Protein AF-0000000072270759 (afdb_homodimer)

pLDDT: mean 85.32, std 16.13, range [19.73, 98.0]

Radius of gyration: 26.81 Å; Cα contacts (8 Å, |Δi|>4): 823; chains: 2; bounding box: 46×85×66 Å

Organism: Deinococcus radiodurans (strain ATCC 13939 / DSM 20539 / JCM 16871 / CCUG 27074 / LMG 4051 / NBRC 15346 / NCIMB 9279 / VKM B-1422 / R1) (NCBI:txid243230)

Secondary structure (DSSP, 8-state):
---------------TT--EEE---HHHHHHHHSTTTHHHHHHHTT-EEEHHHHHHHHT--HHHHHHHHHHHHHTTSEEEEEEE--SSSPEEEEEESSSEEE--GGGS-HHHHHHHHHHHHHHHHHHHHHHHHHHHHHH--STT--EEEEEE-TTS-EEEEEEEETTEE--HHHH-TT-EEEEEEE---HHHHHHHHHHHHHHHHHSPPPPTTSPP-EEEEEEEEE--GGG--/---------------TT--EEE---HHHHHHHHSTTTHHHHHHHTT-EEEHHHHHHHHT--HHHHHHHHHHHHHTTSEEEEEEE--SSSPEEEEEESSSEEE--GGGS-HHHHHHHHHHHHHHHHHHHHHHHHHHHHHH--STT--EEEEEE-TTS-EEEEEEEETTEE--HHHH-TT-EEEEEEE---HHHHHHHHHHHHHHHHHSPPPPTTSPP-EEEEEEEEE--GGG--

Solvent-accessible surface area (backbone atoms only — not comparable to full-atom values): 24757 Å² total; per-residue (Å²): 122,64,47,72,77,58,82,70,63,77,69,70,56,56,52,99,79,57,51,63,40,72,40,63,48,47,68,51,43,50,42,54,66,29,81,86,38,23,60,56,50,62,62,17,42,71,30,74,44,31,56,68,57,48,11,62,76,68,69,43,57,62,68,58,36,48,51,49,50,50,51,36,38,73,59,60,49,34,41,79,75,47,72,42,87,48,97,76,73,60,45,54,27,33,24,33,70,31,42,22,39,23,39,22,49,60,26,39,53,73,65,54,52,41,48,52,52,36,54,56,43,49,52,50,42,49,24,52,35,47,19,45,49,50,49,52,42,68,74,40,68,51,69,63,28,36,22,48,31,40,35,52,49,95,88,64,47,80,42,78,45,52,14,48,41,83,64,36,67,53,57,58,64,76,77,34,52,49,40,47,73,47,80,33,51,24,63,59,55,72,67,54,32,32,49,50,31,50,50,51,52,51,52,50,64,75,56,56,34,30,50,74,90,56,63,58,39,27,38,38,38,40,36,36,34,48,35,47,68,82,35,65,116,138,70,53,73,78,58,85,67,64,76,67,67,58,56,51,100,78,55,51,64,40,73,40,65,48,48,67,50,43,50,44,54,65,28,81,86,37,23,62,56,50,62,62,17,42,71,32,74,44,32,54,69,56,46,12,63,75,68,69,43,58,61,68,56,37,48,52,50,50,50,51,36,37,74,60,61,50,34,42,78,75,46,72,43,85,46,96,76,71,62,45,54,29,33,25,34,71,30,42,23,39,23,39,22,50,58,23,38,53,73,66,53,53,41,49,51,50,35,54,56,42,48,54,50,41,50,23,52,37,47,20,45,51,49,48,52,43,68,74,41,68,51,71,63,28,36,23,47,32,39,34,53,48,96,87,63,47,80,43,78,43,52,14,48,40,83,63,36,66,53,56,57,63,76,77,34,52,48,41,47,73,46,81,33,51,24,61,59,54,73,67,55,32,32,49,50,32,50,51,51,53,51,54,50,64,74,56,57,38,36,54,86,89,56,62,56,39,27,36,38,38,40,36,37,32,50,34,47,68,82,33,64,115

InterPro domains:
  IPR036388 Winged helix-like DNA-binding domain superfamily [G3DSA:1.10.10.10] (16-100)
  IPR036390 Winged helix DNA-binding domain superfamily [SSF46785] (39-140)

Nearest PDB structures (foldseek):
  2cwe-assembly1_A  TM=7.141E-01  e=6.823E-06  Pyrococcus horikoshii OT3
  4g6q-assembly1_A  TM=4.548E-01  e=1.408E-06  Kribbella flavida DSM 17836
  3r0a-assembly1_A  TM=5.879E-01  e=2.000E-03  Methanosarcina mazei
  2p4w-assembly1_A  TM=4.887E-01  e=4.128E-04  Pyrococcus furiosus
  5f7q-assembly1_C  TM=7.060E-01  e=9.690E-03  Listeria monocytogenes EGD-e

Foldseek 3Di:
DALCPDPPDPPPPCPPPFFEDEDQALVLLLQCLDPLQVVVQVDFQQHKDFLVVSCVVVVHDSVSSVVSQVVCVVVQQKDFDDWDDDDDDTITMMHGPGNHYDYPCNSYDPVSVCVSVVVVVVVVVVVVVVVVVVLVCVLPVDPQAKDWDWDADPVRDTDIAIARHHVHGDPCCVSPVPDDDDDDDDDDDPVRLVVVVVVVVVVDVVPTDDRPPDDDDDDDDDDDDDDDPVVVD/DFQCPDPPDPPPPCPPPFFEDEDQALVLLLQCLDPLQVVVQVAFQQHKDFLVVSCVVVVHDSVSSVVSQVVCVVVQQKDFDDWDDDDDDTTTMMHGPGNHYDYPCNSYDPVSVCVSVVVVVVVVVVVVVVVVVVLVCVLPVDPQAKDWDWDADPVRDTDIAIARHHVHGDPCCVSPVPDDDDDDDDDDDPVRLVVVVVVVVVVDVVPTDDDPPDDDDDDDDDDDDDDDPVRVD

Sequence (466 aa):
MSDSFSTSSPAPACSSECECLTVTDARQAAAMIHPEFSPLMDALTGREASVGALARELDWPLDTAHYRVKKLLRLGLLRVVREEKRAGRPVKVYRAVADAFFLPYSSFTHATLEEKFLRHELQVARSLVRSYVRLLHDTFPQPGTLGPYLFRDEAGHLQEDLAAAPGKLLDLAAAFPTTTEHLRSLTLTDAEARHLRDVLDALAAEFPRRRAGQPLTHMLRLWLVPAREEDWQMSDSFSTSSPAPACSSECECLTVTDARQAAAMIHPEFSPLMDALTGREASVGALARELDWPLDTAHYRVKKLLRLGLLRVVREEKRAGRPVKVYRAVADAFFLPYSSFTHATLEEKFLRHELQVARSLVRSYVRLLHDTFPQPGTLGPYLFRDEAGHLQEDLAAAPGKLLDLAAAFPTTTEHLRSLTLTDAEARHLRDVLDALAAEFPRRRAGQPLTHMLRLWLVPAREEDWQ

Structure (mmCIF, N/CA/C/O backbone):
data_AF-0000000072270759-model_v1
#
loop_
_entity.id
_entity.type
_entity.pdbx_description
1 polymer 'HTH arsR-type domain-containing protein'
#
loop_
_atom_site.group_PDB
_atom_site.id
_atom_site.type_symbol
_atom_site.label_atom_id
_atom_site.label_alt_id
_atom_site.label_comp_id
_atom_site.label_asym_id
_atom_site.label_entity_id
_atom_site.label_seq_id
_atom_site.pdbx_PDB_ins_code
_atom_site.Cartn_x
_atom_site.Cartn_y
_atom_site.Cartn_z
_atom_site.occupancy
_atom_site.B_iso_or_equiv
_atom_site.auth_seq_id
_atom_site.auth_comp_id
_atom_site.auth_asym_id
_atom_site.auth_atom_id
_atom_site.pdbx_PDB_model_num
ATOM 1 N N . MET A 1 1 ? 14.945 -10.031 -10.531 1 19.75 1 MET A N 1
ATOM 2 C CA . MET A 1 1 ? 13.539 -10.43 -10.562 1 19.75 1 MET A CA 1
ATOM 3 C C . MET A 1 1 ? 12.828 -9.82 -11.766 1 19.75 1 MET A C 1
ATOM 5 O O . MET A 1 1 ? 12.594 -8.609 -11.812 1 19.75 1 MET A O 1
ATOM 9 N N . SER A 1 2 ? 13.195 -10.391 -13.094 1 22.84 2 SER A N 1
ATOM 10 C CA . SER A 1 2 ? 13.273 -10.07 -14.516 1 22.84 2 SER A CA 1
ATOM 11 C C . SER A 1 2 ? 11.883 -9.867 -15.109 1 22.84 2 SER A C 1
ATOM 13 O O . SER A 1 2 ? 10.992 -10.703 -14.922 1 22.84 2 SER A O 1
ATOM 15 N N . ASP A 1 3 ? 11.562 -8.711 -15.297 1 24.89 3 ASP A N 1
ATOM 16 C CA . ASP A 1 3 ? 10.43 -7.906 -15.734 1 24.89 3 ASP A CA 1
ATOM 17 C C . ASP A 1 3 ? 9.992 -8.289 -17.141 1 24.89 3 ASP A C 1
ATOM 19 O O . ASP A 1 3 ? 9.383 -7.488 -17.859 1 24.89 3 ASP A O 1
ATOM 23 N N . SER A 1 4 ? 10.531 -9.398 -17.703 1 25.97 4 SER A N 1
ATOM 24 C CA . SER A 1 4 ? 10.227 -9.75 -19.094 1 25.97 4 SER A CA 1
ATOM 25 C C . SER A 1 4 ? 8.734 -10.031 -19.266 1 25.97 4 SER A C 1
ATOM 27 O O . SER A 1 4 ? 8.219 -11.023 -18.75 1 25.97 4 SER A O 1
ATOM 29 N N . PHE A 1 5 ? 7.918 -9.062 -19.219 1 29.62 5 PHE A N 1
ATOM 30 C CA . PHE A 1 5 ? 6.586 -9.32 -19.75 1 29.62 5 PHE A CA 1
ATOM 31 C C . PHE A 1 5 ? 6.672 -9.93 -21.156 1 29.62 5 PHE A C 1
ATOM 33 O O . PHE A 1 5 ? 6.754 -9.203 -22.141 1 29.62 5 PHE A 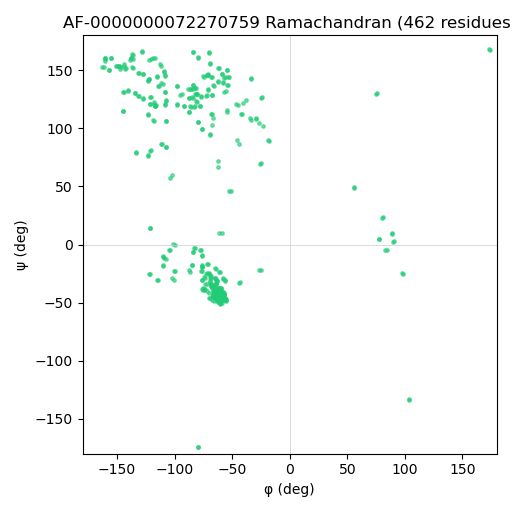O 1
ATOM 40 N N . SER A 1 6 ? 7.52 -10.93 -21.391 1 30.16 6 SER A N 1
ATOM 41 C CA . SER A 1 6 ? 7.594 -11.672 -22.641 1 30.16 6 SER A CA 1
ATOM 42 C C . SER A 1 6 ? 6.207 -11.945 -23.203 1 30.16 6 SER A C 1
ATOM 44 O O . SER A 1 6 ? 5.227 -12.023 -22.469 1 30.16 6 SER A O 1
ATOM 46 N N . THR A 1 7 ? 5.926 -11.484 -24.453 1 33.44 7 THR A N 1
ATOM 47 C CA . THR A 1 7 ? 4.879 -12.008 -25.328 1 33.44 7 THR A CA 1
ATOM 48 C C . THR A 1 7 ? 4.551 -13.453 -24.984 1 33.44 7 THR A C 1
ATOM 50 O O . THR A 1 7 ? 5.375 -14.344 -25.172 1 33.44 7 THR A O 1
ATOM 53 N N . SER A 1 8 ? 3.982 -13.602 -23.922 1 33.5 8 SER A N 1
ATOM 54 C CA . SER A 1 8 ? 3.699 -14.914 -23.344 1 33.5 8 SER A CA 1
ATOM 55 C C . SER A 1 8 ? 3.158 -15.875 -24.406 1 33.5 8 SER A C 1
ATOM 57 O O . SER A 1 8 ? 2.24 -15.531 -25.156 1 33.5 8 SER A O 1
ATOM 59 N N . SER A 1 9 ? 4.055 -16.578 -25.141 1 34.62 9 SER A N 1
ATOM 60 C CA . SER A 1 9 ? 3.57 -17.703 -25.938 1 34.62 9 SER A CA 1
ATOM 61 C C . SER A 1 9 ? 2.275 -18.266 -25.359 1 34.62 9 SER A C 1
ATOM 63 O O . SER A 1 9 ? 2.09 -18.297 -24.141 1 34.62 9 SER A O 1
ATOM 65 N N . PRO A 1 10 ? 1.179 -18.359 -26.25 1 38.78 10 PRO A N 1
ATOM 66 C CA . PRO A 1 10 ? -0.035 -18.984 -25.719 1 38.78 10 PRO A CA 1
ATOM 67 C C . PRO A 1 10 ? 0.265 -20.094 -24.719 1 38.78 10 PRO A C 1
ATOM 69 O O . PRO A 1 10 ? 1.269 -20.797 -24.859 1 38.78 10 PRO A O 1
ATOM 72 N N . ALA A 1 11 ? 0.013 -19.828 -23.406 1 44.91 11 ALA A N 1
ATOM 73 C CA . ALA A 1 11 ? 0.17 -20.906 -22.438 1 44.91 11 ALA A CA 1
ATOM 74 C C . ALA A 1 11 ? -0.102 -22.266 -23.094 1 44.91 11 ALA A C 1
ATOM 76 O O . ALA A 1 11 ? -1.084 -22.422 -23.812 1 44.91 11 ALA A O 1
ATOM 77 N N . PRO A 1 12 ? 0.883 -23.109 -23.312 1 40.97 12 PRO A N 1
ATOM 78 C CA . PRO A 1 12 ? 0.484 -24.406 -23.875 1 40.97 12 PRO A CA 1
ATOM 79 C C . PRO A 1 12 ? -0.779 -24.969 -23.234 1 40.97 12 PRO A C 1
ATOM 81 O O . PRO A 1 12 ? -1.038 -24.703 -22.047 1 40.97 12 PRO A O 1
ATOM 84 N N . ALA A 1 13 ? -1.903 -25.078 -23.906 1 44.28 13 ALA A N 1
ATOM 85 C CA . ALA A 1 13 ? -2.99 -25.922 -23.406 1 44.28 13 ALA A CA 1
ATOM 86 C C . ALA A 1 13 ? -2.455 -27.031 -22.531 1 44.28 13 ALA A C 1
ATOM 88 O O . ALA A 1 13 ? -1.405 -27.625 -22.812 1 44.28 13 ALA A O 1
ATOM 89 N N . CYS A 1 14 ? -2.641 -26.859 -21.172 1 44.22 14 CYS A N 1
ATOM 90 C CA . CYS A 1 14 ? -2.275 -28.094 -20.469 1 44.22 14 CYS A CA 1
ATOM 91 C C . CYS A 1 14 ? -2.256 -29.266 -21.438 1 44.22 14 CYS A C 1
ATOM 93 O O . CYS A 1 14 ? -3.266 -29.578 -22.062 1 44.22 14 CYS A O 1
ATOM 95 N N . SER A 1 15 ? -1.265 -29.531 -22.016 1 42.84 15 SER A N 1
ATOM 96 C CA . SER A 1 15 ? -1.267 -30.688 -22.891 1 42.84 15 SER A CA 1
ATOM 97 C C . SER A 1 15 ? -2.164 -31.797 -22.344 1 42.84 15 SER A C 1
ATOM 99 O O . SER A 1 15 ? -2.475 -31.812 -21.156 1 42.84 15 SER A O 1
ATOM 101 N N . SER A 1 16 ? -2.904 -32.562 -23.094 1 47.19 16 SER A N 1
ATOM 102 C CA . SER A 1 16 ? -3.705 -33.719 -22.797 1 47.19 16 SER A CA 1
ATOM 103 C C . SER A 1 16 ? -3.174 -34.469 -21.578 1 47.19 16 SER A C 1
ATOM 105 O O . SER A 1 16 ? -3.934 -35.125 -20.875 1 47.19 16 SER A O 1
ATOM 107 N N . GLU A 1 17 ? -1.811 -34.312 -21.172 1 52.66 17 GLU A N 1
ATOM 108 C CA . GLU A 1 17 ? -1.204 -35.156 -20.141 1 52.66 17 GLU A CA 1
ATOM 109 C C . GLU A 1 17 ? -0.998 -34.375 -18.844 1 52.66 17 GLU A C 1
ATOM 111 O O . GLU A 1 17 ? -0.635 -34.969 -17.828 1 52.66 17 GLU A O 1
ATOM 116 N N . CYS A 1 18 ? -1.111 -33.062 -18.781 1 60.5 18 CYS A N 1
ATOM 117 C CA . CYS A 1 18 ? -0.884 -32.312 -17.547 1 60.5 18 CYS A CA 1
ATOM 118 C C . CYS A 1 18 ? -2.102 -32.375 -16.641 1 60.5 18 CYS A C 1
ATOM 120 O O . CYS A 1 18 ? -3.211 -32.031 -17.047 1 60.5 18 CYS A O 1
ATOM 122 N N . GLU A 1 19 ? -2.041 -33.219 -15.477 1 81.38 19 GLU A N 1
ATOM 123 C CA . GLU A 1 19 ? -3.113 -33.344 -14.492 1 81.38 19 GLU A CA 1
ATOM 124 C C . GLU A 1 19 ? -3.271 -32.062 -13.688 1 81.38 19 GLU A C 1
ATOM 126 O O . GLU A 1 19 ? -2.344 -31.641 -12.984 1 81.38 19 GLU A O 1
ATOM 131 N N . CYS A 1 20 ? -4.168 -31.219 -14.102 1 88.38 20 CYS A N 1
ATOM 132 C CA . CYS A 1 20 ? -4.492 -30.016 -13.359 1 88.38 20 CYS A CA 1
ATOM 133 C C . CYS A 1 20 ? -5.57 -30.281 -12.32 1 88.38 20 CYS A C 1
ATOM 135 O O . CYS A 1 20 ? -6.598 -30.891 -12.625 1 88.38 20 CYS A O 1
ATOM 137 N N . LEU A 1 21 ? -5.215 -29.906 -11.125 1 91.56 21 LEU A N 1
ATOM 138 C CA . LEU A 1 21 ? -6.195 -30.031 -10.047 1 91.56 21 LEU A CA 1
ATOM 139 C C . LEU A 1 21 ? -6.891 -28.703 -9.781 1 91.56 21 LEU A C 1
ATOM 141 O O . LEU A 1 21 ? -6.227 -27.688 -9.547 1 91.56 21 LEU A O 1
ATOM 145 N N . THR A 1 22 ? -8.18 -28.719 -9.945 1 90.81 22 THR A N 1
ATOM 146 C CA . THR A 1 22 ? -8.961 -27.578 -9.469 1 90.81 22 THR A CA 1
ATOM 147 C C . THR A 1 22 ? -9.242 -27.703 -7.977 1 90.81 22 THR A C 1
ATOM 149 O O . THR A 1 22 ? -9.914 -28.641 -7.535 1 90.81 22 THR A O 1
ATOM 152 N N . VAL A 1 23 ? -8.742 -26.719 -7.23 1 90.38 23 VAL A N 1
ATOM 153 C CA . VAL A 1 23 ? -8.852 -26.766 -5.777 1 90.38 23 VAL A CA 1
ATOM 154 C C . VAL A 1 23 ? -10.172 -26.156 -5.336 1 90.38 23 VAL A C 1
ATOM 156 O O . VAL A 1 23 ? -10.375 -24.938 -5.469 1 90.38 23 VAL A O 1
ATOM 159 N N . THR A 1 24 ? -11.039 -26.953 -4.785 1 85.75 24 THR A N 1
ATOM 160 C CA . THR A 1 24 ? -12.352 -26.484 -4.367 1 85.75 24 THR A CA 1
ATOM 161 C C . THR A 1 24 ? -12.461 -26.453 -2.844 1 85.75 24 THR A C 1
ATOM 163 O O . THR A 1 24 ? -13.344 -25.797 -2.287 1 85.75 24 THR A O 1
ATOM 166 N N . ASP A 1 25 ? -11.586 -27.172 -2.244 1 88.12 25 ASP A N 1
ATOM 167 C CA . ASP A 1 25 ? -11.578 -27.188 -0.786 1 88.12 25 ASP A CA 1
ATOM 168 C C . ASP A 1 25 ? -10.945 -25.922 -0.226 1 88.12 25 ASP A C 1
ATOM 170 O O . ASP A 1 25 ? -9.805 -25.594 -0.553 1 88.12 25 ASP A O 1
ATOM 174 N N . ALA A 1 26 ? -11.688 -25.281 0.671 1 84 26 ALA A N 1
ATOM 175 C CA . ALA A 1 26 ? -11.258 -23.984 1.193 1 84 26 ALA A CA 1
ATOM 176 C C . ALA A 1 26 ? -9.969 -24.109 1.997 1 84 26 ALA A C 1
ATOM 178 O O . ALA A 1 26 ? -9.125 -23.203 1.979 1 84 26 ALA A O 1
ATOM 179 N N . ARG A 1 27 ? -9.828 -25.203 2.66 1 88.38 27 ARG A N 1
ATOM 180 C CA . ARG A 1 27 ? -8.633 -25.406 3.469 1 88.38 27 ARG A CA 1
ATOM 181 C C . ARG A 1 27 ? -7.402 -25.609 2.59 1 88.38 27 ARG A C 1
ATOM 183 O O . ARG A 1 27 ? -6.316 -25.125 2.904 1 88.38 27 ARG A O 1
ATOM 190 N N . GLN A 1 28 ? -7.582 -26.375 1.526 1 91.56 28 GLN A N 1
ATOM 191 C CA . GLN A 1 28 ? -6.504 -26.562 0.559 1 91.56 28 GLN A CA 1
ATOM 192 C C . GLN A 1 28 ? -6.117 -25.234 -0.093 1 91.56 28 GLN A C 1
ATOM 194 O O . GLN A 1 28 ? -4.934 -24.906 -0.183 1 91.56 28 GLN A O 1
ATOM 199 N N . ALA A 1 29 ? -7.168 -24.562 -0.476 1 87 29 ALA A N 1
ATOM 200 C CA . ALA A 1 29 ? -6.934 -23.281 -1.137 1 87 29 ALA A CA 1
ATOM 201 C C . ALA A 1 29 ? -6.195 -22.312 -0.213 1 87 29 ALA A C 1
ATOM 203 O O . ALA A 1 29 ? -5.234 -21.656 -0.626 1 87 29 ALA A O 1
ATOM 204 N N . ALA A 1 30 ? -6.562 -22.266 0.965 1 85.69 30 ALA A N 1
ATOM 205 C CA . ALA A 1 30 ? -5.938 -21.375 1.949 1 85.69 30 ALA A CA 1
ATOM 206 C C . ALA A 1 30 ? -4.477 -21.766 2.18 1 85.69 30 ALA A C 1
ATOM 208 O O . ALA A 1 30 ? -3.609 -20.891 2.266 1 85.69 30 ALA A O 1
ATOM 209 N N . ALA A 1 31 ? -4.215 -22.969 2.246 1 89.75 31 ALA A N 1
ATOM 210 C CA . ALA A 1 31 ? -2.855 -23.438 2.479 1 89.75 31 ALA A CA 1
ATOM 211 C C . ALA A 1 31 ? -1.947 -23.109 1.3 1 89.75 31 ALA A C 1
ATOM 213 O O . ALA A 1 31 ? -0.785 -22.734 1.489 1 89.75 31 ALA A O 1
ATOM 214 N N . MET A 1 32 ? -2.461 -23.172 0.169 1 89.12 32 MET A N 1
ATOM 215 C CA . MET A 1 32 ? -1.66 -22.984 -1.036 1 89.12 32 MET A CA 1
ATOM 216 C C . MET A 1 32 ? -1.224 -21.531 -1.172 1 89.12 32 MET A C 1
ATOM 218 O O . MET A 1 32 ? -0.209 -21.234 -1.807 1 89.12 32 MET A O 1
ATOM 222 N N . ILE A 1 33 ? -2.014 -20.672 -0.558 1 81.5 33 ILE A N 1
ATOM 223 C CA . ILE A 1 33 ? -1.657 -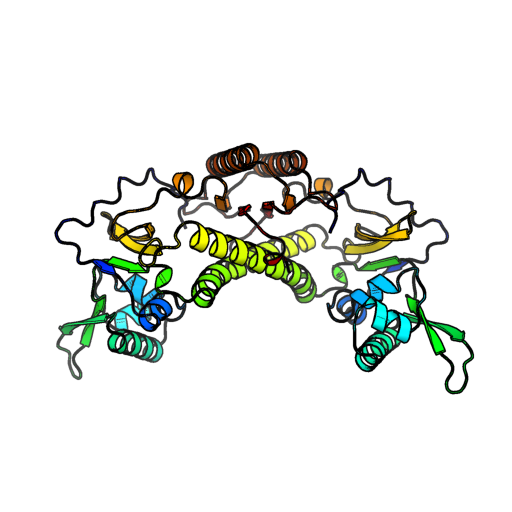19.266 -0.707 1 81.5 33 ILE A CA 1
ATOM 224 C C . ILE A 1 33 ? -1.011 -18.766 0.58 1 81.5 33 ILE A C 1
ATOM 226 O O . ILE A 1 33 ? -0.619 -17.594 0.667 1 81.5 33 ILE A O 1
ATOM 230 N N . HIS A 1 34 ? -0.956 -19.562 1.59 1 85.62 34 HIS A N 1
ATOM 231 C CA . HIS A 1 34 ? -0.373 -19.172 2.869 1 85.62 34 HIS A CA 1
ATOM 232 C C . HIS A 1 34 ? 1.143 -19.047 2.768 1 85.62 34 HIS A C 1
ATOM 234 O O . HIS A 1 34 ? 1.812 -19.938 2.242 1 85.62 34 HIS A O 1
ATOM 240 N N . PRO A 1 35 ? 1.625 -18.016 3.277 1 86.31 35 PRO A N 1
ATOM 241 C CA . PRO A 1 35 ? 3.064 -17.766 3.148 1 86.31 35 PRO A CA 1
ATOM 242 C C . PRO A 1 35 ? 3.904 -18.906 3.734 1 86.31 35 PRO A C 1
ATOM 244 O O . PRO A 1 35 ? 5.039 -19.125 3.301 1 86.31 35 PRO A O 1
ATOM 247 N N . GLU A 1 36 ? 3.387 -19.531 4.676 1 89 36 GLU A N 1
ATOM 248 C CA . GLU A 1 36 ? 4.125 -20.609 5.32 1 89 36 GLU A CA 1
ATOM 249 C C . GLU A 1 36 ? 4.125 -21.875 4.461 1 89 36 GLU A C 1
ATOM 251 O O . GLU A 1 36 ? 4.977 -22.75 4.637 1 89 36 GLU A O 1
ATOM 256 N N . PHE A 1 37 ? 3.211 -21.938 3.506 1 93 37 PHE A N 1
ATOM 257 C CA . PHE A 1 37 ? 3.045 -23.203 2.803 1 93 37 PHE A CA 1
ATOM 258 C C . PHE A 1 37 ? 3.262 -23.031 1.306 1 93 37 PHE A C 1
ATOM 260 O O . PHE A 1 37 ? 3.688 -23.953 0.618 1 93 37 PHE A O 1
ATOM 267 N N . SER A 1 38 ? 3.037 -21.797 0.794 1 91.06 38 SER A N 1
ATOM 268 C CA . SER A 1 38 ? 3.066 -21.562 -0.644 1 91.06 38 SER A CA 1
ATOM 269 C C . SER A 1 38 ? 4.449 -21.844 -1.226 1 91.06 38 SER A C 1
ATOM 271 O O . SER A 1 38 ? 4.566 -22.344 -2.348 1 91.06 38 SER A O 1
ATOM 273 N N . PRO A 1 39 ? 5.52 -21.625 -0.441 1 93 39 PRO A N 1
ATOM 274 C CA . PRO A 1 39 ? 6.832 -21.938 -1.008 1 93 39 PRO A CA 1
ATOM 275 C C . PRO A 1 39 ? 7 -23.438 -1.308 1 93 39 PRO A C 1
ATOM 277 O O . PRO A 1 39 ? 7.676 -23.797 -2.273 1 93 39 PRO A O 1
ATOM 280 N N . LEU A 1 40 ? 6.41 -24.266 -0.508 1 96 40 LEU A N 1
ATOM 281 C CA . LEU A 1 40 ? 6.465 -25.703 -0.755 1 96 40 LEU A CA 1
ATOM 282 C C . LEU A 1 40 ? 5.711 -26.062 -2.027 1 96 40 LEU A C 1
ATOM 284 O O . LEU A 1 40 ? 6.176 -26.891 -2.818 1 96 40 LEU A O 1
ATOM 288 N N . MET A 1 41 ? 4.566 -25.391 -2.17 1 94.44 41 MET A N 1
ATOM 289 C CA . MET A 1 41 ? 3.785 -25.641 -3.377 1 94.44 41 MET A CA 1
ATOM 290 C C . MET A 1 41 ? 4.551 -25.188 -4.621 1 94.44 41 MET A C 1
ATOM 292 O O . MET A 1 41 ? 4.559 -25.891 -5.633 1 94.44 41 MET A O 1
ATOM 296 N N . ASP A 1 42 ? 5.203 -24.109 -4.469 1 93.62 42 ASP A N 1
ATOM 297 C CA . ASP A 1 42 ? 6.027 -23.609 -5.57 1 93.62 42 ASP A CA 1
ATOM 298 C C . ASP A 1 42 ? 7.137 -24.609 -5.91 1 93.62 42 ASP A C 1
ATOM 300 O O . ASP A 1 42 ? 7.391 -24.875 -7.086 1 93.62 42 ASP A O 1
ATOM 304 N N . ALA A 1 43 ? 7.762 -25.141 -4.934 1 94.69 43 ALA A N 1
ATOM 305 C CA . ALA A 1 43 ? 8.922 -26.016 -5.102 1 94.69 43 ALA A CA 1
ATOM 306 C C . ALA A 1 43 ? 8.508 -27.391 -5.621 1 94.69 43 ALA A C 1
ATOM 308 O O . ALA A 1 43 ? 9.25 -28.031 -6.363 1 94.69 43 ALA A O 1
ATOM 309 N N . LEU A 1 44 ? 7.277 -27.812 -5.297 1 95.56 44 LEU A N 1
ATOM 310 C CA . LEU A 1 44 ? 6.945 -29.219 -5.512 1 95.56 44 LEU A CA 1
ATOM 311 C C . LEU A 1 44 ? 5.945 -29.375 -6.656 1 95.56 44 LEU A C 1
ATOM 313 O O . LEU A 1 44 ? 5.672 -30.484 -7.102 1 95.56 44 LEU A O 1
ATOM 317 N N . THR A 1 45 ? 5.359 -28.266 -7.129 1 93.06 45 THR A N 1
ATOM 318 C CA . THR A 1 45 ? 4.508 -28.359 -8.305 1 93.06 45 THR A CA 1
ATOM 319 C C . THR A 1 45 ? 5.324 -28.703 -9.547 1 93.06 45 THR A C 1
ATOM 321 O O . THR A 1 45 ? 6.176 -27.922 -9.977 1 93.06 45 THR A O 1
ATOM 324 N N . GLY A 1 46 ? 5.117 -29.828 -10.047 1 88.12 46 GLY A N 1
ATOM 325 C CA . GLY A 1 46 ? 5.816 -30.297 -11.234 1 88.12 46 GLY A CA 1
ATOM 326 C C . GLY A 1 46 ? 7.23 -30.766 -10.945 1 88.12 46 GLY A C 1
ATOM 327 O O . GLY A 1 46 ? 7.996 -31.047 -11.867 1 88.12 46 GLY A O 1
ATOM 328 N N . ARG A 1 47 ? 7.613 -30.781 -9.672 1 92.44 47 ARG A N 1
ATOM 329 C CA . ARG A 1 47 ? 8.953 -31.203 -9.266 1 92.44 47 ARG A CA 1
ATOM 330 C C . ARG A 1 47 ? 8.898 -32.125 -8.047 1 92.44 47 ARG A C 1
ATOM 332 O O . ARG A 1 47 ? 7.891 -32.156 -7.332 1 92.44 47 ARG A O 1
ATOM 339 N N . GLU A 1 48 ? 10.008 -32.844 -7.922 1 95.69 48 GLU A N 1
ATOM 340 C CA . GLU A 1 48 ? 10.148 -33.75 -6.785 1 95.69 48 GLU A CA 1
ATOM 341 C C . GLU A 1 48 ? 11.281 -33.312 -5.863 1 95.69 48 GLU A C 1
ATOM 343 O O . GLU A 1 48 ? 12.305 -32.812 -6.332 1 95.69 48 GLU A O 1
ATOM 348 N N . ALA A 1 49 ? 11.086 -33.531 -4.605 1 97.31 49 ALA A N 1
ATOM 349 C CA . ALA A 1 49 ? 12.164 -33.219 -3.67 1 97.31 49 ALA A CA 1
ATOM 350 C C . ALA A 1 49 ? 11.945 -33.906 -2.328 1 97.31 49 ALA A C 1
ATOM 352 O O . ALA A 1 49 ? 10.812 -34.219 -1.968 1 97.31 49 ALA A O 1
ATOM 353 N N . SER A 1 50 ? 13.055 -34.156 -1.668 1 97.38 50 SER A N 1
ATOM 354 C CA . SER A 1 50 ? 12.984 -34.625 -0.289 1 97.38 50 SER A CA 1
ATOM 355 C C . SER A 1 50 ? 12.836 -33.469 0.686 1 97.38 50 SER A C 1
ATOM 357 O O . SER A 1 50 ? 13.055 -32.312 0.318 1 97.38 50 SER A O 1
ATOM 359 N N . VAL A 1 51 ? 12.461 -33.812 1.943 1 97 51 VAL A N 1
ATOM 360 C CA . VAL A 1 51 ? 12.305 -32.781 2.955 1 97 51 VAL A CA 1
ATOM 361 C C . VAL A 1 51 ? 13.656 -32.094 3.205 1 97 51 VAL A C 1
ATOM 363 O O . VAL A 1 51 ? 13.719 -30.875 3.383 1 97 51 VAL A O 1
ATOM 366 N N . GLY A 1 52 ? 14.672 -32.875 3.18 1 96 52 GLY A N 1
ATOM 367 C CA . GLY A 1 52 ? 16 -32.312 3.359 1 96 52 GLY A CA 1
ATOM 368 C C . GLY A 1 52 ? 16.391 -31.328 2.268 1 96 52 GLY A C 1
ATOM 369 O O . GLY A 1 52 ? 16.953 -30.266 2.551 1 96 52 GLY A O 1
ATOM 370 N N . ALA A 1 53 ? 16.172 -31.672 1.069 1 96.56 53 ALA A N 1
ATOM 371 C CA . ALA A 1 53 ? 16.469 -30.812 -0.068 1 96.56 53 ALA A CA 1
ATOM 372 C C . ALA A 1 53 ? 15.648 -29.516 -0.001 1 96.56 53 ALA A C 1
ATOM 374 O O . ALA A 1 53 ? 16.156 -28.438 -0.288 1 96.56 53 ALA A O 1
ATOM 375 N N . LEU A 1 54 ? 14.359 -29.641 0.392 1 97.25 54 LEU A N 1
ATOM 376 C CA . LEU A 1 54 ? 13.477 -28.484 0.527 1 97.25 54 LEU A CA 1
ATOM 377 C C . LEU A 1 54 ? 13.984 -27.531 1.612 1 97.25 54 LEU A C 1
ATOM 379 O O . LEU A 1 54 ? 13.992 -26.312 1.429 1 97.25 54 LEU A O 1
ATOM 383 N N . ALA A 1 55 ? 14.391 -28.078 2.727 1 97.25 55 ALA A N 1
ATOM 384 C CA . ALA A 1 55 ? 14.906 -27.281 3.84 1 97.25 55 ALA A CA 1
ATOM 385 C C . ALA A 1 55 ? 16.109 -26.438 3.41 1 97.25 55 ALA A C 1
ATOM 387 O O . ALA A 1 55 ? 16.188 -25.25 3.734 1 97.25 55 ALA A O 1
ATOM 388 N N . ARG A 1 56 ? 16.969 -27.047 2.619 1 96.81 56 ARG A N 1
ATOM 389 C CA . ARG A 1 56 ? 18.156 -26.344 2.123 1 96.81 56 ARG A CA 1
ATOM 390 C C . ARG A 1 56 ? 17.766 -25.266 1.119 1 96.81 56 ARG A C 1
ATOM 392 O O . ARG A 1 56 ? 18.234 -24.125 1.208 1 96.81 56 ARG A O 1
ATOM 399 N N . GLU A 1 57 ? 16.906 -25.625 0.217 1 95.19 57 GLU A N 1
ATOM 400 C CA . GLU A 1 57 ? 16.484 -24.719 -0.846 1 95.19 57 GLU A CA 1
ATOM 401 C C . GLU A 1 57 ? 15.766 -23.5 -0.278 1 95.19 57 GLU A C 1
ATOM 403 O O . GLU A 1 57 ? 15.961 -22.375 -0.748 1 95.19 57 GLU A O 1
ATOM 408 N N . LEU A 1 58 ? 14.938 -23.719 0.77 1 94.75 58 LEU A N 1
ATOM 409 C CA . LEU A 1 58 ? 14.086 -22.672 1.3 1 94.75 58 LEU A CA 1
ATOM 410 C C . LEU A 1 58 ? 14.695 -22.047 2.551 1 94.75 58 LEU A C 1
ATOM 412 O O . LEU A 1 58 ? 14.109 -21.141 3.148 1 94.75 58 LEU A O 1
ATOM 416 N N . ASP A 1 59 ? 15.805 -22.594 2.84 1 95.25 59 ASP A N 1
ATOM 417 C CA . ASP A 1 59 ? 16.531 -22.125 4.012 1 95.25 59 ASP A CA 1
ATOM 418 C C . ASP A 1 59 ? 15.672 -22.203 5.266 1 95.25 59 ASP A C 1
ATOM 420 O O . ASP A 1 59 ? 15.523 -21.203 5.98 1 95.25 59 ASP A O 1
ATOM 424 N N . TRP A 1 60 ? 15.047 -23.25 5.527 1 95.69 60 TRP A N 1
ATOM 425 C CA . TRP A 1 60 ? 14.234 -23.562 6.699 1 95.69 60 TRP A CA 1
ATOM 426 C C . TRP A 1 60 ? 14.93 -24.594 7.59 1 95.69 60 TRP A C 1
ATOM 428 O O . TRP A 1 60 ? 15.664 -25.453 7.102 1 95.69 60 TRP A O 1
ATOM 438 N N . PRO A 1 61 ? 14.656 -24.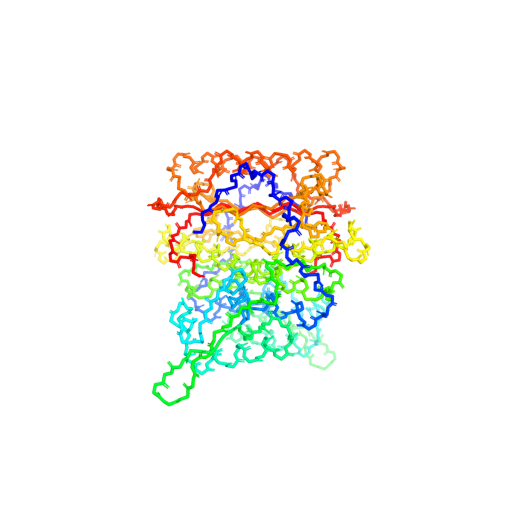453 8.914 1 96.38 61 PRO A N 1
ATOM 439 C CA . PRO A 1 61 ? 15 -25.609 9.742 1 96.38 61 PRO A CA 1
ATOM 440 C C . PRO A 1 61 ? 14.281 -26.891 9.305 1 96.38 61 PRO A C 1
ATOM 442 O O . PRO A 1 61 ? 13.133 -26.828 8.852 1 96.38 61 PRO A O 1
ATOM 445 N N . LEU A 1 62 ? 15.016 -28.031 9.484 1 96.06 62 LEU A N 1
ATOM 446 C CA . LEU A 1 62 ? 14.5 -29.312 9.031 1 96.06 62 LEU A CA 1
ATOM 447 C C . LEU A 1 62 ? 13.164 -29.625 9.688 1 96.06 62 LEU A C 1
ATOM 449 O O . LEU A 1 62 ? 12.25 -30.141 9.039 1 96.06 62 LEU A O 1
ATOM 453 N N . ASP A 1 63 ? 13.016 -29.359 10.891 1 96.56 63 ASP A N 1
ATOM 454 C CA . ASP A 1 63 ? 11.789 -29.656 11.625 1 96.56 63 ASP A CA 1
ATOM 455 C C . ASP A 1 63 ? 10.609 -28.844 11.07 1 96.56 63 ASP A C 1
ATOM 457 O O . ASP A 1 63 ? 9.5 -29.375 10.945 1 96.56 63 ASP A O 1
ATOM 461 N N . THR A 1 64 ? 10.859 -27.594 10.711 1 96.62 64 THR A N 1
ATOM 462 C CA . THR A 1 64 ? 9.844 -26.734 10.109 1 96.62 64 THR A CA 1
ATOM 463 C C . THR A 1 64 ? 9.398 -27.297 8.766 1 96.62 64 THR A C 1
ATOM 465 O O . THR A 1 64 ? 8.203 -27.359 8.477 1 96.62 64 THR A O 1
ATOM 468 N N . ALA A 1 65 ? 10.383 -27.641 8.016 1 97.31 65 ALA A N 1
ATOM 469 C CA . ALA A 1 65 ? 10.07 -28.219 6.707 1 97.31 65 ALA A CA 1
ATOM 470 C C . ALA A 1 65 ? 9.242 -29.5 6.855 1 97.31 65 ALA A C 1
ATOM 472 O O . ALA A 1 65 ? 8.266 -29.703 6.129 1 97.31 65 ALA A O 1
ATOM 473 N N . HIS A 1 66 ? 9.594 -30.328 7.773 1 96.75 66 HIS A N 1
ATOM 474 C CA . HIS A 1 66 ? 8.859 -31.562 8.016 1 96.75 66 HIS A CA 1
ATOM 475 C C . HIS A 1 66 ? 7.41 -31.281 8.391 1 96.75 66 HIS A C 1
ATOM 477 O O . HIS A 1 66 ? 6.488 -31.891 7.855 1 96.75 66 HIS A O 1
ATOM 483 N N . TYR A 1 67 ? 7.27 -30.359 9.258 1 97.56 67 TYR A N 1
ATOM 484 C CA . TYR A 1 67 ? 5.93 -30 9.703 1 97.56 67 TYR A CA 1
ATOM 485 C C . TYR A 1 67 ? 5.082 -29.516 8.531 1 97.56 67 TYR A C 1
ATOM 487 O O . TYR A 1 67 ? 3.936 -29.938 8.375 1 97.56 67 TYR A O 1
ATOM 495 N N . ARG A 1 68 ? 5.617 -28.594 7.77 1 97.44 68 ARG A N 1
ATOM 496 C CA . ARG A 1 68 ? 4.859 -27.969 6.684 1 97.44 68 ARG A CA 1
ATOM 497 C C . ARG A 1 68 ? 4.539 -28.984 5.59 1 97.44 68 ARG A C 1
ATOM 499 O O . ARG A 1 68 ? 3.447 -28.969 5.02 1 97.44 68 ARG A O 1
ATOM 506 N N . VAL A 1 69 ? 5.465 -29.891 5.324 1 97.94 69 VAL A N 1
ATOM 507 C CA . VAL A 1 69 ? 5.234 -30.938 4.336 1 97.94 69 VAL A CA 1
ATOM 508 C C . VAL A 1 69 ? 4.141 -31.891 4.832 1 97.94 69 VAL A C 1
ATOM 510 O O . VAL A 1 69 ? 3.223 -32.219 4.082 1 97.94 69 VAL A O 1
ATOM 513 N N . LYS A 1 70 ? 4.219 -32.281 6.094 1 97.44 70 LYS A N 1
ATOM 514 C CA . LYS A 1 70 ? 3.221 -33.156 6.676 1 97.44 70 LYS A CA 1
ATOM 515 C C . LYS A 1 70 ? 1.827 -32.531 6.617 1 97.44 70 LYS A C 1
ATOM 517 O O . LYS A 1 70 ? 0.847 -33.25 6.328 1 97.44 70 LYS A O 1
ATOM 522 N N . LYS A 1 71 ? 1.738 -31.344 6.895 1 97.5 71 LYS A N 1
ATOM 523 C CA . LYS A 1 71 ? 0.459 -30.641 6.848 1 97.5 71 LYS A CA 1
ATOM 524 C C . LYS A 1 71 ? -0.135 -30.672 5.441 1 97.5 71 LYS A C 1
ATOM 526 O O . LYS A 1 71 ? -1.323 -30.953 5.27 1 97.5 71 LYS A O 1
ATOM 531 N N . LEU A 1 72 ? 0.71 -30.375 4.414 1 97.69 72 LEU A N 1
ATOM 532 C CA . LEU A 1 72 ? 0.232 -30.359 3.037 1 97.69 72 LEU A CA 1
ATOM 533 C C . LEU A 1 72 ? -0.118 -31.781 2.57 1 97.69 72 L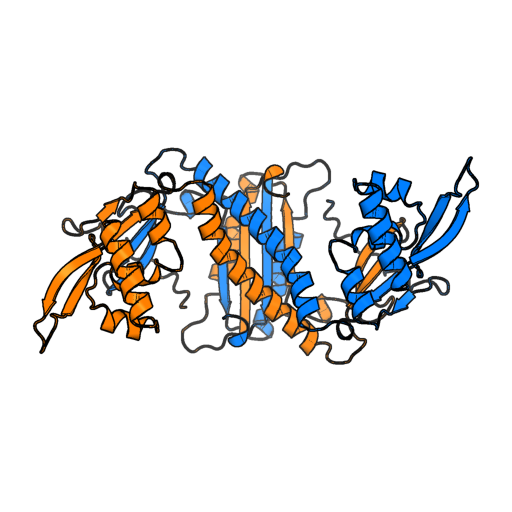EU A C 1
ATOM 535 O O . LEU A 1 72 ? -1.029 -31.953 1.76 1 97.69 72 LEU A O 1
ATOM 539 N N . LEU A 1 73 ? 0.585 -32.75 3.154 1 97.12 73 LEU A N 1
ATOM 540 C CA . LEU A 1 73 ? 0.242 -34.156 2.896 1 97.12 73 LEU A CA 1
ATOM 541 C C . LEU A 1 73 ? -1.148 -34.469 3.432 1 97.12 73 LEU A C 1
ATOM 543 O O . LEU A 1 73 ? -1.964 -35.062 2.727 1 97.12 73 LEU A O 1
ATOM 547 N N . ARG A 1 74 ? -1.396 -34.031 4.609 1 97 74 ARG A N 1
ATOM 548 C CA . ARG A 1 74 ? -2.682 -34.281 5.25 1 97 74 ARG A CA 1
ATOM 549 C C . ARG A 1 74 ? -3.812 -33.594 4.504 1 97 74 ARG A C 1
ATOM 551 O O . ARG A 1 74 ? -4.926 -34.094 4.418 1 97 74 ARG A O 1
ATOM 558 N N . LEU A 1 75 ? -3.469 -32.5 3.863 1 96.56 75 LEU A N 1
ATOM 559 C CA . LEU A 1 75 ? -4.469 -31.734 3.131 1 96.56 75 LEU A CA 1
ATOM 560 C C . LEU A 1 75 ? -4.668 -32.312 1.729 1 96.56 75 LEU A C 1
ATOM 562 O O . LEU A 1 75 ? -5.531 -31.828 0.983 1 96.56 75 LEU A O 1
ATOM 566 N N . GLY A 1 76 ? -3.854 -33.25 1.39 1 96.31 76 GLY A N 1
ATOM 567 C CA . GLY A 1 76 ? -4.004 -33.906 0.096 1 96.31 76 GLY A CA 1
ATOM 568 C C . GLY A 1 76 ? -3.391 -33.094 -1.042 1 96.31 76 GLY A C 1
ATOM 569 O O . GLY A 1 76 ? -3.785 -33.281 -2.199 1 96.31 76 GLY A O 1
ATOM 570 N N . LEU A 1 77 ? -2.447 -32.25 -0.746 1 97.12 77 LEU A N 1
ATOM 571 C CA . LEU A 1 77 ? -1.832 -31.406 -1.763 1 97.12 77 LEU A CA 1
ATOM 572 C C . LEU A 1 77 ? -0.491 -31.969 -2.209 1 97.12 77 LEU A C 1
ATOM 574 O O . LEU A 1 77 ? 0.018 -31.625 -3.273 1 97.12 77 LEU A O 1
ATOM 578 N N . LEU A 1 78 ? 0.101 -32.781 -1.351 1 97.69 78 LEU A N 1
ATOM 579 C CA . LEU A 1 78 ? 1.356 -33.469 -1.65 1 97.69 78 LEU A CA 1
ATOM 580 C C . LEU A 1 78 ? 1.188 -34.969 -1.564 1 97.69 78 LEU A C 1
ATOM 582 O O . LEU A 1 78 ? 0.232 -35.469 -0.96 1 97.69 78 LEU A O 1
ATOM 586 N N . ARG A 1 79 ? 2.057 -35.656 -2.176 1 97.06 79 ARG A N 1
ATOM 587 C CA . ARG A 1 79 ? 2.115 -37.125 -2.078 1 97.06 79 ARG A CA 1
ATOM 588 C C . ARG A 1 79 ? 3.559 -37.625 -2.096 1 97.06 79 ARG A C 1
ATOM 590 O O . ARG A 1 79 ? 4.449 -36.938 -2.6 1 97.06 79 ARG A O 1
ATOM 597 N N . VAL A 1 80 ? 3.768 -38.75 -1.508 1 96.81 80 VAL A N 1
ATOM 598 C CA . VAL A 1 80 ? 5.062 -39.438 -1.588 1 96.81 80 VAL A CA 1
ATOM 599 C C . VAL A 1 80 ? 5.172 -40.188 -2.908 1 96.81 80 VAL A C 1
ATOM 601 O O . VAL A 1 80 ? 4.316 -41.031 -3.225 1 96.81 80 VAL A O 1
ATOM 604 N N . VAL A 1 81 ? 6.16 -39.875 -3.627 1 95.31 81 VAL A N 1
ATOM 605 C CA . VAL A 1 81 ? 6.25 -40.5 -4.938 1 95.31 81 VAL A CA 1
ATOM 606 C C . VAL A 1 81 ? 7.25 -41.656 -4.891 1 95.31 81 VAL A C 1
ATOM 608 O O . VAL A 1 81 ? 7.148 -42.594 -5.664 1 95.31 81 VAL A O 1
ATOM 611 N N . ARG A 1 82 ? 8.234 -41.562 -4.055 1 94.19 82 ARG A N 1
ATOM 612 C CA . ARG A 1 82 ? 9.172 -42.688 -3.896 1 94.19 82 ARG A CA 1
ATOM 613 C C . ARG A 1 82 ? 9.922 -42.562 -2.572 1 94.19 82 ARG A C 1
ATOM 615 O O . ARG A 1 82 ? 9.906 -41.531 -1.924 1 94.19 82 ARG A O 1
ATOM 622 N N . GLU A 1 83 ? 10.438 -43.688 -2.193 1 93.62 83 GLU A N 1
ATOM 623 C CA . GLU A 1 83 ? 11.281 -43.781 -1.007 1 93.62 83 GLU A CA 1
ATOM 624 C C . GLU A 1 83 ? 12.688 -44.25 -1.365 1 93.62 83 GLU A C 1
ATOM 626 O O . GLU A 1 83 ? 12.859 -45.219 -2.102 1 93.62 83 GLU A O 1
ATOM 631 N N . GLU A 1 84 ? 13.617 -43.438 -1.049 1 91.31 84 GLU A N 1
ATOM 632 C CA . GLU A 1 84 ? 15.016 -43.781 -1.303 1 91.31 84 GLU A CA 1
ATOM 633 C C . GLU A 1 84 ? 15.656 -44.438 -0.077 1 91.31 84 GLU A C 1
ATOM 635 O O . GLU A 1 84 ? 15.547 -43.906 1.034 1 91.31 84 GLU A O 1
ATOM 640 N N . LYS A 1 85 ? 16.281 -45.594 -0.368 1 88 85 LYS A N 1
ATOM 641 C CA . LYS A 1 85 ? 16.906 -46.344 0.705 1 88 85 LYS A CA 1
ATOM 642 C C . LYS A 1 85 ? 18.172 -45.656 1.218 1 88 85 LYS A C 1
ATOM 644 O O . LYS A 1 85 ? 18.938 -45.094 0.434 1 88 85 LYS A O 1
ATOM 649 N N . ARG A 1 86 ? 18.281 -45.469 2.451 1 82.88 86 ARG A N 1
ATOM 650 C CA . ARG A 1 86 ? 19.5 -45 3.107 1 82.88 86 ARG A CA 1
ATOM 651 C C . ARG A 1 86 ? 19.734 -45.75 4.41 1 82.88 86 ARG A C 1
ATOM 653 O O . ARG A 1 86 ? 18.859 -46.469 4.895 1 82.88 86 ARG A O 1
ATOM 660 N N . ALA A 1 87 ? 21.109 -45.688 4.832 1 80.12 87 ALA A N 1
ATOM 661 C CA . ALA A 1 87 ? 21.344 -46.281 6.156 1 80.12 87 ALA A CA 1
ATOM 662 C C . ALA A 1 87 ? 20.422 -45.656 7.195 1 80.12 87 ALA A C 1
ATOM 664 O O . ALA A 1 87 ? 20.391 -44.406 7.344 1 80.12 87 ALA A O 1
ATOM 665 N N . GLY A 1 88 ? 19.469 -46.406 7.824 1 83.06 88 GLY A N 1
ATOM 666 C CA . GLY A 1 88 ? 18.469 -45.906 8.766 1 83.06 88 GLY A CA 1
ATOM 667 C C . GLY A 1 88 ? 17.094 -45.781 8.156 1 83.06 88 GLY A C 1
ATOM 668 O O . GLY A 1 88 ? 16.609 -46.688 7.48 1 83.06 88 GLY A O 1
ATOM 669 N N . ARG A 1 89 ? 16.453 -44.594 8.414 1 85.44 89 ARG A N 1
ATOM 670 C CA . ARG A 1 89 ? 15.102 -44.375 7.914 1 85.44 89 ARG A CA 1
ATOM 671 C C . ARG A 1 89 ? 15.125 -43.938 6.449 1 85.44 89 ARG A C 1
ATOM 673 O O . ARG A 1 89 ? 15.898 -43.062 6.062 1 85.44 89 ARG A O 1
ATOM 680 N N . PRO A 1 90 ? 14.328 -44.625 5.633 1 91.31 90 PRO A N 1
ATOM 681 C CA . PRO A 1 90 ? 14.289 -44.25 4.219 1 91.31 90 PRO A CA 1
ATOM 682 C C . PRO A 1 90 ? 13.922 -42.781 4.008 1 91.31 90 PRO A C 1
ATOM 684 O O . PRO A 1 90 ? 13.219 -42.188 4.836 1 91.31 90 PRO A O 1
ATOM 687 N N . VAL A 1 91 ? 14.547 -42.156 2.982 1 93.69 91 VAL A N 1
ATOM 688 C CA . VAL A 1 91 ? 14.25 -40.781 2.631 1 93.69 91 VAL A CA 1
ATOM 689 C C . VAL A 1 91 ? 13.055 -40.719 1.677 1 93.69 91 VAL A C 1
ATOM 691 O O . VAL A 1 91 ? 13.078 -41.344 0.615 1 93.69 91 VAL A O 1
ATOM 694 N N . LYS A 1 92 ? 12.055 -40.094 2.09 1 96.19 92 LYS A N 1
ATOM 695 C CA . LYS A 1 92 ? 10.867 -39.938 1.252 1 96.19 92 LYS A CA 1
ATOM 696 C C . LYS A 1 92 ? 11.023 -38.75 0.287 1 96.19 92 LYS A C 1
ATOM 698 O O . LYS A 1 92 ? 11.555 -37.719 0.659 1 96.19 92 LYS A O 1
ATOM 703 N N . VAL A 1 93 ? 10.602 -38.969 -0.97 1 97.56 93 VAL A N 1
ATOM 704 C CA . VAL A 1 93 ? 10.57 -37.906 -1.982 1 97.56 93 VAL A CA 1
ATOM 705 C C . VAL A 1 93 ? 9.125 -37.531 -2.26 1 97.56 93 VAL A C 1
ATOM 707 O O . VAL A 1 93 ? 8.258 -38.375 -2.441 1 97.56 93 VAL A O 1
ATOM 710 N N . TYR A 1 94 ? 8.906 -36.219 -2.23 1 97.75 94 TYR A N 1
ATOM 711 C CA . TYR A 1 94 ? 7.555 -35.688 -2.318 1 97.75 94 TYR A CA 1
ATOM 712 C C . TYR A 1 94 ? 7.348 -34.938 -3.629 1 97.75 94 TYR A C 1
ATOM 714 O O . TYR A 1 94 ? 8.305 -34.469 -4.238 1 97.75 94 TYR A O 1
ATOM 722 N N . ARG A 1 95 ? 6.09 -34.844 -4.09 1 96.81 95 ARG A N 1
ATOM 723 C CA . ARG A 1 95 ? 5.633 -34.062 -5.219 1 96.81 95 ARG A CA 1
ATOM 724 C C . ARG A 1 95 ? 4.211 -33.562 -4.996 1 96.81 95 ARG A C 1
ATOM 726 O O . ARG A 1 95 ? 3.438 -34.156 -4.262 1 96.81 95 ARG A O 1
ATOM 733 N N . ALA A 1 96 ? 3.9 -32.438 -5.59 1 96.75 96 ALA A N 1
ATOM 734 C CA . ALA A 1 96 ? 2.5 -32.031 -5.566 1 96.75 96 ALA A CA 1
ATOM 735 C C . ALA A 1 96 ? 1.612 -33.031 -6.266 1 96.75 96 ALA A C 1
ATOM 737 O O . ALA A 1 96 ? 2.064 -33.75 -7.168 1 96.75 96 ALA A O 1
ATOM 738 N N . VAL A 1 97 ? 0.385 -33.125 -5.875 1 95.62 97 VAL A N 1
ATOM 739 C CA . VAL A 1 97 ? -0.514 -34.188 -6.344 1 95.62 97 VAL A CA 1
ATOM 740 C C . VAL A 1 97 ? -0.888 -33.938 -7.801 1 95.62 97 VAL A C 1
ATOM 742 O O . VAL A 1 97 ? -1.392 -34.844 -8.484 1 95.62 97 VAL A O 1
ATOM 745 N N . ALA A 1 98 ? -0.658 -32.719 -8.258 1 94.12 98 ALA A N 1
ATOM 746 C CA . ALA A 1 98 ? -0.939 -32.344 -9.641 1 94.12 98 ALA A CA 1
ATOM 747 C C . ALA A 1 98 ? 0.196 -31.516 -10.234 1 94.12 98 ALA A C 1
ATOM 749 O O . ALA A 1 98 ? 1.059 -31.031 -9.5 1 94.12 98 ALA A O 1
ATOM 750 N N . ASP A 1 99 ? 0.223 -31.406 -11.539 1 91.75 99 ASP A N 1
ATOM 751 C CA . ASP A 1 99 ? 1.264 -30.641 -12.219 1 91.75 99 ASP A CA 1
ATOM 752 C C . ASP A 1 99 ? 0.91 -29.156 -12.273 1 91.75 99 ASP A C 1
ATOM 754 O O . ASP A 1 99 ? 1.773 -28.328 -12.539 1 91.75 99 ASP A O 1
ATOM 758 N N . ALA A 1 100 ? -0.342 -28.984 -12.047 1 92.81 100 ALA A N 1
ATOM 759 C CA . ALA A 1 100 ? -0.863 -27.625 -12.039 1 92.81 100 ALA A CA 1
ATOM 760 C C . ALA A 1 100 ? -2.066 -27.5 -11.102 1 92.81 100 ALA A C 1
ATOM 762 O O . ALA A 1 100 ? -2.729 -28.5 -10.805 1 92.81 100 ALA A O 1
ATOM 763 N N . PHE A 1 101 ? -2.242 -26.281 -10.625 1 92.88 101 PHE A N 1
ATOM 764 C CA . PHE A 1 101 ? -3.346 -26.031 -9.703 1 92.88 101 PHE A CA 1
ATOM 765 C C . PHE A 1 101 ? -4.133 -24.797 -10.125 1 92.88 101 PHE A C 1
ATOM 767 O O . PHE A 1 101 ? -3.547 -23.766 -10.469 1 92.88 101 PHE A O 1
ATOM 774 N N . PHE A 1 102 ? -5.383 -25.016 -10.219 1 90.75 102 PHE A N 1
ATOM 775 C CA . PHE A 1 102 ? -6.309 -23.906 -10.406 1 90.75 102 PHE A CA 1
ATOM 776 C C . PHE A 1 102 ? -7.113 -23.656 -9.141 1 90.75 102 PHE A C 1
ATOM 778 O O . PHE A 1 102 ? -7.75 -24.562 -8.609 1 90.75 102 PHE A O 1
ATOM 785 N N . LEU A 1 103 ? -7.004 -22.438 -8.602 1 86.69 103 LEU A N 1
ATOM 786 C CA . LEU A 1 103 ? -7.691 -22.047 -7.375 1 86.69 103 LEU A CA 1
ATOM 787 C C . LEU A 1 103 ? -8.773 -21.016 -7.656 1 86.69 103 LEU A C 1
ATOM 789 O O . LEU A 1 103 ? -8.547 -19.812 -7.48 1 86.69 103 LEU A O 1
ATOM 793 N N . PRO A 1 104 ? -9.945 -21.562 -8 1 82.56 104 PRO A N 1
ATOM 794 C CA . PRO A 1 104 ? -11.016 -20.578 -8.234 1 82.56 104 PRO A CA 1
ATOM 795 C C . PRO A 1 104 ? -11.273 -19.703 -7.012 1 82.56 104 PRO A C 1
ATOM 797 O O . PRO A 1 104 ? -11.219 -20.172 -5.875 1 82.56 104 PRO A O 1
ATOM 800 N N . TYR A 1 105 ? -11.484 -18.438 -7.293 1 78 105 TYR A N 1
ATOM 801 C CA . TYR A 1 105 ? -11.695 -17.516 -6.191 1 78 105 TYR A CA 1
ATOM 802 C C . TYR A 1 105 ? -12.922 -17.891 -5.375 1 78 105 TYR A C 1
ATOM 804 O O . TYR A 1 105 ? -13.023 -17.547 -4.195 1 78 105 TYR A O 1
ATOM 812 N N . SER A 1 106 ? -13.789 -18.594 -6.023 1 73.62 106 SER A N 1
ATOM 813 C CA . SER A 1 106 ? -14.969 -19.078 -5.309 1 73.62 106 SER A CA 1
ATOM 814 C C . SER A 1 106 ? -14.578 -20.047 -4.203 1 73.62 106 SER A C 1
ATOM 816 O O . SER A 1 106 ? -15.375 -20.328 -3.305 1 73.62 106 SER A O 1
ATOM 818 N N . SER A 1 107 ? -13.344 -20.609 -4.379 1 71.5 107 SER A N 1
ATOM 819 C CA . SER A 1 107 ? -12.875 -21.547 -3.367 1 71.5 107 SER A CA 1
ATOM 820 C C . SER A 1 107 ? -12.375 -20.828 -2.123 1 71.5 107 SER A C 1
ATOM 822 O O . SER A 1 107 ? -12 -21.469 -1.137 1 71.5 107 SER A O 1
ATOM 824 N N . PHE A 1 108 ? -12.367 -19.453 -2.258 1 71.75 108 PHE A N 1
ATOM 825 C CA . PHE A 1 108 ? -11.891 -18.625 -1.155 1 71.75 108 PHE A CA 1
ATOM 826 C C . PHE A 1 108 ? -13.039 -17.891 -0.49 1 71.75 108 PHE A C 1
ATOM 828 O O . PHE A 1 108 ? -14.062 -17.625 -1.128 1 71.75 108 PHE A O 1
ATOM 835 N N . THR A 1 109 ? -12.859 -17.781 0.711 1 69.38 109 THR A N 1
ATOM 836 C CA . THR A 1 109 ? -13.695 -16.719 1.278 1 69.38 109 THR A CA 1
ATOM 837 C C . THR A 1 109 ? -13.195 -15.344 0.851 1 69.38 109 THR A C 1
ATOM 839 O O . THR A 1 109 ? -12.031 -15.188 0.489 1 69.38 109 THR A O 1
ATOM 842 N N . HIS A 1 110 ? -14.062 -14.406 0.657 1 68.69 110 HIS A N 1
ATOM 843 C CA . HIS A 1 110 ? -13.672 -13.031 0.365 1 68.69 110 HIS A CA 1
ATOM 844 C C . HIS A 1 110 ? -12.539 -12.578 1.273 1 68.69 110 HIS A C 1
ATOM 846 O O . HIS A 1 110 ? -11.602 -11.914 0.819 1 68.69 110 HIS A O 1
ATOM 852 N N . ALA A 1 111 ? -12.555 -13.055 2.402 1 71 111 ALA A N 1
ATOM 853 C CA . ALA A 1 111 ? -11.555 -12.664 3.396 1 71 111 ALA A CA 1
ATOM 854 C C . ALA A 1 111 ? -10.188 -13.242 3.062 1 71 111 ALA A C 1
ATOM 856 O O . ALA A 1 111 ? -9.164 -12.57 3.213 1 71 111 ALA A O 1
ATOM 857 N N . THR A 1 112 ? -10.219 -14.414 2.508 1 74.06 112 THR A N 1
ATOM 858 C CA . THR A 1 112 ? -8.953 -15.078 2.193 1 74.06 112 THR A CA 1
ATOM 859 C C . THR A 1 112 ? -8.297 -14.438 0.972 1 74.06 112 THR A C 1
ATOM 861 O O . THR A 1 112 ? -7.078 -14.273 0.93 1 74.06 112 THR A O 1
ATOM 864 N N . LEU A 1 113 ? -9.172 -14.117 0.06 1 75 113 LEU A N 1
ATOM 865 C CA . LEU A 1 113 ? -8.648 -13.477 -1.139 1 75 113 LEU A CA 1
ATOM 866 C C . LEU A 1 113 ? -8.07 -12.102 -0.811 1 75 113 LEU A C 1
ATOM 868 O O . LEU A 1 113 ? -7 -11.742 -1.301 1 75 113 LEU A O 1
ATOM 872 N N . GLU A 1 114 ? -8.789 -11.375 -0.002 1 80.19 114 GLU A N 1
ATOM 873 C CA . GLU A 1 114 ? -8.312 -10.062 0.437 1 80.19 114 GLU A CA 1
ATOM 874 C C . GLU A 1 114 ? -6.984 -10.188 1.183 1 80.19 114 GLU A C 1
ATOM 876 O O . GLU A 1 114 ? -6.074 -9.383 0.975 1 80.19 114 GLU A O 1
ATOM 881 N N . GLU A 1 115 ? -6.922 -11.195 1.931 1 81.56 115 GLU A N 1
ATOM 882 C CA . GLU A 1 115 ? -5.703 -11.398 2.705 1 81.56 115 GLU A CA 1
ATOM 883 C C . GLU A 1 115 ? -4.508 -11.664 1.792 1 81.56 115 GLU A C 1
ATOM 885 O O . GLU A 1 115 ? -3.408 -11.156 2.035 1 81.56 115 GLU A O 1
ATOM 890 N N . LYS A 1 116 ? -4.719 -12.438 0.819 1 77 116 LYS A N 1
ATOM 891 C CA . LYS A 1 116 ? -3.645 -12.75 -0.121 1 77 116 LYS A CA 1
ATOM 892 C C . LYS A 1 116 ? -3.129 -11.484 -0.805 1 77 116 LYS A C 1
ATOM 894 O O . LYS A 1 116 ? -1.927 -11.211 -0.792 1 77 116 LYS A O 1
ATOM 899 N N . PHE A 1 117 ? -4.07 -10.758 -1.32 1 85.31 117 PHE A N 1
ATOM 900 C CA . PHE A 1 117 ? -3.678 -9.547 -2.043 1 85.31 117 PHE A CA 1
ATOM 901 C C . PHE A 1 117 ? -3.104 -8.508 -1.087 1 85.31 117 PHE A C 1
ATOM 903 O O . PHE A 1 117 ? -2.164 -7.793 -1.435 1 85.31 117 PHE A O 1
ATOM 910 N N . LEU A 1 118 ? -3.635 -8.461 0.056 1 88.56 118 LEU A N 1
ATOM 911 C CA . LEU A 1 118 ? -3.203 -7.469 1.036 1 88.56 118 LEU A CA 1
ATOM 912 C C . LEU A 1 118 ? -1.777 -7.75 1.501 1 88.56 118 LEU A C 1
ATOM 914 O O . LEU A 1 118 ? -0.993 -6.82 1.711 1 88.56 118 LEU A O 1
ATOM 918 N N . ARG A 1 119 ? -1.447 -8.969 1.619 1 86.31 119 ARG A N 1
ATOM 919 C CA . ARG A 1 119 ? -0.096 -9.312 2.053 1 86.31 119 ARG A CA 1
ATOM 920 C C . ARG A 1 119 ? 0.946 -8.758 1.085 1 86.31 119 ARG A C 1
ATOM 922 O O . ARG A 1 119 ? 1.915 -8.125 1.504 1 86.31 119 ARG A O 1
ATOM 929 N N . HIS A 1 120 ? 0.719 -9 -0.125 1 85.19 120 HIS A N 1
ATOM 930 C CA . HIS A 1 120 ? 1.616 -8.477 -1.15 1 85.19 120 HIS A CA 1
ATOM 931 C C . HIS A 1 120 ? 1.654 -6.957 -1.127 1 85.19 120 HIS A C 1
ATOM 933 O O . HIS A 1 120 ? 2.732 -6.355 -1.128 1 85.19 120 HIS A O 1
ATOM 939 N N . GLU A 1 121 ? 0.516 -6.383 -1.046 1 92.06 121 GLU A N 1
ATOM 940 C CA . GLU A 1 121 ? 0.438 -4.93 -1.125 1 92.06 121 GLU A CA 1
ATOM 941 C C . GLU A 1 121 ? 1.059 -4.273 0.106 1 92.06 121 GLU A C 1
ATOM 943 O O . GLU A 1 121 ? 1.655 -3.199 0.011 1 92.06 121 GLU A O 1
ATOM 948 N N . LEU A 1 122 ? 0.927 -4.891 1.226 1 89.38 122 LEU A N 1
ATOM 949 C CA . LEU A 1 122 ? 1.523 -4.355 2.445 1 89.38 122 LEU A CA 1
ATOM 950 C C . LEU A 1 122 ? 3.045 -4.363 2.354 1 89.38 122 LEU A C 1
ATOM 952 O O . LEU A 1 122 ? 3.703 -3.43 2.82 1 89.38 122 LEU A O 1
ATOM 956 N N . GLN A 1 123 ? 3.539 -5.418 1.805 1 89.94 123 GLN A N 1
ATOM 957 C CA . GLN A 1 123 ? 4.984 -5.469 1.607 1 89.94 123 GLN A CA 1
ATOM 958 C C . GLN A 1 123 ? 5.449 -4.363 0.665 1 89.94 123 GLN A C 1
ATOM 960 O O . GLN A 1 123 ? 6.473 -3.721 0.911 1 89.94 123 GLN A O 1
ATOM 965 N N . VAL A 1 124 ? 4.715 -4.137 -0.338 1 92.56 124 VAL A N 1
ATOM 966 C CA . VAL A 1 124 ? 5.012 -3.068 -1.289 1 92.56 124 VAL A CA 1
ATOM 967 C C . VAL A 1 124 ? 4.957 -1.717 -0.582 1 92.56 124 VAL A C 1
ATOM 969 O O . VAL A 1 124 ? 5.891 -0.915 -0.692 1 92.56 124 VAL A O 1
ATOM 972 N N . ALA A 1 125 ? 3.893 -1.525 0.177 1 94.19 125 ALA A N 1
ATOM 973 C CA . ALA A 1 125 ? 3.719 -0.28 0.92 1 94.19 125 ALA A CA 1
ATOM 974 C C . ALA A 1 125 ? 4.902 -0.024 1.848 1 94.19 125 ALA A C 1
ATOM 976 O O . ALA A 1 125 ? 5.426 1.091 1.901 1 94.19 125 ALA A O 1
ATOM 977 N N . ARG A 1 126 ? 5.379 -1.009 2.525 1 92.81 126 ARG A N 1
ATOM 978 C CA . ARG A 1 126 ? 6.496 -0.876 3.453 1 92.81 126 ARG A CA 1
ATOM 979 C C . ARG A 1 126 ? 7.77 -0.474 2.719 1 92.81 126 ARG A C 1
ATOM 981 O O . ARG A 1 126 ? 8.508 0.407 3.174 1 92.81 126 ARG A O 1
ATOM 988 N N . SER A 1 127 ? 7.996 -1.109 1.636 1 93.44 127 SER A N 1
ATOM 989 C CA . SER A 1 127 ? 9.203 -0.824 0.866 1 93.44 127 SER A CA 1
ATOM 990 C C . SER A 1 127 ? 9.18 0.592 0.302 1 93.44 127 SER A C 1
ATOM 992 O O . SER A 1 127 ? 10.18 1.306 0.356 1 93.44 127 SER A O 1
ATOM 994 N N . LEU A 1 128 ? 8.031 0.977 -0.208 1 95.31 128 LEU A N 1
ATOM 995 C CA . LEU A 1 128 ? 7.891 2.318 -0.764 1 95.31 128 LEU A CA 1
ATOM 996 C C . LEU A 1 128 ? 8.078 3.377 0.318 1 95.31 128 LEU A C 1
ATOM 998 O O . LEU A 1 128 ? 8.789 4.363 0.111 1 95.31 128 LEU A O 1
ATOM 1002 N N . VAL A 1 129 ? 7.48 3.158 1.462 1 93.75 129 VAL A N 1
ATOM 1003 C CA . VAL A 1 129 ? 7.566 4.105 2.568 1 93.75 129 VAL A CA 1
ATOM 1004 C C . VAL A 1 129 ? 9.008 4.18 3.076 1 93.75 129 VAL A C 1
ATOM 1006 O O . VAL A 1 129 ? 9.523 5.266 3.34 1 93.75 129 VAL A O 1
ATOM 1009 N N . ARG A 1 130 ? 9.672 3.053 3.227 1 91.44 130 ARG A N 1
ATOM 1010 C CA . ARG A 1 130 ? 11.07 3.031 3.65 1 91.44 130 ARG A CA 1
ATOM 1011 C C . ARG A 1 130 ? 11.945 3.846 2.703 1 91.44 130 ARG A C 1
ATOM 1013 O O . ARG A 1 130 ? 12.781 4.637 3.145 1 91.44 130 ARG A O 1
ATOM 1020 N N . SER A 1 131 ? 11.75 3.615 1.454 1 94.06 131 SER A N 1
ATOM 1021 C CA . SER A 1 131 ? 12.508 4.348 0.444 1 94.06 131 SER A CA 1
ATOM 1022 C C . SER A 1 131 ? 12.234 5.844 0.522 1 94.06 131 SER A C 1
ATOM 1024 O O . SER A 1 131 ? 13.156 6.656 0.427 1 94.06 131 SER A O 1
ATOM 1026 N N . TYR A 1 132 ? 11.023 6.191 0.719 1 91.94 132 TYR A N 1
ATOM 1027 C CA . TYR A 1 132 ? 10.625 7.594 0.799 1 91.94 132 TYR A CA 1
ATOM 1028 C C . TYR A 1 132 ? 11.234 8.266 2.025 1 91.94 132 TYR A C 1
ATOM 1030 O O . TYR A 1 132 ? 11.773 9.367 1.936 1 91.94 132 TYR A O 1
ATOM 1038 N N . VAL A 1 133 ? 11.125 7.66 3.123 1 86.81 133 VAL A N 1
ATOM 1039 C CA . VAL A 1 133 ? 11.664 8.195 4.367 1 86.81 133 VAL A CA 1
ATOM 1040 C C . VAL A 1 133 ? 13.18 8.359 4.242 1 86.81 133 VAL A C 1
ATOM 1042 O O . VAL A 1 133 ? 13.742 9.367 4.672 1 86.81 133 VAL A O 1
ATOM 1045 N N . ARG A 1 134 ? 13.812 7.348 3.711 1 87.38 134 ARG A N 1
ATOM 1046 C CA . ARG A 1 134 ? 15.25 7.457 3.477 1 87.38 134 ARG A CA 1
ATOM 1047 C C . ARG A 1 134 ? 15.57 8.664 2.598 1 87.38 134 ARG A C 1
ATOM 1049 O O . ARG A 1 134 ? 16.516 9.406 2.873 1 87.38 134 ARG A O 1
ATOM 1056 N N . LEU A 1 135 ? 14.82 8.828 1.517 1 88.56 135 LEU A N 1
ATOM 1057 C CA . LEU A 1 135 ? 15.016 9.961 0.618 1 88.56 135 LEU A CA 1
ATOM 1058 C C . LEU A 1 135 ? 14.922 11.281 1.379 1 88.56 135 LEU A C 1
ATOM 1060 O O . LEU A 1 135 ? 15.75 12.172 1.194 1 88.56 135 LEU A O 1
ATOM 1064 N N . LEU A 1 136 ? 13.828 11.391 2.197 1 83.44 136 LEU A N 1
ATOM 1065 C CA . LEU A 1 136 ? 13.641 12.609 2.984 1 83.44 136 LEU A CA 1
ATOM 1066 C C . LEU A 1 136 ? 14.852 12.867 3.879 1 83.44 136 LEU A C 1
ATOM 1068 O O . LEU A 1 136 ? 15.328 14 3.967 1 83.44 136 LEU A O 1
ATOM 1072 N N . HIS A 1 137 ? 15.312 11.836 4.48 1 78.88 137 HIS A N 1
ATOM 1073 C CA . HIS A 1 137 ? 16.469 11.953 5.371 1 78.88 137 HIS A CA 1
ATOM 1074 C C . HIS A 1 137 ? 17.719 12.336 4.602 1 78.88 137 HIS A C 1
ATOM 1076 O O . HIS A 1 137 ? 18.484 13.195 5.047 1 78.88 137 HIS A O 1
ATOM 1082 N N . ASP A 1 138 ? 17.906 11.703 3.535 1 81.31 138 ASP A N 1
ATOM 1083 C CA . ASP A 1 138 ? 19.094 11.961 2.74 1 81.31 138 ASP A CA 1
ATOM 1084 C C . ASP A 1 138 ? 19.094 13.383 2.195 1 81.31 138 ASP A C 1
ATOM 1086 O O . ASP A 1 138 ? 20.156 14 2.064 1 81.31 138 ASP A O 1
ATOM 1090 N N . THR A 1 139 ? 17.969 13.875 1.796 1 78.5 139 THR A N 1
ATOM 1091 C CA . THR A 1 139 ? 17.859 15.195 1.192 1 78.5 139 THR A CA 1
ATOM 1092 C C . THR A 1 139 ? 17.969 16.281 2.254 1 78.5 139 THR A C 1
ATOM 1094 O O . THR A 1 139 ? 18.516 17.359 1.992 1 78.5 139 THR A O 1
ATOM 1097 N N . PHE A 1 140 ? 17.406 16.016 3.42 1 75.62 140 PHE A N 1
ATOM 1098 C CA . PHE A 1 140 ? 17.484 17 4.492 1 75.62 140 PHE A CA 1
ATOM 1099 C C . PHE A 1 140 ? 18.125 16.406 5.734 1 75.62 140 PHE A C 1
ATOM 1101 O O . PHE A 1 140 ? 17.453 16.172 6.738 1 75.62 140 PHE A O 1
ATOM 1108 N N . PRO A 1 141 ? 19.453 16.297 5.621 1 66.81 141 PRO A N 1
ATOM 1109 C CA . PRO A 1 141 ? 20.172 15.641 6.719 1 66.81 141 PRO A CA 1
ATOM 1110 C C . PRO A 1 141 ? 20.312 16.547 7.949 1 66.81 141 PRO A C 1
ATOM 1112 O O . PRO A 1 141 ? 20.5 16.047 9.062 1 66.81 141 PRO A O 1
ATOM 1115 N N . GLN A 1 142 ? 20.141 17.828 7.684 1 69.25 142 GLN A N 1
ATOM 1116 C CA . GLN A 1 142 ? 20.359 18.719 8.812 1 69.25 142 GLN A CA 1
ATOM 1117 C C . GLN A 1 142 ? 19.109 18.797 9.703 1 69.25 142 GLN A C 1
ATOM 1119 O O . GLN A 1 142 ? 18 18.891 9.195 1 69.25 142 GLN A O 1
ATOM 1124 N N . PRO A 1 143 ? 19.438 18.594 10.891 1 63.81 143 PRO A N 1
ATOM 1125 C CA . PRO A 1 143 ? 18.312 18.719 11.82 1 63.81 143 PRO A CA 1
ATOM 1126 C C . PRO A 1 143 ? 17.562 20.047 11.672 1 63.81 143 PRO A C 1
ATOM 1128 O O . PRO A 1 143 ? 18.172 21.062 11.297 1 63.81 143 PRO A O 1
ATOM 1131 N N . GLY A 1 144 ? 16.406 20.047 11.82 1 64.81 144 GLY A N 1
ATOM 1132 C CA . GLY A 1 144 ? 15.586 21.25 11.867 1 64.81 144 GLY A CA 1
ATOM 1133 C C . GLY A 1 144 ? 15.07 21.672 10.508 1 64.81 144 GLY A C 1
ATOM 1134 O O . GLY A 1 144 ? 14.555 22.781 10.359 1 64.81 144 GLY A O 1
ATOM 1135 N N . THR A 1 145 ? 15.547 20.656 9.672 1 73.69 145 THR A N 1
ATOM 1136 C CA . THR A 1 145 ? 15.07 21.016 8.344 1 73.69 145 THR A CA 1
ATOM 1137 C C . THR A 1 145 ? 14.016 20.016 7.867 1 73.69 145 THR A C 1
ATOM 1139 O O . THR A 1 145 ? 14.016 18.859 8.281 1 73.69 145 THR A O 1
ATOM 1142 N N . LEU A 1 146 ? 13 20.438 7.27 1 78.56 146 LEU A N 1
ATOM 1143 C CA . LEU A 1 146 ? 11.93 19.734 6.551 1 78.56 146 LEU A CA 1
ATOM 1144 C C . LEU A 1 146 ? 10.977 19.062 7.523 1 78.56 146 LEU A C 1
ATOM 1146 O O . LEU A 1 146 ? 11.406 18.391 8.469 1 78.56 146 LEU A O 1
ATOM 1150 N N . GLY A 1 147 ? 9.938 19.219 7.43 1 81.25 147 GLY A N 1
ATOM 1151 C CA . GLY A 1 147 ? 8.922 18.531 8.219 1 81.25 147 GLY A CA 1
ATOM 1152 C C . GLY A 1 147 ? 7.52 19.062 7.98 1 81.25 147 GLY A C 1
ATOM 1153 O O . GLY A 1 147 ? 7.336 20.031 7.242 1 81.25 147 GLY A O 1
ATOM 1154 N N . PRO A 1 148 ? 6.602 18.344 8.445 1 82.19 148 PRO A N 1
ATOM 1155 C CA . PRO A 1 148 ? 5.23 18.844 8.32 1 82.19 148 PRO A CA 1
ATOM 1156 C C . PRO A 1 148 ? 5.012 20.156 9.062 1 82.19 148 PRO A C 1
ATOM 1158 O O . PRO A 1 148 ? 5.602 20.375 10.125 1 82.19 148 PRO A O 1
ATOM 1161 N N . TYR A 1 149 ? 4.309 20.953 8.461 1 86 149 TYR A N 1
ATOM 1162 C CA . TYR A 1 149 ? 3.887 22.234 9 1 86 149 TYR A CA 1
ATOM 1163 C C . TYR A 1 149 ? 2.369 22.297 9.125 1 86 149 TYR A C 1
ATOM 1165 O O . TYR A 1 149 ? 1.657 22.25 8.117 1 86 149 TYR A O 1
ATOM 1173 N N . LEU A 1 150 ? 1.886 22.219 10.312 1 88.69 150 LEU A N 1
ATOM 1174 C CA . LEU A 1 150 ? 0.46 22.281 10.617 1 88.69 150 LEU A CA 1
ATOM 1175 C C . LEU A 1 150 ? 0.023 23.719 10.914 1 88.69 150 LEU A C 1
ATOM 1177 O O . LEU A 1 150 ? 0.57 24.359 11.805 1 88.69 150 LEU A O 1
ATOM 1181 N N . PHE A 1 151 ? -0.903 24.25 10.117 1 88.12 151 PHE A N 1
ATOM 1182 C CA . PHE A 1 151 ? -1.345 25.625 10.281 1 88.12 151 PHE A CA 1
ATOM 1183 C C . PHE A 1 151 ? -2.748 25.812 9.719 1 88.12 151 PHE A C 1
ATOM 1185 O O . PHE A 1 151 ? -3.275 24.922 9.039 1 88.12 151 PHE A O 1
ATOM 1192 N N . ARG A 1 152 ? -3.396 26.797 10.102 1 87.38 152 ARG A N 1
ATOM 1193 C CA . ARG A 1 152 ? -4.66 27.172 9.477 1 87.38 152 ARG A CA 1
ATOM 1194 C C . ARG A 1 152 ? -4.453 28.281 8.453 1 87.38 152 ARG A C 1
ATOM 1196 O O . ARG A 1 152 ? -3.715 29.234 8.703 1 87.38 152 ARG A O 1
ATOM 1203 N N . ASP A 1 153 ? -5.082 28.094 7.379 1 82.5 153 ASP A N 1
ATOM 1204 C CA . ASP A 1 153 ? -4.957 29.094 6.328 1 82.5 153 ASP A CA 1
ATOM 1205 C C . ASP A 1 153 ? -5.867 30.297 6.602 1 82.5 153 ASP A C 1
ATOM 1207 O O . ASP A 1 153 ? -6.477 30.391 7.668 1 82.5 153 ASP A O 1
ATOM 1211 N N . GLU A 1 154 ? -5.918 31.203 5.652 1 82 154 GLU A N 1
ATOM 1212 C CA . GLU A 1 154 ? -6.668 32.438 5.82 1 82 154 GLU A CA 1
ATOM 1213 C C . GLU A 1 154 ? -8.164 32.156 5.965 1 82 154 GLU A C 1
ATOM 1215 O O . GLU A 1 154 ? -8.875 32.906 6.637 1 82 154 GLU A O 1
ATOM 1220 N N . ALA A 1 155 ? -8.641 31.094 5.34 1 85.44 155 ALA A N 1
ATOM 1221 C CA . ALA A 1 155 ? -10.055 30.719 5.406 1 85.44 155 ALA A CA 1
ATOM 1222 C C . ALA A 1 155 ? -10.352 29.938 6.676 1 85.44 155 ALA A C 1
ATOM 1224 O O . ALA A 1 155 ? -11.508 29.562 6.926 1 85.44 155 ALA A O 1
ATOM 1225 N N . GLY A 1 156 ? -9.352 29.688 7.418 1 83.31 156 GLY A N 1
ATOM 1226 C CA . GLY A 1 156 ? -9.539 28.969 8.672 1 83.31 156 GLY A CA 1
ATOM 1227 C C . GLY A 1 156 ? -9.461 27.469 8.523 1 83.31 156 GLY A C 1
ATOM 1228 O O . GLY A 1 156 ? -9.703 26.734 9.484 1 83.31 156 GLY A O 1
ATOM 1229 N N . HIS A 1 157 ? -9.039 27.016 7.371 1 84.81 157 HIS A N 1
ATOM 1230 C CA . HIS A 1 157 ? -8.93 25.578 7.145 1 84.81 157 HIS A CA 1
ATOM 1231 C C . HIS A 1 157 ? -7.562 25.047 7.582 1 84.81 157 HIS A C 1
ATOM 1233 O O . HIS A 1 157 ? -6.535 25.656 7.289 1 84.81 157 HIS A O 1
ATOM 1239 N N . LEU A 1 158 ? -7.652 23.938 8.312 1 85.12 158 LEU A N 1
ATOM 1240 C CA . LEU A 1 158 ? -6.422 23.281 8.75 1 85.12 158 LEU A CA 1
ATOM 1241 C C . LEU A 1 158 ? -5.672 22.688 7.559 1 85.12 158 LEU A C 1
ATOM 1243 O O . LEU A 1 158 ? -6.27 22.047 6.699 1 85.12 158 LEU A O 1
ATOM 1247 N N . GLN A 1 159 ? -4.391 23.047 7.504 1 80.75 159 GLN A N 1
ATOM 1248 C CA . GLN A 1 159 ? -3.516 22.531 6.457 1 80.75 159 GLN A CA 1
ATOM 1249 C C . GLN A 1 159 ? -2.299 21.828 7.051 1 80.75 159 GLN A C 1
ATOM 1251 O O . GLN A 1 159 ? -1.848 22.188 8.148 1 80.75 159 GLN A O 1
ATOM 1256 N N . GLU A 1 160 ? -1.882 20.75 6.445 1 82.94 160 GLU A N 1
ATOM 1257 C CA . GLU A 1 160 ? -0.591 20.125 6.711 1 82.94 160 GLU A CA 1
ATOM 1258 C C . GLU A 1 160 ? 0.237 20 5.434 1 82.94 160 GLU A C 1
ATOM 1260 O O . GLU A 1 160 ? -0.139 19.266 4.512 1 82.94 160 GLU A O 1
ATOM 1265 N N . ASP A 1 161 ? 1.285 20.734 5.402 1 81 161 ASP A N 1
ATOM 1266 C CA . ASP A 1 161 ? 2.17 20.719 4.238 1 81 161 ASP A CA 1
ATOM 1267 C C . ASP A 1 161 ? 3.619 20.484 4.656 1 81 161 ASP A C 1
ATOM 1269 O O . ASP A 1 161 ? 3.955 20.594 5.836 1 81 161 ASP A O 1
ATOM 1273 N N . LEU A 1 162 ? 4.422 20.203 3.809 1 81.88 162 LEU A N 1
ATOM 1274 C CA . LEU A 1 162 ? 5.844 20.047 4.094 1 81.88 162 LEU A CA 1
ATOM 1275 C C . LEU A 1 162 ? 6.551 21.406 4.035 1 81.88 162 LEU A C 1
ATOM 1277 O O . LEU A 1 162 ? 6.266 22.219 3.152 1 81.88 162 LEU A O 1
ATOM 1281 N N . ALA A 1 163 ? 7.336 21.656 4.992 1 83.62 163 ALA A N 1
ATOM 1282 C CA . ALA A 1 163 ? 8.062 22.922 5.09 1 83.62 163 ALA A CA 1
ATOM 1283 C C . ALA A 1 163 ? 9.516 22.688 5.504 1 83.62 163 ALA A C 1
ATOM 1285 O O . ALA A 1 163 ? 9.836 21.672 6.113 1 83.62 163 ALA A O 1
ATOM 1286 N N . ALA A 1 164 ? 10.383 23.609 5.09 1 81.56 164 ALA A N 1
ATOM 1287 C CA . ALA A 1 164 ? 11.789 23.594 5.492 1 81.56 164 ALA A CA 1
ATOM 1288 C C . ALA A 1 164 ? 11.992 24.328 6.809 1 81.56 164 ALA A C 1
ATOM 1290 O O . ALA A 1 164 ? 13.008 24.141 7.484 1 81.56 164 ALA A O 1
ATOM 1291 N N . ALA A 1 165 ? 11.07 25.203 7.07 1 80.94 165 ALA A N 1
ATOM 1292 C CA . ALA A 1 165 ? 11 26 8.297 1 80.94 165 ALA A CA 1
ATOM 1293 C C . ALA A 1 165 ? 9.586 26.547 8.516 1 80.94 165 ALA A C 1
ATOM 1295 O O . ALA A 1 165 ? 8.766 26.531 7.598 1 80.94 165 ALA A O 1
ATOM 1296 N N . PRO A 1 166 ? 9.344 26.859 9.75 1 78.94 166 PRO A N 1
ATOM 1297 C CA . PRO A 1 166 ? 8.016 27.453 9.961 1 78.94 166 PRO A CA 1
ATOM 1298 C C . PRO A 1 166 ? 7.68 28.516 8.922 1 78.94 166 PRO A C 1
ATOM 1300 O O . PRO A 1 166 ? 8.445 29.469 8.727 1 78.94 166 PRO A O 1
ATOM 1303 N N . GLY A 1 167 ? 6.641 28.281 8.227 1 77.88 167 GLY A N 1
ATOM 1304 C CA . GLY A 1 167 ? 6.164 29.266 7.27 1 77.88 167 GLY A CA 1
ATOM 1305 C C . GLY A 1 167 ? 6.863 29.188 5.926 1 77.88 167 GLY A C 1
ATOM 1306 O O . GLY A 1 167 ? 6.535 29.922 5 1 77.88 167 GLY A O 1
ATOM 1307 N N . LYS A 1 168 ? 7.852 28.328 5.859 1 83.94 168 LYS A N 1
ATOM 1308 C CA . LYS A 1 168 ? 8.57 28.156 4.602 1 83.94 168 LYS A CA 1
ATOM 1309 C C . LYS A 1 168 ? 8.227 26.828 3.947 1 83.94 168 LYS A C 1
ATOM 1311 O O . LYS A 1 168 ? 8.977 25.859 4.074 1 83.94 168 LYS A O 1
ATOM 1316 N N . LEU A 1 169 ? 7.152 26.906 3.26 1 81.94 169 LEU A N 1
ATOM 1317 C CA . LEU A 1 169 ? 6.672 25.703 2.604 1 81.94 169 LEU A CA 1
ATOM 1318 C C . LEU A 1 169 ? 7.637 25.25 1.508 1 81.94 169 LEU A C 1
ATOM 1320 O O . LEU A 1 169 ? 8.234 26.094 0.829 1 81.94 169 LEU A O 1
ATOM 1324 N N . LEU A 1 170 ? 7.883 24.031 1.458 1 77.25 170 LEU A N 1
ATOM 1325 C CA . LEU A 1 170 ? 8.828 23.453 0.509 1 77.25 170 LEU A CA 1
ATOM 1326 C C . LEU A 1 170 ? 8.18 23.25 -0.855 1 77.25 170 LEU A C 1
ATOM 1328 O O . LEU A 1 170 ? 7.023 22.828 -0.941 1 77.25 170 LEU A O 1
ATOM 1332 N N . ASP A 1 171 ? 8.922 23.641 -1.848 1 78.75 171 ASP A N 1
ATOM 1333 C CA . ASP A 1 171 ? 8.602 23.188 -3.197 1 78.75 171 ASP A CA 1
ATOM 1334 C C . ASP A 1 171 ? 9.039 21.734 -3.41 1 78.75 171 ASP A C 1
ATOM 1336 O O . ASP A 1 171 ? 10.219 21.469 -3.668 1 78.75 171 ASP A O 1
ATOM 1340 N N . LEU A 1 172 ? 8.07 20.906 -3.291 1 74.81 172 LEU A N 1
ATOM 1341 C CA . LEU A 1 172 ? 8.359 19.469 -3.303 1 74.81 172 LEU A CA 1
ATOM 1342 C C . LEU A 1 172 ? 8.992 19.062 -4.625 1 74.81 172 LEU A C 1
ATOM 1344 O O . LEU A 1 172 ? 9.891 18.219 -4.652 1 74.81 172 LEU A O 1
ATOM 1348 N N . ALA A 1 173 ? 8.508 19.688 -5.672 1 79.44 173 ALA A N 1
ATOM 1349 C CA . ALA A 1 173 ? 9.047 19.328 -6.984 1 79.44 173 ALA A CA 1
ATOM 1350 C C . ALA A 1 173 ? 10.516 19.734 -7.102 1 79.44 173 ALA A C 1
ATOM 1352 O O . ALA A 1 173 ? 11.312 19.016 -7.707 1 79.44 173 ALA A O 1
ATOM 1353 N N . ALA A 1 174 ? 10.836 20.828 -6.516 1 83.88 174 ALA A N 1
ATOM 1354 C CA . ALA A 1 174 ? 12.219 21.312 -6.551 1 83.88 174 ALA A CA 1
ATOM 1355 C C . ALA A 1 174 ? 13.094 20.5 -5.594 1 83.88 174 ALA A C 1
ATOM 1357 O O . ALA A 1 174 ? 14.242 20.188 -5.91 1 83.88 174 ALA A O 1
ATOM 1358 N N . ALA A 1 175 ? 12.547 20.172 -4.461 1 83.06 175 ALA A N 1
ATOM 1359 C CA . ALA A 1 175 ? 13.312 19.484 -3.42 1 83.06 175 ALA A CA 1
ATOM 1360 C C . ALA A 1 175 ? 13.5 18.016 -3.758 1 83.06 175 ALA A C 1
ATOM 1362 O O . ALA A 1 175 ? 14.516 17.406 -3.404 1 83.06 175 ALA A O 1
ATOM 1363 N N . PHE A 1 176 ? 12.531 17.5 -4.453 1 88.81 176 PHE A N 1
ATOM 1364 C CA . PHE A 1 176 ? 12.539 16.078 -4.789 1 88.81 176 PHE A CA 1
ATOM 1365 C C . PHE A 1 176 ? 12.203 15.875 -6.258 1 88.81 176 PHE A C 1
ATOM 1367 O O . PHE A 1 176 ? 11.125 15.383 -6.594 1 88.81 176 PHE A O 1
ATOM 1374 N N . PRO A 1 177 ? 13.148 16.078 -7.055 1 92.06 177 PRO A N 1
ATOM 1375 C CA . PRO A 1 177 ? 12.859 16.156 -8.492 1 92.06 177 PRO A CA 1
ATOM 1376 C C . PRO A 1 177 ? 12.617 14.781 -9.117 1 92.06 177 PRO A C 1
ATOM 1378 O O . PRO A 1 177 ? 12.195 14.695 -10.273 1 92.06 177 PRO A O 1
ATOM 1381 N N . THR A 1 178 ? 12.883 13.711 -8.344 1 95 178 THR A N 1
ATOM 1382 C CA . THR A 1 178 ? 12.781 12.398 -8.969 1 95 178 THR A CA 1
ATOM 1383 C C . THR A 1 178 ? 11.766 11.523 -8.242 1 95 178 THR A C 1
ATOM 1385 O O . THR A 1 178 ? 11.812 10.297 -8.336 1 95 178 THR A O 1
ATOM 1388 N N . THR A 1 179 ? 10.938 12.086 -7.391 1 95.19 179 THR A N 1
ATOM 1389 C CA . THR A 1 179 ? 9.891 11.344 -6.699 1 95.19 179 THR A CA 1
ATOM 1390 C C . THR A 1 179 ? 8.555 12.078 -6.805 1 95.19 179 THR A C 1
ATOM 1392 O O . THR A 1 179 ? 8.516 13.305 -6.941 1 95.19 179 THR A O 1
ATOM 1395 N N . THR A 1 180 ? 7.539 11.406 -6.855 1 94.5 180 THR A N 1
ATOM 1396 C CA . THR A 1 180 ? 6.191 11.945 -6.738 1 94.5 180 THR A CA 1
ATOM 1397 C C . THR A 1 180 ? 5.215 10.867 -6.277 1 94.5 180 THR A C 1
ATOM 1399 O O . THR A 1 180 ? 5.484 9.672 -6.422 1 94.5 180 THR A O 1
ATOM 1402 N N . GLU A 1 181 ? 4.234 11.234 -5.613 1 92.81 181 GLU A N 1
ATOM 1403 C CA . GLU A 1 181 ? 3.18 10.328 -5.176 1 92.81 181 GLU A CA 1
ATOM 1404 C C . GLU A 1 181 ? 1.806 10.977 -5.285 1 92.81 181 GLU A C 1
ATOM 1406 O O . GLU A 1 181 ? 1.65 12.164 -4.98 1 92.81 181 GLU A O 1
ATOM 1411 N N . HIS A 1 182 ? 0.841 10.273 -5.844 1 92.94 182 HIS A N 1
ATOM 1412 C CA . HIS A 1 182 ? -0.523 10.766 -5.996 1 92.94 182 HIS A CA 1
ATOM 1413 C C . HIS A 1 182 ? -1.54 9.703 -5.59 1 92.94 182 HIS A C 1
ATOM 1415 O O . HIS A 1 182 ? -1.407 8.539 -5.965 1 92.94 182 HIS A O 1
ATOM 1421 N N . LEU A 1 183 ? -2.447 10.055 -4.789 1 92.94 183 LEU A N 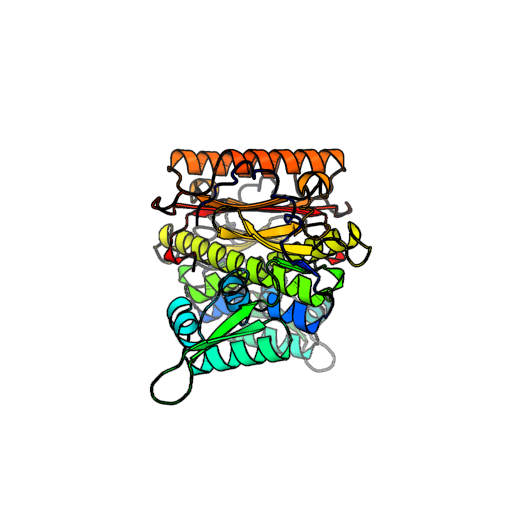1
ATOM 1422 C CA . LEU A 1 183 ? -3.672 9.312 -4.52 1 92.94 183 LEU A CA 1
ATOM 1423 C C . LEU A 1 183 ? -4.898 10.117 -4.938 1 92.94 183 LEU A C 1
ATOM 1425 O O . LEU A 1 183 ? -5.117 11.227 -4.453 1 92.94 183 LEU A O 1
ATOM 1429 N N . ARG A 1 184 ? -5.691 9.562 -5.895 1 93.38 184 ARG A N 1
ATOM 1430 C CA . ARG A 1 184 ? -6.84 10.297 -6.414 1 93.38 184 ARG A CA 1
ATOM 1431 C C . ARG A 1 184 ? -8.109 9.461 -6.328 1 93.38 184 ARG A C 1
ATOM 1433 O O . ARG A 1 184 ? -8.125 8.297 -6.73 1 93.38 184 ARG A O 1
ATOM 1440 N N . SER A 1 185 ? -9.094 10.062 -5.68 1 94.31 185 SER A N 1
ATOM 1441 C CA . SER A 1 185 ? -10.469 9.602 -5.867 1 94.31 185 SER A CA 1
ATOM 1442 C C . SER A 1 185 ? -11.102 10.234 -7.102 1 94.31 185 SER A C 1
ATOM 1444 O O . SER A 1 185 ? -11.102 11.453 -7.25 1 94.31 185 SER A O 1
ATOM 1446 N N . LEU A 1 186 ? -11.633 9.422 -8 1 96.25 186 LEU A N 1
ATOM 1447 C CA . LEU A 1 186 ? -12.039 9.938 -9.305 1 96.25 186 LEU A CA 1
ATOM 1448 C C . LEU A 1 186 ? -13.484 9.57 -9.617 1 96.25 186 LEU A C 1
ATOM 1450 O O . LEU A 1 186 ? -13.984 8.547 -9.141 1 96.25 186 LEU A O 1
ATOM 1454 N N . THR A 1 187 ? -14.086 10.477 -10.305 1 96.62 187 THR A N 1
ATOM 1455 C CA . THR A 1 187 ? -15.32 10.18 -11.023 1 96.62 187 THR A CA 1
ATOM 1456 C C . THR A 1 187 ? -15.07 10.117 -12.523 1 96.62 187 THR A C 1
ATOM 1458 O O . THR A 1 187 ? -14.852 11.148 -13.164 1 96.62 187 THR A O 1
ATOM 1461 N N . LEU A 1 188 ? -15.086 8.898 -13.062 1 97.06 188 LEU A N 1
ATOM 1462 C CA . LEU A 1 188 ? -14.781 8.688 -14.477 1 97.06 188 LEU A CA 1
ATOM 1463 C C . LEU A 1 188 ? -15.938 7.996 -15.188 1 97.06 188 LEU A C 1
ATOM 1465 O O . LEU A 1 188 ? -16.625 7.156 -14.602 1 97.06 188 LEU A O 1
ATOM 1469 N N . THR A 1 189 ? -16.141 8.438 -16.453 1 95.19 189 THR A N 1
ATOM 1470 C CA . THR A 1 189 ? -16.953 7.605 -17.344 1 95.19 189 THR A CA 1
ATOM 1471 C C . THR A 1 189 ? -16.203 6.324 -17.719 1 95.19 189 THR A C 1
ATOM 1473 O O . THR A 1 189 ? -15 6.219 -17.5 1 95.19 189 THR A O 1
ATOM 1476 N N . ASP A 1 190 ? -16.969 5.363 -18.266 1 95.19 190 ASP A N 1
ATOM 1477 C CA . ASP A 1 190 ? -16.344 4.129 -18.719 1 95.19 190 ASP A CA 1
ATOM 1478 C C . ASP A 1 190 ? -15.25 4.422 -19.75 1 95.19 190 ASP A C 1
ATOM 1480 O O . ASP A 1 190 ? -14.164 3.842 -19.703 1 95.19 190 ASP A O 1
ATOM 1484 N N . ALA A 1 191 ? -15.516 5.289 -20.625 1 96.5 191 ALA A N 1
ATOM 1485 C CA . ALA A 1 191 ? -14.57 5.633 -21.672 1 96.5 191 ALA A CA 1
ATOM 1486 C C . ALA A 1 191 ? -13.312 6.273 -21.094 1 96.5 191 ALA A C 1
ATOM 1488 O O . ALA A 1 191 ? -12.195 5.953 -21.516 1 96.5 191 ALA A O 1
ATOM 1489 N N . GLU A 1 192 ? -13.477 7.168 -20.125 1 96.88 192 GLU A N 1
ATOM 1490 C CA . GLU A 1 192 ? -12.344 7.82 -19.484 1 96.88 192 GLU A CA 1
ATOM 1491 C C . GLU A 1 192 ? -11.492 6.812 -18.703 1 96.88 192 GLU A C 1
ATOM 1493 O O . GLU A 1 192 ? -10.258 6.887 -18.734 1 96.88 192 GLU A O 1
ATOM 1498 N N . ALA A 1 193 ? -12.195 5.922 -18.094 1 97.31 193 ALA A N 1
ATOM 1499 C CA . ALA A 1 193 ? -11.5 4.902 -17.312 1 97.31 193 ALA A CA 1
ATOM 1500 C C . ALA A 1 193 ? -10.672 3.992 -18.203 1 97.31 193 ALA A C 1
ATOM 1502 O O . ALA A 1 193 ? -9.531 3.662 -17.891 1 97.31 193 ALA A O 1
ATOM 1503 N N . ARG A 1 194 ? -11.234 3.594 -19.312 1 96.62 194 ARG A N 1
ATOM 1504 C CA . ARG A 1 194 ? -10.508 2.754 -20.266 1 96.62 194 ARG A CA 1
ATOM 1505 C C . ARG A 1 194 ? -9.305 3.492 -20.828 1 96.62 194 ARG A C 1
ATOM 1507 O O . ARG A 1 194 ? -8.227 2.908 -20.984 1 96.62 194 ARG A O 1
ATOM 1514 N N . HIS A 1 195 ? -9.516 4.715 -21.094 1 97.06 195 HIS A N 1
ATOM 1515 C CA . HIS A 1 195 ? -8.422 5.535 -21.594 1 97.06 195 HIS A CA 1
ATOM 1516 C C . HIS A 1 195 ? -7.285 5.637 -20.578 1 97.06 195 HIS A C 1
ATOM 1518 O O . HIS A 1 195 ? -6.117 5.441 -20.922 1 97.06 195 HIS A O 1
ATOM 1524 N N . LEU A 1 196 ? -7.664 5.957 -19.344 1 97.44 196 LEU A N 1
ATOM 1525 C CA . LEU A 1 196 ? -6.664 6.074 -18.297 1 97.44 196 LEU A CA 1
ATOM 1526 C C . LEU A 1 196 ? -5.914 4.758 -18.094 1 97.44 196 LEU A C 1
ATOM 1528 O O . LEU A 1 196 ? -4.691 4.754 -17.953 1 97.44 196 LEU A O 1
ATOM 1532 N N . ARG A 1 197 ? -6.629 3.688 -18.109 1 97.12 197 ARG A N 1
ATOM 1533 C CA . ARG A 1 197 ? -6.016 2.365 -18.016 1 97.12 197 ARG A CA 1
ATOM 1534 C C . ARG A 1 197 ? -4.988 2.168 -19.125 1 97.12 197 ARG A C 1
ATOM 1536 O O . ARG A 1 197 ? -3.865 1.727 -18.875 1 97.12 197 ARG A O 1
ATOM 1543 N N . ASP A 1 198 ? -5.363 2.523 -20.344 1 96.44 198 ASP A N 1
ATOM 1544 C CA . ASP A 1 198 ? -4.469 2.371 -21.484 1 96.44 198 ASP A CA 1
ATOM 1545 C C . ASP A 1 198 ? -3.225 3.242 -21.328 1 96.44 198 ASP A C 1
ATOM 1547 O O . ASP A 1 198 ? -2.115 2.814 -21.656 1 96.44 198 ASP A O 1
ATOM 1551 N N . VAL A 1 199 ? -3.432 4.402 -20.875 1 97.25 199 VAL A N 1
ATOM 1552 C CA . VAL A 1 199 ? -2.322 5.328 -20.656 1 97.25 199 VAL A CA 1
ATOM 1553 C C . VAL A 1 199 ? -1.354 4.742 -19.625 1 97.25 199 VAL A C 1
ATOM 1555 O O . VAL A 1 199 ? -0.138 4.766 -19.828 1 97.25 199 VAL A O 1
ATOM 1558 N N . LEU A 1 200 ? -1.89 4.195 -18.516 1 97 200 LEU A N 1
ATOM 1559 C CA . LEU A 1 200 ? -1.059 3.623 -17.469 1 97 200 LEU A CA 1
ATOM 1560 C C . LEU A 1 200 ? -0.311 2.395 -17.969 1 97 200 LEU A C 1
ATOM 1562 O O . LEU A 1 200 ? 0.869 2.211 -17.672 1 97 200 LEU A O 1
ATOM 1566 N N . ASP A 1 201 ? -0.971 1.59 -18.75 1 94.75 201 ASP A N 1
ATOM 1567 C CA . ASP A 1 201 ? -0.331 0.41 -19.312 1 94.75 201 ASP A CA 1
ATOM 1568 C C . ASP A 1 201 ? 0.804 0.804 -20.266 1 94.75 201 ASP A C 1
ATOM 1570 O O . ASP A 1 201 ? 1.878 0.2 -20.234 1 94.75 201 ASP A O 1
ATOM 1574 N N . ALA A 1 202 ? 0.522 1.795 -21.078 1 95.88 202 ALA A N 1
ATOM 1575 C CA . ALA A 1 202 ? 1.542 2.279 -22.016 1 95.88 202 ALA A CA 1
ATOM 1576 C C . ALA A 1 202 ? 2.734 2.865 -21.25 1 95.88 202 ALA A C 1
ATOM 1578 O O . ALA A 1 202 ? 3.885 2.65 -21.641 1 95.88 202 ALA A O 1
ATOM 1579 N N . LEU A 1 203 ? 2.438 3.627 -20.25 1 96.31 203 LEU A N 1
ATOM 1580 C CA . LEU A 1 203 ? 3.492 4.215 -19.438 1 96.31 203 LEU A CA 1
ATOM 1581 C C . LEU A 1 203 ? 4.359 3.131 -18.812 1 96.31 203 LEU A C 1
ATOM 1583 O O . LEU A 1 203 ? 5.59 3.217 -18.844 1 96.31 203 LEU A O 1
ATOM 1587 N N . ALA A 1 204 ? 3.752 2.109 -18.219 1 94.56 204 ALA A N 1
ATOM 1588 C CA . ALA A 1 204 ? 4.484 0.996 -17.609 1 94.56 204 ALA A CA 1
ATOM 1589 C C . ALA A 1 204 ? 5.344 0.283 -18.656 1 94.56 204 ALA A C 1
ATOM 1591 O O . ALA A 1 204 ? 6.473 -0.123 -18.375 1 94.56 204 ALA A O 1
ATOM 1592 N N . ALA A 1 205 ? 4.805 0.18 -19.859 1 93.5 205 ALA A N 1
ATOM 1593 C CA . ALA A 1 205 ? 5.516 -0.506 -20.938 1 93.5 205 ALA A CA 1
ATOM 1594 C C . ALA A 1 205 ? 6.742 0.291 -21.391 1 93.5 205 ALA A C 1
ATOM 1596 O O . ALA A 1 205 ? 7.73 -0.285 -21.844 1 93.5 205 ALA A O 1
ATOM 1597 N N . GLU A 1 206 ? 6.695 1.57 -21.312 1 94.5 206 GLU A N 1
ATOM 1598 C CA . GLU A 1 206 ? 7.797 2.449 -21.688 1 94.5 206 GLU A CA 1
ATOM 1599 C C . GLU A 1 206 ? 8.969 2.326 -20.719 1 94.5 206 GLU A C 1
ATOM 1601 O O . GLU A 1 206 ? 10.109 2.615 -21.078 1 94.5 206 GLU A O 1
ATOM 1606 N N . PHE A 1 207 ? 8.719 1.951 -19.531 1 91.31 207 PHE A N 1
ATOM 1607 C CA . PHE A 1 207 ? 9.734 1.789 -18.5 1 91.31 207 PHE A CA 1
ATOM 1608 C C . PHE A 1 207 ? 9.75 0.359 -17.969 1 91.31 207 PHE A C 1
ATOM 1610 O O . PHE A 1 207 ? 9.281 0.095 -16.859 1 91.31 207 PHE A O 1
ATOM 1617 N N . PRO A 1 208 ? 10.367 -0.437 -18.703 1 82.19 208 PRO A N 1
ATOM 1618 C CA . PRO A 1 208 ? 10.344 -1.853 -18.328 1 82.19 208 PRO A CA 1
ATOM 1619 C C . PRO A 1 208 ? 11.133 -2.139 -17.047 1 82.19 208 PRO A C 1
ATOM 1621 O O . PRO A 1 208 ? 12.039 -1.378 -16.703 1 82.19 208 PRO A O 1
ATOM 1624 N N . ARG A 1 209 ? 10.805 -3.203 -16.375 1 87.06 209 ARG A N 1
ATOM 1625 C CA . ARG A 1 209 ? 11.484 -3.662 -15.172 1 87.06 209 ARG A CA 1
ATOM 1626 C C . ARG A 1 209 ? 12.977 -3.828 -15.414 1 87.06 209 ARG A C 1
ATOM 1628 O O . ARG A 1 209 ? 13.398 -4.223 -16.5 1 87.06 209 ARG A O 1
ATOM 1635 N N . ARG A 1 210 ? 13.578 -3.621 -14.383 1 89.19 210 ARG A N 1
ATOM 1636 C CA . ARG A 1 210 ? 15.023 -3.756 -14.477 1 89.19 210 ARG A CA 1
ATOM 1637 C C . ARG A 1 210 ? 15.43 -5.207 -14.719 1 89.19 210 ARG A C 1
ATOM 1639 O O . ARG A 1 210 ? 14.758 -6.129 -14.242 1 89.19 210 ARG A O 1
ATOM 1646 N N . ARG A 1 211 ? 16.469 -5.398 -15.508 1 83.94 211 ARG A N 1
ATOM 1647 C CA . ARG A 1 211 ? 17.016 -6.727 -15.773 1 83.94 211 ARG A CA 1
ATOM 1648 C C . ARG A 1 211 ? 17.906 -7.195 -14.633 1 83.94 211 ARG A C 1
ATOM 1650 O O . ARG A 1 211 ? 18.328 -6.391 -13.805 1 83.94 211 ARG A O 1
ATOM 1657 N N . ALA A 1 212 ? 18.047 -8.469 -14.672 1 83.56 212 ALA A N 1
ATOM 1658 C CA . ALA A 1 212 ? 18.969 -9.039 -13.688 1 83.56 212 ALA A CA 1
ATOM 1659 C C . ALA A 1 212 ? 20.344 -8.398 -13.781 1 83.56 212 ALA A C 1
ATOM 1661 O O . ALA A 1 212 ? 20.875 -8.188 -14.875 1 83.56 212 ALA A O 1
ATOM 1662 N N . GLY A 1 213 ? 20.875 -8.016 -12.695 1 87.62 213 GLY A N 1
ATOM 1663 C CA . GLY A 1 213 ? 22.203 -7.43 -12.672 1 87.62 213 GLY A CA 1
ATOM 1664 C C . GLY A 1 213 ? 22.188 -5.914 -12.656 1 87.62 213 GLY A C 1
ATOM 1665 O O . GLY A 1 213 ? 23.188 -5.285 -12.297 1 87.62 213 GLY A O 1
ATOM 1666 N N . GLN A 1 214 ? 21.141 -5.254 -13.141 1 91.56 214 GLN A N 1
ATOM 1667 C CA . GLN A 1 214 ? 21.047 -3.797 -13.125 1 91.56 214 GLN A CA 1
ATOM 1668 C C . GLN A 1 214 ? 20.719 -3.287 -11.727 1 91.56 214 GLN A C 1
ATOM 1670 O O . GLN A 1 214 ? 19.984 -3.941 -10.977 1 91.56 214 GLN A O 1
ATOM 1675 N N . PRO A 1 215 ? 21.281 -2.16 -11.414 1 93.38 215 PRO A N 1
ATOM 1676 C CA . PRO A 1 215 ? 21.016 -1.618 -10.078 1 93.38 215 PRO A CA 1
ATOM 1677 C C . PRO A 1 215 ? 19.578 -1.098 -9.938 1 93.38 215 PRO A C 1
ATOM 1679 O O . PRO A 1 215 ? 18.984 -0.637 -10.914 1 93.38 215 PRO A O 1
ATOM 1682 N N . LEU A 1 216 ? 19.062 -1.25 -8.766 1 94.88 216 LEU A N 1
ATOM 1683 C CA . LEU A 1 216 ? 17.781 -0.628 -8.445 1 94.88 216 LEU A CA 1
ATOM 1684 C C . LEU A 1 216 ? 17.953 0.859 -8.156 1 94.88 216 LEU A C 1
ATOM 1686 O O . LEU A 1 216 ? 18.734 1.24 -7.285 1 94.88 216 LEU A O 1
ATOM 1690 N N . THR A 1 217 ? 17.297 1.725 -8.969 1 96.19 217 THR A N 1
ATOM 1691 C CA . THR A 1 217 ? 17.406 3.156 -8.727 1 96.19 217 THR A CA 1
ATOM 1692 C C . THR A 1 217 ? 16.062 3.748 -8.32 1 96.19 217 THR A C 1
ATOM 1694 O O . THR A 1 217 ? 16.016 4.75 -7.605 1 96.19 217 THR A O 1
ATOM 1697 N N . HIS A 1 218 ? 14.953 3.135 -8.836 1 97.31 218 HIS A N 1
ATOM 1698 C CA . HIS A 1 218 ? 13.633 3.67 -8.539 1 97.31 218 HIS A CA 1
ATOM 1699 C C . HIS A 1 218 ? 12.586 2.559 -8.484 1 97.31 218 HIS A C 1
ATOM 1701 O O . HIS A 1 218 ? 12.773 1.501 -9.086 1 97.31 218 HIS A O 1
ATOM 1707 N N . MET A 1 219 ? 11.562 2.775 -7.75 1 96.31 219 MET A N 1
ATOM 1708 C CA . MET A 1 219 ? 10.352 1.952 -7.762 1 96.31 219 MET A CA 1
ATOM 1709 C C . MET A 1 219 ? 9.164 2.742 -8.297 1 96.31 219 MET A C 1
ATOM 1711 O O . MET A 1 219 ? 9.008 3.926 -7.984 1 96.31 219 MET A O 1
ATOM 1715 N N . LEU A 1 220 ? 8.414 2.17 -9.102 1 97.38 220 LEU A N 1
ATOM 1716 C CA . LEU A 1 220 ? 7.207 2.76 -9.664 1 97.38 220 LEU A CA 1
ATOM 1717 C C . LEU A 1 220 ? 5.984 1.908 -9.344 1 97.38 220 LEU A C 1
ATOM 1719 O O . LEU A 1 220 ? 5.973 0.704 -9.609 1 97.38 220 LEU A O 1
ATOM 1723 N N . ARG A 1 221 ? 5.004 2.395 -8.688 1 97.06 221 ARG A N 1
ATOM 1724 C CA . ARG A 1 221 ? 3.727 1.742 -8.406 1 97.06 221 ARG A CA 1
ATOM 1725 C C . ARG A 1 221 ? 2.574 2.488 -9.078 1 97.06 221 ARG A C 1
ATOM 1727 O O . ARG A 1 221 ? 2.402 3.689 -8.859 1 97.06 221 ARG A O 1
ATOM 1734 N N . LEU A 1 222 ? 1.827 1.838 -9.969 1 97.62 222 LEU A N 1
ATOM 1735 C CA . LEU A 1 222 ? 0.635 2.363 -10.625 1 97.62 222 LEU A CA 1
ATOM 1736 C C . LEU A 1 222 ? -0.577 1.484 -10.336 1 97.62 222 LEU A C 1
ATOM 1738 O O . LEU A 1 222 ? -0.527 0.267 -10.523 1 97.62 222 LEU A O 1
ATOM 1742 N N . TRP A 1 223 ? -1.62 1.982 -9.875 1 97.62 223 TRP A N 1
ATOM 1743 C CA . TRP A 1 223 ? -2.824 1.188 -9.656 1 97.62 223 TRP A CA 1
ATOM 1744 C C . TRP A 1 223 ? -4.078 2.008 -9.945 1 97.62 223 TRP A C 1
ATOM 1746 O O . TRP A 1 223 ? -4.293 3.061 -9.336 1 97.62 223 TRP A O 1
ATOM 1756 N N . LEU A 1 224 ? -4.82 1.658 -10.93 1 98 224 LEU A N 1
ATOM 1757 C CA . LEU A 1 224 ? -6.172 2.139 -11.203 1 98 224 LEU A CA 1
ATOM 1758 C C . LEU A 1 224 ? -7.203 1.056 -10.906 1 98 224 LEU A C 1
ATOM 1760 O O . LEU A 1 224 ? -7.117 -0.054 -11.438 1 98 224 LEU A O 1
ATOM 1764 N N . VAL A 1 225 ? -8.164 1.304 -10.094 1 97.25 225 VAL A N 1
ATOM 1765 C CA . VAL A 1 225 ? -9.133 0.273 -9.742 1 97.25 225 VAL A CA 1
ATOM 1766 C C . VAL A 1 225 ? -10.516 0.903 -9.555 1 97.25 225 VAL A C 1
ATOM 1768 O O . VAL A 1 225 ? -10.641 1.981 -8.969 1 97.25 225 VAL A O 1
ATOM 1771 N N . PRO A 1 226 ? -11.508 0.341 -10.148 1 96.56 226 PRO A N 1
ATOM 1772 C CA . PRO A 1 226 ? -12.859 0.786 -9.797 1 96.56 226 PRO A CA 1
ATOM 1773 C C . PRO A 1 226 ? -13.133 0.72 -8.297 1 96.56 226 PRO A C 1
ATOM 1775 O O . PRO A 1 226 ? -12.711 -0.227 -7.629 1 96.56 226 PRO A O 1
ATOM 1778 N N . ALA A 1 227 ? -13.766 1.716 -7.758 1 95.56 227 ALA A N 1
ATOM 1779 C CA . ALA A 1 227 ? -13.938 1.796 -6.312 1 95.56 227 ALA A CA 1
ATOM 1780 C C . ALA A 1 227 ? -15.312 2.361 -5.953 1 95.56 227 ALA A C 1
ATOM 1782 O O . ALA A 1 227 ? -15.93 3.064 -6.754 1 95.56 227 ALA A O 1
ATOM 1783 N N . ARG A 1 228 ? -15.766 1.94 -4.785 1 94.19 228 ARG A N 1
ATOM 1784 C CA . ARG A 1 228 ? -16.969 2.463 -4.16 1 94.19 228 ARG A CA 1
ATOM 1785 C C . ARG A 1 228 ? -16.656 3.117 -2.818 1 94.19 228 ARG A C 1
ATOM 1787 O O . ARG A 1 228 ? -15.609 2.852 -2.225 1 94.19 228 ARG A O 1
ATOM 1794 N N . GLU A 1 229 ? -17.578 3.963 -2.367 1 91.19 229 GLU A N 1
ATOM 1795 C CA . GLU A 1 229 ? -17.375 4.688 -1.118 1 91.19 229 GLU A CA 1
ATOM 1796 C C . GLU A 1 229 ? -17.109 3.73 0.041 1 91.19 229 GLU A C 1
ATOM 1798 O O . GLU A 1 229 ? -16.297 4.016 0.917 1 91.19 229 GLU A O 1
ATOM 1803 N N . GLU A 1 230 ? -17.688 2.545 -0.031 1 87.44 230 GLU A N 1
ATOM 1804 C CA . GLU A 1 230 ? -17.578 1.572 1.053 1 87.44 230 GLU A CA 1
ATOM 1805 C C . GLU A 1 230 ? -16.172 0.975 1.129 1 87.44 230 GLU A C 1
ATOM 1807 O O . GLU A 1 230 ? -15.773 0.455 2.172 1 87.44 230 GLU A O 1
ATOM 1812 N N . ASP A 1 231 ? -15.492 1.001 -0.008 1 85.06 231 ASP A N 1
ATOM 1813 C CA . ASP A 1 231 ? -14.148 0.426 -0.06 1 85.06 231 ASP A CA 1
ATOM 1814 C C . ASP A 1 231 ? -13.133 1.348 0.606 1 85.06 231 ASP A C 1
ATOM 1816 O O . ASP A 1 231 ? -12.023 0.917 0.947 1 85.06 231 ASP A O 1
ATOM 1820 N N . TRP A 1 232 ? -13.609 2.639 0.615 1 77.5 232 TRP A N 1
ATOM 1821 C CA . TRP A 1 232 ? -12.664 3.654 1.074 1 77.5 232 TRP A CA 1
ATOM 1822 C C . TRP A 1 232 ? -12.992 4.098 2.496 1 77.5 232 TRP A C 1
ATOM 1824 O O . TRP A 1 232 ? -13.742 5.062 2.695 1 77.5 232 TRP A O 1
ATOM 1834 N N . GLN A 1 233 ? -13.055 3.264 3.469 1 65.5 233 GLN A N 1
ATOM 1835 C CA . GLN A 1 233 ? -13.336 3.586 4.867 1 65.5 233 GLN A CA 1
ATOM 1836 C C . GLN A 1 233 ? -12.07 3.486 5.715 1 65.5 233 GLN A C 1
ATOM 1838 O O . GLN A 1 233 ? -11.18 2.689 5.414 1 65.5 233 GLN A O 1
ATOM 1843 N N . MET B 1 1 ? -13.078 14.156 1.024 1 19.73 1 MET B N 1
ATOM 1844 C CA . MET B 1 1 ? -11.688 14.5 1.319 1 19.73 1 MET B CA 1
ATOM 1845 C C . MET B 1 1 ? -10.984 15.031 0.074 1 19.73 1 MET B C 1
ATOM 1847 O O . MET B 1 1 ? -10.68 14.273 -0.845 1 19.73 1 MET B O 1
ATOM 1851 N N . SER B 1 2 ? -11.391 16.406 -0.372 1 21.95 2 SER B N 1
ATOM 1852 C CA . SER B 1 2 ? -11.406 17.25 -1.552 1 21.95 2 SER B CA 1
ATOM 1853 C C . SER B 1 2 ? -9.992 17.609 -1.995 1 21.95 2 SER B C 1
ATOM 1855 O O . SER B 1 2 ? -9.172 18.031 -1.18 1 21.95 2 SER B O 1
ATOM 1857 N N . ASP B 1 3 ? -9.602 17.078 -3.021 1 25.03 3 ASP B N 1
ATOM 1858 C CA . ASP B 1 3 ? -8.414 16.969 -3.859 1 25.03 3 ASP B CA 1
ATOM 1859 C C . ASP B 1 3 ? -8.008 18.344 -4.395 1 25.03 3 ASP B C 1
ATOM 1861 O O . ASP B 1 3 ? -7.328 18.438 -5.418 1 25.03 3 ASP B O 1
ATOM 1865 N N . SER B 1 4 ? -8.594 19.453 -3.91 1 25.61 4 SER B N 1
ATOM 1866 C CA . SER B 1 4 ? -8.273 20.75 -4.492 1 25.61 4 SER B CA 1
ATOM 1867 C C . SER B 1 4 ? -6.801 21.094 -4.309 1 25.61 4 SER B C 1
ATOM 1869 O O . SER B 1 4 ? -6.359 21.359 -3.189 1 25.61 4 SER B O 1
ATOM 1871 N N . PHE B 1 5 ? -5.918 20.391 -4.926 1 29.95 5 PHE B N 1
ATOM 1872 C CA . PHE B 1 5 ? -4.594 21 -4.965 1 29.95 5 PHE B CA 1
ATOM 1873 C C . PHE B 1 5 ? -4.664 22.422 -5.5 1 29.95 5 PHE B C 1
ATOM 1875 O O . PHE B 1 5 ? -4.621 22.641 -6.715 1 29.95 5 PHE B O 1
ATOM 1882 N N . SER B 1 6 ? -5.582 23.297 -5.07 1 30.08 6 SER B N 1
ATOM 1883 C CA . SER B 1 6 ? -5.641 24.719 -5.395 1 30.08 6 SER B CA 1
ATOM 1884 C C . SER B 1 6 ? -4.246 25.344 -5.445 1 30.08 6 SER B C 1
ATOM 1886 O O . SER B 1 6 ? -3.324 24.859 -4.789 1 30.08 6 SER B O 1
ATOM 1888 N N . THR B 1 7 ? -3.846 26 -6.586 1 33.38 7 THR B N 1
ATOM 1889 C CA . THR B 1 7 ? -2.793 27 -6.668 1 33.38 7 THR B CA 1
ATOM 1890 C C . THR B 1 7 ? -2.604 27.703 -5.328 1 33.38 7 THR B C 1
ATOM 1892 O O . THR B 1 7 ? -3.469 28.469 -4.891 1 33.38 7 THR B O 1
ATOM 1895 N N . SER B 1 8 ? -2.135 27.031 -4.438 1 33.44 8 SER B N 1
ATOM 1896 C CA . SER B 1 8 ? -1.998 27.469 -3.053 1 33.44 8 SER B CA 1
ATOM 1897 C C . SER B 1 8 ? -1.428 28.875 -2.967 1 33.44 8 SER B C 1
ATOM 1899 O O . SER B 1 8 ? -0.43 29.188 -3.621 1 33.44 8 SER B O 1
ATOM 1901 N N . SER B 1 9 ? -2.314 29.922 -2.973 1 34.97 9 SER B N 1
ATOM 1902 C CA . SER B 1 9 ? -1.824 31.234 -2.572 1 34.97 9 SER B CA 1
ATOM 1903 C C . SER B 1 9 ? -0.594 31.125 -1.679 1 34.97 9 SER B C 1
ATOM 1905 O O . SER B 1 9 ? -0.475 30.172 -0.898 1 34.97 9 SER B O 1
ATOM 1907 N N . PRO B 1 10 ? 0.538 31.891 -2.105 1 38.88 10 PRO B N 1
ATOM 1908 C CA . PRO B 1 10 ? 1.688 31.844 -1.199 1 38.88 10 PRO B CA 1
ATOM 1909 C C . PRO B 1 10 ? 1.277 31.766 0.27 1 38.88 10 PRO B C 1
ATOM 1911 O O . PRO B 1 10 ? 0.249 32.344 0.658 1 38.88 10 PRO B O 1
ATOM 1914 N N . ALA B 1 11 ? 1.497 30.562 0.899 1 44.88 11 ALA B N 1
ATOM 1915 C CA . ALA B 1 11 ? 1.239 30.5 2.336 1 44.88 11 ALA B CA 1
ATOM 1916 C C . ALA B 1 11 ? 1.464 31.844 3 1 44.88 11 ALA B C 1
ATOM 1918 O O . ALA B 1 11 ? 2.477 32.5 2.752 1 44.88 11 ALA B O 1
ATOM 1919 N N . PRO B 1 12 ? 0.44 32.562 3.424 1 40.72 12 PRO B N 1
ATOM 1920 C CA . PRO B 1 12 ? 0.806 33.812 4.109 1 40.72 12 PRO B CA 1
ATOM 1921 C C . PRO B 1 12 ? 1.979 33.625 5.07 1 40.72 12 PRO B C 1
ATOM 1923 O O . PRO B 1 12 ? 2.172 32.531 5.621 1 40.72 12 PRO B O 1
ATOM 1926 N N . ALA B 1 13 ? 3.131 34.188 4.812 1 44.03 13 ALA B N 1
ATOM 1927 C CA . ALA B 1 13 ? 4.121 34.344 5.883 1 44.03 13 ALA B CA 1
ATOM 1928 C C . ALA B 1 13 ? 3.447 34.344 7.25 1 44.03 13 ALA B C 1
ATOM 1930 O O . ALA B 1 13 ? 2.393 34.969 7.422 1 44.03 13 ALA B O 1
ATOM 1931 N N . CYS B 1 14 ? 3.512 33.188 7.98 1 43.81 14 CYS B N 1
ATOM 1932 C CA . CYS B 1 14 ? 3.025 33.438 9.328 1 43.81 14 CYS B CA 1
ATOM 1933 C C . CYS B 1 14 ? 3.037 34.906 9.648 1 43.81 14 CYS B C 1
ATOM 1935 O O . CYS B 1 14 ? 4.086 35.562 9.586 1 43.81 14 CYS B O 1
ATOM 1937 N N . SER B 1 15 ? 2.088 35.562 9.414 1 42.47 15 SER B N 1
ATOM 1938 C CA . SER B 1 15 ? 2.125 36.969 9.773 1 42.47 15 SER B CA 1
ATOM 1939 C C . SER B 1 15 ? 2.947 37.219 11.039 1 42.47 15 SER B C 1
ATOM 1941 O O . SER B 1 15 ? 3.174 36.281 11.812 1 42.47 15 SER B O 1
ATOM 1943 N N . SER B 1 16 ? 3.688 38.219 11.234 1 46.78 16 SER B N 1
ATOM 1944 C CA . SER B 1 16 ? 4.418 38.719 12.398 1 46.78 16 SER B CA 1
ATOM 1945 C C . SER B 1 16 ? 3.777 38.25 13.695 1 46.78 16 SER B C 1
ATOM 1947 O O . SER B 1 16 ? 4.461 38.094 14.711 1 46.78 16 SER B O 1
ATOM 1949 N N . GLU B 1 17 ? 2.412 37.844 13.727 1 52.53 17 GLU B N 1
ATOM 1950 C CA . GLU B 1 17 ? 1.71 37.594 14.977 1 52.53 17 GLU B CA 1
ATOM 1951 C C . GLU B 1 17 ? 1.432 36.094 15.156 1 52.53 17 GLU B C 1
ATOM 1953 O O . GLU B 1 17 ? 0.964 35.656 16.219 1 52.53 17 GLU B O 1
ATOM 1958 N N . CYS B 1 18 ? 1.591 35.219 14.18 1 60.47 18 CYS B N 1
ATOM 1959 C CA . CYS B 1 18 ? 1.299 33.812 14.336 1 60.47 18 CYS B CA 1
ATOM 1960 C C . CYS B 1 18 ? 2.436 33.094 15.062 1 60.47 18 CYS B C 1
ATOM 1962 O O . CYS B 1 18 ? 3.59 33.156 14.633 1 60.47 18 CYS B O 1
ATOM 1964 N N . GLU B 1 19 ? 2.244 32.719 16.422 1 81.38 19 GLU B N 1
ATOM 1965 C CA . GLU B 1 19 ? 3.229 31.984 17.219 1 81.38 19 GLU B CA 1
ATOM 1966 C C . GLU B 1 19 ? 3.377 30.531 16.734 1 81.38 19 GLU B C 1
ATOM 1968 O O . GLU B 1 19 ? 2.42 29.766 16.766 1 81.38 19 GLU B O 1
ATOM 1973 N N . CYS B 1 20 ? 4.344 30.312 15.883 1 88.5 20 CYS B N 1
ATOM 1974 C CA . CYS B 1 20 ? 4.656 28.969 15.438 1 88.5 20 CYS B CA 1
ATOM 1975 C C . CYS B 1 20 ? 5.637 28.281 16.375 1 88.5 20 CYS B C 1
ATOM 1977 O O . CYS B 1 20 ? 6.66 28.875 16.75 1 88.5 20 CYS B O 1
ATOM 1979 N N . LEU B 1 21 ? 5.188 27.141 16.797 1 91.56 21 LEU B N 1
ATOM 1980 C CA . LEU B 1 21 ? 6.074 26.344 17.641 1 91.56 21 LEU B CA 1
ATOM 1981 C C . LEU B 1 21 ? 6.797 25.281 16.828 1 91.56 21 LEU B C 1
ATOM 1983 O O . LEU B 1 21 ? 6.164 24.484 16.125 1 91.56 21 LEU B O 1
ATOM 1987 N N . THR B 1 22 ? 8.086 25.359 16.859 1 90.88 22 THR B N 1
ATOM 1988 C CA . THR B 1 22 ? 8.875 24.25 16.328 1 90.88 22 THR B CA 1
ATOM 1989 C C . THR B 1 22 ? 9.031 23.141 17.359 1 90.88 22 THR B C 1
ATOM 1991 O O . THR B 1 22 ? 9.617 23.359 18.422 1 90.88 22 THR B O 1
ATOM 1994 N N . VAL B 1 23 ? 8.508 21.969 17.016 1 90.62 23 VAL B N 1
ATOM 1995 C CA . VAL B 1 23 ? 8.5 20.859 17.969 1 90.62 23 VAL B CA 1
ATOM 1996 C C . VAL B 1 23 ? 9.805 20.078 17.859 1 90.62 23 VAL B C 1
ATOM 1998 O O . VAL B 1 23 ? 10.062 19.406 16.859 1 90.62 23 VAL B O 1
ATOM 2001 N N . THR B 1 24 ? 10.594 20.125 18.922 1 85.94 24 THR B N 1
ATOM 2002 C CA . THR B 1 24 ? 11.883 19.453 18.906 1 85.94 24 THR B CA 1
ATOM 2003 C C . THR B 1 24 ? 11.867 18.234 19.844 1 85.94 24 THR B C 1
ATOM 2005 O O . THR B 1 24 ? 12.727 17.359 19.75 1 85.94 24 THR B O 1
ATOM 2008 N N . ASP B 1 25 ? 10.922 18.25 20.688 1 88.31 25 ASP B N 1
ATOM 2009 C CA . ASP B 1 25 ? 10.797 17.125 21.609 1 88.31 25 ASP B CA 1
ATOM 2010 C C . ASP B 1 25 ? 10.172 15.914 20.906 1 88.31 25 ASP B C 1
ATOM 2012 O O . ASP B 1 25 ? 9.078 16.016 20.344 1 88.31 25 ASP B O 1
ATOM 2016 N N . ALA B 1 26 ? 10.875 14.789 21.016 1 83.81 26 ALA B N 1
ATOM 2017 C CA . ALA B 1 26 ? 10.461 13.594 20.297 1 83.81 26 ALA B CA 1
ATOM 2018 C C . ALA B 1 26 ? 9.109 13.094 20.781 1 83.81 26 ALA B C 1
ATOM 2020 O O . ALA B 1 26 ? 8.312 12.57 20 1 83.81 26 ALA B O 1
ATOM 2021 N N . ARG B 1 27 ? 8.852 13.281 22.047 1 88.38 27 ARG B N 1
ATOM 2022 C CA . ARG B 1 27 ? 7.59 12.82 22.609 1 88.38 27 ARG B CA 1
ATOM 2023 C C . ARG B 1 27 ? 6.426 13.68 22.125 1 88.38 27 ARG B C 1
ATOM 2025 O O . ARG B 1 27 ? 5.344 13.156 21.828 1 88.38 27 ARG B O 1
ATOM 2032 N N . GLN B 1 28 ? 6.664 14.961 22.062 1 91.56 28 GLN B N 1
ATOM 2033 C CA . GLN B 1 28 ? 5.66 15.867 21.531 1 91.56 28 GLN B CA 1
ATOM 2034 C C . GLN B 1 28 ? 5.379 15.57 20.062 1 91.56 28 GLN B C 1
ATOM 2036 O O . GLN B 1 28 ? 4.219 15.477 19.641 1 91.56 28 GLN B O 1
ATOM 2041 N N . ALA B 1 29 ? 6.484 15.406 19.375 1 87.06 29 ALA B N 1
ATOM 2042 C CA . ALA B 1 29 ? 6.352 15.133 17.938 1 87.06 29 ALA B CA 1
ATOM 2043 C C . ALA B 1 29 ? 5.586 13.836 17.703 1 87.06 29 ALA B C 1
ATOM 2045 O O . ALA B 1 29 ? 4.688 13.789 16.859 1 87.06 29 ALA B O 1
ATOM 2046 N N . ALA B 1 30 ? 5.867 12.875 18.422 1 85.81 30 ALA B N 1
ATOM 2047 C CA . ALA B 1 30 ? 5.203 11.578 18.297 1 85.81 30 ALA B CA 1
ATOM 2048 C C . ALA B 1 30 ? 3.715 11.688 18.609 1 85.81 30 ALA B C 1
ATOM 2050 O O . ALA B 1 30 ? 2.879 11.109 17.906 1 85.81 30 ALA B O 1
ATOM 2051 N N . ALA B 1 31 ? 3.408 12.398 19.578 1 89.81 31 ALA B N 1
ATOM 2052 C CA . ALA B 1 31 ? 2.014 12.562 19.984 1 89.81 31 ALA B CA 1
ATOM 2053 C C . ALA B 1 31 ? 1.218 13.305 18.906 1 89.81 31 ALA B C 1
ATOM 2055 O O . ALA B 1 31 ? 0.061 12.969 18.641 1 89.81 31 ALA B O 1
ATOM 2056 N N . MET B 1 32 ? 1.821 14.203 18.297 1 89.12 32 MET B N 1
ATOM 2057 C CA . MET B 1 32 ? 1.128 15.055 17.328 1 89.12 32 MET B CA 1
ATOM 2058 C C . MET B 1 32 ? 0.765 14.266 16.078 1 89.12 32 MET B C 1
ATOM 2060 O O . MET B 1 32 ? -0.187 14.609 15.375 1 89.12 32 MET B O 1
ATOM 2064 N N . ILE B 1 33 ? 1.533 13.227 15.867 1 81.25 33 ILE B N 1
ATOM 2065 C CA . ILE B 1 33 ? 1.251 12.484 14.648 1 81.25 33 ILE B CA 1
ATOM 2066 C C . ILE B 1 33 ? 0.523 11.188 14.992 1 81.25 33 ILE B C 1
ATOM 2068 O O . ILE B 1 33 ? 0.18 10.398 14.102 1 81.25 33 ILE B O 1
ATOM 2072 N N . HIS B 1 34 ? 0.351 10.906 16.234 1 85.5 34 HIS B N 1
ATOM 2073 C CA . HIS B 1 34 ? -0.321 9.695 16.672 1 85.5 34 HIS B CA 1
ATOM 2074 C C . HIS B 1 34 ? -1.816 9.75 16.391 1 85.5 34 HIS B C 1
ATOM 2076 O O . HIS B 1 34 ? -2.475 10.75 16.703 1 85.5 34 HIS B O 1
ATOM 2082 N N . PRO B 1 35 ? -2.293 8.719 15.852 1 86 35 PRO B N 1
ATOM 2083 C CA . PRO B 1 35 ? -3.705 8.734 15.469 1 86 35 PRO B CA 1
ATOM 2084 C C . PRO B 1 35 ? -4.637 9.008 16.641 1 86 35 PRO B C 1
ATOM 2086 O O . PRO B 1 35 ? -5.738 9.539 16.453 1 86 35 PRO B O 1
ATOM 2089 N N . GLU B 1 36 ? -4.23 8.648 17.75 1 89 36 GLU B N 1
ATOM 2090 C CA . GLU B 1 36 ? -5.062 8.844 18.938 1 89 36 GLU B CA 1
ATOM 2091 C C . GLU B 1 36 ? -5.047 10.297 19.391 1 89 36 GLU B C 1
ATOM 2093 O O . GLU B 1 36 ? -5.945 10.742 20.109 1 89 36 GLU B O 1
ATOM 2098 N N . PHE B 1 37 ? -4.051 11.055 18.938 1 92.94 37 PHE B N 1
ATOM 2099 C CA . PHE B 1 37 ? -3.881 12.391 19.5 1 92.94 37 PHE B CA 1
ATOM 2100 C C . PHE B 1 37 ? -3.969 13.453 18.422 1 92.94 37 PHE B C 1
ATOM 2102 O O . PHE B 1 37 ? -4.371 14.586 18.688 1 92.94 37 PHE B O 1
ATOM 2109 N N . SER B 1 38 ? -3.654 13.07 17.156 1 90.94 38 SER B N 1
ATOM 2110 C CA . SER B 1 38 ? -3.555 14.039 16.078 1 90.94 38 SER B CA 1
ATOM 2111 C C . SER B 1 38 ? -4.895 14.727 15.82 1 90.94 38 SER B C 1
ATOM 2113 O O . SER B 1 38 ? -4.941 15.914 15.5 1 90.94 38 SER B O 1
ATOM 2115 N N . PRO B 1 39 ? -6.016 14.031 16.047 1 93 39 PRO B N 1
ATOM 2116 C CA . PRO B 1 39 ? -7.293 14.719 15.836 1 93 39 PRO B CA 1
ATOM 2117 C C . PRO B 1 39 ? -7.5 15.883 16.797 1 93 39 PRO B C 1
ATOM 2119 O O . PRO B 1 39 ? -8.109 16.891 16.438 1 93 39 PRO B O 1
ATOM 2122 N N . LEU B 1 40 ? -7.008 15.758 18 1 96.06 40 LEU B N 1
ATOM 2123 C CA . LEU B 1 40 ? -7.105 16.844 18.953 1 96.06 40 LEU B CA 1
ATOM 2124 C C . LEU B 1 40 ? -6.262 18.047 18.516 1 96.06 40 LEU B C 1
ATOM 2126 O O . LEU B 1 40 ? -6.695 19.188 18.641 1 96.06 40 LEU B O 1
ATOM 2130 N N . MET B 1 41 ? -5.094 17.688 18 1 94.38 41 MET B N 1
ATOM 2131 C CA . MET B 1 41 ? -4.227 18.75 17.5 1 94.38 41 MET B CA 1
ATOM 2132 C C . MET B 1 41 ? -4.871 19.469 16.328 1 94.38 41 MET B C 1
ATOM 2134 O O . MET B 1 41 ? -4.828 20.703 16.234 1 94.38 41 MET B O 1
ATOM 2138 N N . ASP B 1 42 ? -5.48 18.703 15.516 1 93.62 42 ASP B N 1
ATOM 2139 C CA . ASP B 1 42 ? -6.195 19.281 14.383 1 93.62 42 ASP B CA 1
ATOM 2140 C C . ASP B 1 42 ? -7.309 20.219 14.859 1 93.62 42 ASP B C 1
ATOM 2142 O O . ASP B 1 42 ? -7.477 21.312 14.328 1 93.62 42 ASP B O 1
ATOM 2146 N N . ALA B 1 43 ? -8.031 19.812 15.836 1 94.75 43 ALA B N 1
ATOM 2147 C CA . ALA B 1 43 ? -9.211 20.531 16.312 1 94.75 43 ALA B CA 1
ATOM 2148 C C . ALA B 1 43 ? -8.812 21.781 17.109 1 94.75 43 ALA B C 1
ATOM 2150 O O . ALA B 1 43 ? -9.531 22.781 17.094 1 94.75 43 ALA B O 1
ATOM 2151 N N . LEU B 1 44 ? -7.625 21.734 17.734 1 95.56 44 LEU B N 1
ATOM 2152 C CA . LEU B 1 44 ? -7.336 22.766 18.719 1 95.56 44 LEU B CA 1
ATOM 2153 C C . LEU B 1 44 ? -6.254 23.719 18.219 1 95.56 44 LEU B C 1
ATOM 2155 O O . LEU B 1 44 ? -5.988 24.75 18.844 1 95.56 44 LEU B O 1
ATOM 2159 N N . THR B 1 45 ? -5.602 23.391 17.109 1 93.19 45 THR B N 1
ATOM 2160 C CA . THR B 1 45 ? -4.66 24.328 16.516 1 93.19 45 THR B CA 1
ATOM 2161 C C . THR B 1 45 ? -5.391 25.547 15.953 1 93.19 45 THR B C 1
ATOM 2163 O O . THR B 1 45 ? -6.172 25.422 15.008 1 93.19 45 THR B O 1
ATOM 2166 N N . GLY B 1 46 ? -5.172 26.641 16.547 1 88.38 46 GLY B N 1
ATOM 2167 C CA . GLY B 1 46 ? -5.797 27.875 16.109 1 88.38 46 GLY B CA 1
ATOM 2168 C C . GLY B 1 46 ? -7.246 28 16.531 1 88.38 46 GLY B C 1
ATOM 2169 O O . GLY B 1 46 ? -7.945 28.922 16.125 1 88.38 46 GLY B O 1
ATOM 2170 N N . ARG B 1 47 ? -7.73 27.031 17.328 1 92.81 47 ARG B N 1
ATOM 2171 C CA . ARG B 1 47 ? -9.117 27.031 17.781 1 92.81 47 ARG B CA 1
ATOM 2172 C C . ARG B 1 47 ? -9.195 26.641 19.266 1 92.81 47 ARG B C 1
ATOM 2174 O O . ARG B 1 47 ? -8.25 26.078 19.812 1 92.81 47 ARG B O 1
ATOM 2181 N N . GLU B 1 48 ? -10.352 27.031 19.828 1 95.75 48 GLU B N 1
ATOM 2182 C CA . GLU B 1 48 ? -10.617 26.719 21.219 1 95.75 48 GLU B CA 1
ATOM 2183 C C . GLU B 1 48 ? -11.805 25.766 21.359 1 95.75 48 GLU B C 1
ATOM 2185 O O . GLU B 1 48 ? -12.766 25.859 20.594 1 95.75 48 GLU B O 1
ATOM 2190 N N . ALA B 1 49 ? -11.719 24.906 22.297 1 97.38 49 ALA B N 1
ATOM 2191 C CA . ALA B 1 49 ? -12.859 24.016 22.547 1 97.38 49 ALA B CA 1
ATOM 2192 C C . ALA B 1 49 ? -12.781 23.391 23.938 1 97.38 49 ALA B C 1
ATOM 2194 O O . ALA B 1 49 ? -11.695 23.266 24.5 1 97.38 49 ALA B O 1
ATOM 2195 N N . SER B 1 50 ? -13.945 23.078 24.438 1 97.38 50 SER B N 1
ATOM 2196 C CA . SER B 1 50 ? -14.008 22.281 25.672 1 97.38 50 SER B CA 1
ATOM 2197 C C . SER B 1 50 ? -13.898 20.797 25.375 1 97.38 50 SER B C 1
ATOM 2199 O O . SER B 1 50 ? -14.031 20.375 24.234 1 97.38 50 SER B O 1
ATOM 2201 N N . VAL B 1 51 ? -13.641 20.016 26.453 1 97 51 VAL B N 1
ATOM 2202 C CA . VAL B 1 51 ? -13.523 18.562 26.281 1 97 51 VAL B CA 1
ATOM 2203 C C . VAL B 1 51 ? -14.859 18 25.797 1 97 51 VAL B C 1
ATOM 2205 O O . VAL B 1 51 ? -14.883 17.109 24.938 1 97 51 VAL B O 1
ATOM 2208 N N . GLY B 1 52 ? -15.898 18.547 26.297 1 95.94 52 GLY B N 1
ATOM 2209 C CA . GLY B 1 52 ? -17.219 18.109 25.859 1 95.94 52 GLY B CA 1
ATOM 2210 C C . GLY B 1 52 ? -17.469 18.375 24.391 1 95.94 52 GLY B C 1
ATOM 2211 O O . GLY B 1 52 ? -18 17.516 23.688 1 95.94 52 GLY B O 1
ATOM 2212 N N . ALA B 1 53 ? -17.172 19.516 23.953 1 96.56 53 ALA B N 1
ATOM 2213 C CA . ALA B 1 53 ? -17.328 19.875 22.547 1 96.56 53 ALA B CA 1
ATOM 2214 C C . ALA B 1 53 ? -16.469 18.984 21.656 1 96.56 53 ALA B C 1
ATOM 2216 O O . ALA B 1 53 ? -16.906 18.547 20.594 1 96.56 53 ALA B O 1
ATOM 2217 N N . LEU B 1 54 ? -15.219 18.703 22.094 1 97.31 54 LEU B N 1
ATOM 2218 C CA . LEU B 1 54 ? -14.312 17.828 21.344 1 97.31 54 LEU B CA 1
ATOM 2219 C C . LEU B 1 54 ? -14.867 16.422 21.234 1 97.31 54 LEU B C 1
ATOM 2221 O O . LEU B 1 54 ? -14.805 15.805 20.172 1 97.31 54 LEU B O 1
ATOM 2225 N N . ALA B 1 55 ? -15.383 15.898 22.312 1 97.25 55 ALA B N 1
ATOM 2226 C CA . ALA B 1 55 ? -15.953 14.555 22.344 1 97.25 55 ALA B CA 1
ATOM 2227 C C . ALA B 1 55 ? -17.078 14.414 21.312 1 97.25 55 ALA B C 1
ATOM 2229 O O . ALA B 1 55 ? -17.141 13.422 20.578 1 97.25 55 ALA B O 1
ATOM 2230 N N . ARG B 1 56 ? -17.891 15.445 21.219 1 96.81 56 ARG B N 1
ATOM 2231 C CA . ARG B 1 56 ? -19 15.438 20.266 1 96.81 56 ARG B CA 1
ATOM 2232 C C . ARG B 1 56 ? -18.484 15.539 18.844 1 96.81 56 ARG B C 1
ATOM 2234 O O . ARG B 1 56 ? -18.922 14.781 17.969 1 96.81 56 ARG B O 1
ATOM 2241 N N . GLU B 1 57 ? -17.578 16.438 18.641 1 95.31 57 GLU B N 1
ATOM 2242 C CA . GLU B 1 57 ? -17.047 16.688 17.297 1 95.31 57 GLU B CA 1
ATOM 2243 C C . GLU B 1 57 ? -16.312 15.461 16.75 1 95.31 57 GLU B C 1
ATOM 2245 O O . GLU B 1 57 ? -16.438 15.141 15.57 1 95.31 57 GLU B O 1
ATOM 2250 N N . LEU B 1 58 ? -15.586 14.734 17.641 1 94.75 58 LEU B N 1
ATOM 2251 C CA . LEU B 1 58 ? -14.734 13.633 17.203 1 94.75 58 LEU B CA 1
ATOM 2252 C C . LEU B 1 58 ? -15.422 12.289 17.453 1 94.75 58 LEU B C 1
ATOM 2254 O O . LEU B 1 58 ? -14.852 11.242 17.156 1 94.75 58 LEU B O 1
ATOM 2258 N N . ASP B 1 59 ? -16.578 12.461 17.984 1 95.12 59 ASP B N 1
ATOM 2259 C CA . ASP B 1 59 ? -17.375 11.281 18.281 1 95.12 59 ASP B CA 1
ATOM 2260 C C . ASP B 1 59 ? -16.625 10.305 19.172 1 95.12 59 ASP B C 1
ATOM 2262 O O . ASP B 1 59 ? -16.484 9.125 18.844 1 95.12 59 ASP B O 1
ATOM 2266 N N . TRP B 1 60 ? -16.062 10.734 20.219 1 95.62 60 TRP B N 1
ATOM 2267 C CA . TRP B 1 60 ? -15.367 9.977 21.25 1 95.62 60 TRP B CA 1
ATOM 2268 C C . TRP B 1 60 ? -16.172 9.945 22.547 1 95.62 60 TRP B C 1
ATOM 2270 O O . TRP B 1 60 ? -16.906 10.891 22.859 1 95.62 60 TRP B O 1
ATOM 2280 N N . PRO B 1 61 ? -15.984 8.82 23.281 1 96.38 61 PRO B N 1
ATOM 2281 C CA . PRO B 1 61 ? -16.438 8.898 24.672 1 96.38 61 PRO B CA 1
ATOM 2282 C C . PRO B 1 61 ? -15.75 10.016 25.453 1 96.38 61 PRO B C 1
ATOM 2284 O O . PRO B 1 61 ? -14.562 10.289 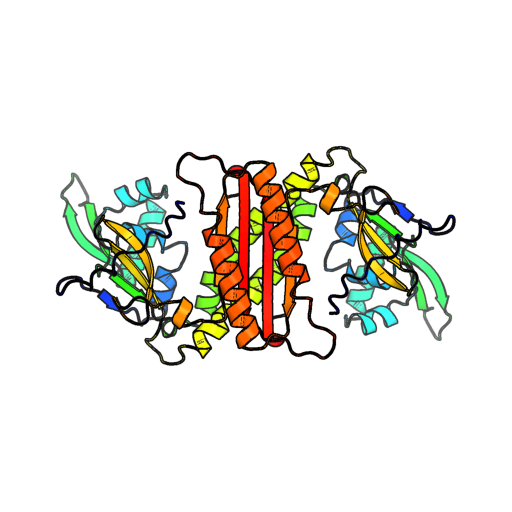25.234 1 96.38 61 PRO B O 1
ATOM 2287 N N . LEU B 1 62 ? -16.531 10.602 26.406 1 96.12 62 LEU B N 1
ATOM 2288 C CA . LEU B 1 62 ? -16.031 11.742 27.172 1 96.12 62 LEU B CA 1
ATOM 2289 C C . LEU B 1 62 ? -14.766 11.375 27.938 1 96.12 62 LEU B C 1
ATOM 2291 O O . LEU B 1 62 ? -13.82 12.172 28 1 96.12 62 LEU B O 1
ATOM 2295 N N . ASP B 1 63 ? -14.711 10.273 28.484 1 96.5 63 ASP B N 1
ATOM 2296 C CA . ASP B 1 63 ? -13.555 9.844 29.266 1 96.5 63 ASP B CA 1
ATOM 2297 C C . ASP B 1 63 ? -12.312 9.727 28.391 1 96.5 63 ASP B C 1
ATOM 2299 O O . ASP B 1 63 ? -11.211 10.109 28.812 1 96.5 63 ASP B O 1
ATOM 2303 N N . THR B 1 64 ? -12.477 9.25 27.172 1 96.62 64 THR B N 1
ATOM 2304 C CA . THR B 1 64 ? -11.383 9.148 26.219 1 96.62 64 THR B CA 1
ATOM 2305 C C . THR B 1 64 ? -10.852 10.531 25.859 1 96.62 64 THR B C 1
ATOM 2307 O O . THR B 1 64 ? -9.641 10.75 25.844 1 96.62 64 THR B O 1
ATOM 2310 N N . ALA B 1 65 ? -11.789 11.367 25.594 1 97.31 65 ALA B N 1
ATOM 2311 C CA . ALA B 1 65 ? -11.398 12.734 25.266 1 97.31 65 ALA B CA 1
ATOM 2312 C C . ALA B 1 65 ? -10.641 13.383 26.422 1 97.31 65 ALA B C 1
ATOM 2314 O O . ALA B 1 65 ? -9.617 14.039 26.203 1 97.31 65 ALA B O 1
ATOM 2315 N N . HIS B 1 66 ? -11.102 13.203 27.594 1 96.81 66 HIS B N 1
ATOM 2316 C CA . HIS B 1 66 ? -10.438 13.75 28.781 1 96.81 66 HIS B CA 1
ATOM 2317 C C . HIS B 1 66 ? -9.016 13.227 28.906 1 96.81 66 HIS B C 1
ATOM 2319 O O . HIS B 1 66 ? -8.078 14 29.141 1 96.81 66 HIS B O 1
ATOM 2325 N N . TYR B 1 67 ? -8.875 11.992 28.75 1 97.5 67 TYR B N 1
ATOM 2326 C CA . TYR B 1 67 ? -7.562 11.367 28.844 1 97.5 67 TYR B CA 1
ATOM 2327 C C . TYR B 1 67 ? -6.602 11.953 27.812 1 97.5 67 TYR B C 1
ATOM 2329 O O . TYR B 1 67 ? -5.465 12.297 28.141 1 97.5 67 TYR B O 1
ATOM 2337 N N . ARG B 1 68 ? -7.066 11.984 26.562 1 97.5 68 ARG B N 1
ATOM 2338 C CA . ARG B 1 68 ? -6.199 12.422 25.469 1 97.5 68 ARG B CA 1
ATOM 2339 C C . ARG B 1 68 ? -5.836 13.891 25.625 1 97.5 68 ARG B C 1
ATOM 2341 O O . ARG B 1 68 ? -4.703 14.289 25.344 1 97.5 68 ARG B O 1
ATOM 2348 N N . VAL B 1 69 ? -6.77 14.688 26.078 1 97.88 69 VAL B N 1
ATOM 2349 C CA . VAL B 1 69 ? -6.504 16.094 26.312 1 97.88 69 VAL B CA 1
ATOM 2350 C C . VAL B 1 69 ? -5.492 16.266 27.438 1 97.88 69 VAL B C 1
ATOM 2352 O O . VAL B 1 69 ? -4.535 17.031 27.328 1 97.88 69 VAL B O 1
ATOM 2355 N N . LYS B 1 70 ? -5.691 15.523 28.516 1 97.44 70 LYS B N 1
ATOM 2356 C CA . LYS B 1 70 ? -4.785 15.586 29.656 1 97.44 70 LYS B CA 1
ATOM 2357 C C . LYS B 1 70 ? -3.365 15.195 29.25 1 97.44 70 LYS B C 1
ATOM 2359 O O . LYS B 1 70 ? -2.395 15.812 29.688 1 97.44 70 LYS B O 1
ATOM 2364 N N . LYS B 1 71 ? -3.244 14.234 28.5 1 97.44 71 LYS B N 1
ATOM 2365 C CA . LYS B 1 71 ? -1.938 13.781 28.031 1 97.44 71 LYS B CA 1
ATOM 2366 C C . LYS B 1 71 ? -1.234 14.875 27.219 1 97.44 71 LYS B C 1
ATOM 2368 O O . LYS B 1 71 ? -0.048 15.133 27.438 1 97.44 71 LYS B O 1
ATOM 2373 N N . LEU B 1 72 ? -1.976 15.523 26.297 1 97.62 72 LEU B N 1
ATOM 2374 C CA . LEU B 1 72 ? -1.388 16.578 25.469 1 97.62 72 LEU B CA 1
ATOM 2375 C C . LEU B 1 72 ? -1.064 17.812 26.312 1 97.62 72 LEU B C 1
ATOM 2377 O O . LEU B 1 72 ? -0.099 18.516 26.031 1 97.62 72 LEU B O 1
ATOM 2381 N N . LEU B 1 73 ? -1.858 17.984 27.375 1 97.06 73 LEU B N 1
ATOM 2382 C CA . LEU B 1 73 ? -1.557 19.047 28.328 1 97.06 73 LEU B CA 1
ATOM 2383 C C . LEU B 1 73 ? -0.228 18.781 29.031 1 97.06 73 LEU B C 1
ATOM 2385 O O . LEU B 1 73 ? 0.614 19.688 29.141 1 97.06 73 LEU B O 1
ATOM 2389 N N . ARG B 1 74 ? -0.059 17.578 29.438 1 96.94 74 ARG B N 1
ATOM 2390 C CA . ARG B 1 74 ? 1.161 17.188 30.141 1 96.94 74 ARG B CA 1
ATOM 2391 C C . ARG B 1 74 ? 2.375 17.297 29.219 1 96.94 74 ARG B C 1
ATOM 2393 O O . ARG B 1 74 ? 3.469 17.641 29.672 1 96.94 74 ARG B O 1
ATOM 2400 N N . LEU B 1 75 ? 2.129 17.125 27.953 1 96.56 75 LEU B N 1
ATOM 2401 C CA . LEU B 1 75 ? 3.213 17.188 26.984 1 96.56 75 LEU B CA 1
ATOM 2402 C C . LEU B 1 75 ? 3.502 18.625 26.578 1 96.56 75 LEU B C 1
ATOM 2404 O O . LEU B 1 75 ? 4.438 18.875 25.812 1 96.56 75 LEU B O 1
ATOM 2408 N N . GLY B 1 76 ? 2.682 19.5 27.047 1 96.25 76 GLY B N 1
ATOM 2409 C CA . GLY B 1 76 ? 2.908 20.922 26.766 1 96.25 76 GLY B CA 1
ATOM 2410 C C . GLY B 1 76 ? 2.422 21.328 25.391 1 96.25 76 GLY B C 1
ATOM 2411 O O . GLY B 1 76 ? 2.896 22.328 24.828 1 96.25 76 GLY B O 1
ATOM 2412 N N . LEU B 1 77 ? 1.499 20.594 24.828 1 97.12 77 LEU B N 1
ATOM 2413 C CA . LEU B 1 77 ? 1.003 20.875 23.484 1 97.12 77 LEU B CA 1
ATOM 2414 C C . LEU B 1 77 ? -0.323 21.625 23.547 1 97.12 77 LEU B C 1
ATOM 2416 O O . LEU B 1 77 ? -0.731 22.25 22.562 1 97.12 77 LEU B O 1
ATOM 2420 N N . LEU B 1 78 ? -1.011 21.5 24.656 1 97.62 78 LEU B N 1
ATOM 2421 C CA . LEU B 1 78 ? -2.268 22.203 24.906 1 97.62 78 LEU B CA 1
ATOM 2422 C C . LEU B 1 78 ? -2.174 23.062 26.156 1 97.62 78 LEU B C 1
ATOM 2424 O O . LEU B 1 78 ? -1.284 22.875 26.984 1 97.62 78 LEU B O 1
ATOM 2428 N N . ARG B 1 79 ? -3.02 24 26.234 1 97.06 79 ARG B N 1
ATOM 2429 C CA . ARG B 1 79 ? -3.146 24.828 27.438 1 97.06 79 ARG B CA 1
ATOM 2430 C C . ARG B 1 79 ? -4.602 25.203 27.688 1 97.06 79 ARG B C 1
ATOM 2432 O O . ARG B 1 79 ? -5.422 25.203 26.766 1 97.06 79 ARG B O 1
ATOM 2439 N N . VAL B 1 80 ? -4.91 25.484 28.922 1 96.75 80 VAL B N 1
ATOM 2440 C CA . VAL B 1 80 ? -6.219 26.016 29.297 1 96.75 80 VAL B CA 1
ATOM 2441 C C . VAL B 1 80 ? -6.25 27.516 29.047 1 96.75 80 VAL B C 1
ATOM 2443 O O . VAL B 1 80 ? -5.41 28.25 29.578 1 96.75 80 VAL B O 1
ATOM 2446 N N . VAL B 1 81 ? -7.168 27.922 28.281 1 95.25 81 VAL B N 1
ATOM 2447 C CA . VAL B 1 81 ? -7.176 29.344 27.953 1 95.25 81 VAL B CA 1
ATOM 2448 C C . VAL B 1 81 ? -8.234 30.047 28.781 1 95.25 81 VAL B C 1
ATOM 2450 O O . VAL B 1 81 ? -8.117 31.25 29.047 1 95.25 81 VAL B O 1
ATOM 2453 N N . ARG B 1 82 ? -9.266 29.375 29.141 1 94.19 82 ARG B N 1
ATOM 2454 C CA . ARG B 1 82 ? -10.258 29.984 30.016 1 94.19 82 ARG B CA 1
ATOM 2455 C C . ARG B 1 82 ? -11.109 28.906 30.703 1 94.19 82 ARG B C 1
ATOM 2457 O O . ARG B 1 82 ? -11.102 27.75 30.297 1 94.19 82 ARG B O 1
ATOM 2464 N N . GLU B 1 83 ? -11.703 29.344 31.766 1 93.62 83 GLU B N 1
ATOM 2465 C CA . GLU B 1 83 ? -12.641 28.5 32.5 1 93.62 83 GLU B CA 1
ATOM 2466 C C . GLU B 1 83 ? -14.039 29.109 32.5 1 93.62 83 GLU B C 1
ATOM 2468 O O . GLU B 1 83 ? -14.188 30.297 32.781 1 93.62 83 GLU B O 1
ATOM 2473 N N . GLU B 1 84 ? -14.945 28.406 32.031 1 91.44 84 GLU B N 1
ATOM 2474 C CA . GLU B 1 84 ? -16.328 28.859 32 1 91.44 84 GLU B CA 1
ATOM 2475 C C . GLU B 1 84 ? -17.094 28.328 33.219 1 91.44 84 GLU B C 1
ATOM 2477 O O . GLU B 1 84 ? -17.062 27.141 33.5 1 91.44 84 GLU B O 1
ATOM 2482 N N . LYS B 1 85 ? -17.75 29.297 33.875 1 87.88 85 LYS B N 1
ATOM 2483 C CA . LYS B 1 85 ? -18.484 28.953 35.062 1 87.88 85 LYS B CA 1
ATOM 2484 C C . LYS B 1 85 ? -19.75 28.172 34.75 1 87.88 85 LYS B C 1
ATOM 2486 O O . LYS B 1 85 ? -20.438 28.469 33.781 1 87.88 85 LYS B O 1
ATOM 2491 N N . ARG B 1 86 ? -19.953 27.094 35.344 1 82.88 86 ARG B N 1
ATOM 2492 C CA . ARG B 1 86 ? -21.203 26.344 35.281 1 82.88 86 ARG B CA 1
ATOM 2493 C C . ARG B 1 86 ? -21.578 25.812 36.688 1 82.88 86 ARG B C 1
ATOM 2495 O O . ARG B 1 86 ? -20.766 25.859 37.594 1 82.88 86 ARG B O 1
ATOM 2502 N N . ALA B 1 87 ? -22.953 25.484 36.781 1 80.25 87 ALA B N 1
ATOM 2503 C CA . ALA B 1 87 ? -23.328 24.828 38.031 1 80.25 87 ALA B CA 1
ATOM 2504 C C . ALA B 1 87 ? -22.469 23.594 38.281 1 80.25 87 ALA B C 1
ATOM 2506 O O . ALA B 1 87 ? -22.391 22.703 37.406 1 80.25 87 ALA B O 1
ATOM 2507 N N . GLY B 1 88 ? -21.594 23.547 39.344 1 83.19 88 GLY B N 1
ATOM 2508 C CA . GLY B 1 88 ? -20.656 22.469 39.625 1 83.19 88 GLY B CA 1
ATOM 2509 C C . GLY B 1 88 ? -19.219 22.812 39.25 1 83.19 88 GLY B C 1
ATOM 2510 O O . GLY B 1 88 ? -18.719 23.891 39.594 1 83.19 88 GLY B O 1
ATOM 2511 N N . ARG B 1 89 ? -18.578 21.844 38.562 1 85.44 89 ARG B N 1
ATOM 2512 C CA . ARG B 1 89 ? -17.172 22.047 38.188 1 85.44 89 ARG B CA 1
ATOM 2513 C C . ARG B 1 89 ? -17.062 22.922 36.938 1 85.44 89 ARG B C 1
ATOM 2515 O O . ARG B 1 89 ? -17.766 22.703 35.938 1 85.44 89 ARG B O 1
ATOM 2522 N N . PRO B 1 90 ? -16.234 23.938 37.031 1 91.38 90 PRO B N 1
ATOM 2523 C CA . PRO B 1 90 ? -16.062 24.812 35.875 1 91.38 90 PRO B CA 1
ATOM 2524 C C . PRO B 1 90 ? -15.617 24.047 34.625 1 91.38 90 PRO B C 1
ATOM 2526 O O . PRO B 1 90 ? -14.953 23.016 34.75 1 91.38 90 PRO B O 1
ATOM 2529 N N . VAL B 1 91 ? -16.141 24.484 33.438 1 93.62 91 VAL B N 1
ATOM 2530 C CA . VAL B 1 91 ? -15.758 23.891 32.188 1 93.62 91 VAL B CA 1
ATOM 2531 C C . VAL B 1 91 ? -14.492 24.562 31.641 1 93.62 91 VAL B C 1
ATOM 2533 O O . VAL B 1 91 ? -14.453 25.781 31.469 1 93.62 91 VAL B O 1
ATOM 2536 N N . LYS B 1 92 ? -13.5 23.797 31.484 1 96.25 92 LYS B N 1
ATOM 2537 C CA . LYS B 1 92 ? -12.25 24.312 30.953 1 96.25 92 LYS B CA 1
ATOM 2538 C C . LYS B 1 92 ? -12.273 24.344 29.422 1 96.25 92 LYS B C 1
ATOM 2540 O O . LYS B 1 92 ? -12.781 23.406 28.797 1 96.25 92 LYS B O 1
ATOM 2545 N N . VAL B 1 93 ? -11.758 25.438 28.844 1 97.5 93 VAL B N 1
ATOM 2546 C CA . VAL B 1 93 ? -11.602 25.562 27.406 1 97.5 93 VAL B CA 1
ATOM 2547 C C . VAL B 1 93 ? -10.125 25.484 27.031 1 97.5 93 VAL B C 1
ATOM 2549 O O . VAL B 1 93 ? -9.281 26.125 27.656 1 97.5 93 VAL B O 1
ATOM 2552 N N . TYR B 1 94 ? -9.859 24.656 26.062 1 97.75 94 TYR B N 1
ATOM 2553 C CA . TYR B 1 94 ? -8.477 24.328 25.703 1 97.75 94 TYR B CA 1
ATOM 2554 C C . TYR B 1 94 ? -8.133 24.891 24.328 1 97.75 94 TYR B C 1
ATOM 2556 O O . TYR B 1 94 ? -9.023 25.094 23.5 1 97.75 94 TYR B O 1
ATOM 2564 N N . ARG B 1 95 ? -6.844 25.156 24.094 1 96.81 95 ARG B N 1
ATOM 2565 C CA . ARG B 1 95 ? -6.266 25.516 22.797 1 96.81 95 ARG B CA 1
ATOM 2566 C C . ARG B 1 95 ? -4.848 24.969 22.656 1 96.81 95 ARG B C 1
ATOM 2568 O O . ARG B 1 95 ? -4.164 24.75 23.656 1 96.81 95 ARG B O 1
ATOM 2575 N N . ALA B 1 96 ? -4.441 24.734 21.438 1 96.75 96 ALA B N 1
ATOM 2576 C CA . ALA B 1 96 ? -3.031 24.406 21.25 1 96.75 96 ALA B CA 1
ATOM 2577 C C . ALA B 1 96 ? -2.135 25.562 21.688 1 96.75 96 ALA B C 1
ATOM 2579 O O . ALA B 1 96 ? -2.541 26.719 21.641 1 96.75 96 ALA B O 1
ATOM 2580 N N . VAL B 1 97 ? -0.949 25.25 22.109 1 95.62 97 VAL B N 1
ATOM 2581 C CA . VAL B 1 97 ? -0.06 26.25 22.719 1 95.62 97 VAL B CA 1
ATOM 2582 C C . VAL B 1 97 ? 0.44 27.219 21.641 1 95.62 97 VAL B C 1
ATOM 2584 O O . VAL B 1 97 ? 0.958 28.281 21.969 1 95.62 97 VAL B O 1
ATOM 2587 N N . ALA B 1 98 ? 0.3 26.828 20.391 1 94.06 98 ALA B N 1
ATOM 2588 C CA . ALA B 1 98 ? 0.709 27.672 19.266 1 94.06 98 ALA B CA 1
ATOM 2589 C C . ALA B 1 98 ? -0.338 27.656 18.156 1 94.06 98 ALA B C 1
ATOM 2591 O O . ALA B 1 98 ? -1.24 26.812 18.156 1 94.06 98 ALA B O 1
ATOM 2592 N N . ASP B 1 99 ? -0.247 28.609 17.25 1 91.81 99 ASP B N 1
ATOM 2593 C CA . ASP B 1 99 ? -1.194 28.703 16.156 1 91.81 99 ASP B CA 1
ATOM 2594 C C . ASP B 1 99 ? -0.775 27.797 14.992 1 91.81 99 ASP B C 1
ATOM 2596 O O . ASP B 1 99 ? -1.577 27.516 14.094 1 91.81 99 ASP B O 1
ATOM 2600 N N . ALA B 1 100 ? 0.461 27.469 15.102 1 92.81 100 ALA B N 1
ATOM 2601 C CA . ALA B 1 100 ? 1.036 26.594 14.086 1 92.81 100 ALA B CA 1
ATOM 2602 C C . ALA B 1 100 ? 2.162 25.75 14.664 1 92.81 100 ALA B C 1
ATOM 2604 O O . ALA B 1 100 ? 2.754 26.109 15.688 1 92.81 100 ALA B O 1
ATOM 2605 N N . PHE B 1 101 ? 2.359 24.578 14.023 1 92.81 101 PHE B N 1
ATOM 2606 C CA . PHE B 1 101 ? 3.393 23.672 14.492 1 92.81 101 PHE B CA 1
ATOM 2607 C C . PHE B 1 101 ? 4.262 23.203 13.336 1 92.81 101 PHE B C 1
ATOM 2609 O O . PHE B 1 101 ? 3.752 22.844 12.266 1 92.81 101 PHE B O 1
ATOM 2616 N N . PHE B 1 102 ? 5.516 23.375 13.57 1 90.81 102 PHE B N 1
ATOM 2617 C CA . PHE B 1 102 ? 6.496 22.797 12.664 1 90.81 102 PHE B CA 1
ATOM 2618 C C . PHE B 1 102 ? 7.203 21.609 13.32 1 90.81 102 PHE B C 1
ATOM 2620 O O . PHE B 1 102 ? 7.754 21.75 14.414 1 90.81 102 PHE B O 1
ATOM 2627 N N . LEU B 1 103 ? 7.07 20.422 12.688 1 87 103 LEU B N 1
ATOM 2628 C CA . LEU B 1 103 ? 7.664 19.203 13.203 1 87 103 LEU B CA 1
ATOM 2629 C C . LEU B 1 103 ? 8.805 18.719 12.312 1 87 103 LEU B C 1
ATOM 2631 O O . LEU B 1 103 ? 8.609 17.859 11.461 1 87 103 LEU B O 1
ATOM 2635 N N . PRO B 1 104 ? 9.984 19.281 12.625 1 82.69 104 PRO B N 1
ATOM 2636 C CA . PRO B 1 104 ? 11.102 18.797 11.805 1 82.69 104 PRO B CA 1
ATOM 2637 C C . PRO B 1 104 ? 11.289 17.281 11.906 1 82.69 104 PRO B C 1
ATOM 2639 O O . PRO B 1 104 ? 11.125 16.703 12.977 1 82.69 104 PRO B O 1
ATOM 2642 N N . TYR B 1 105 ? 11.578 16.703 10.773 1 78.19 105 TYR B N 1
ATOM 2643 C CA . TYR B 1 105 ? 11.727 15.258 10.742 1 78.19 105 TYR B CA 1
ATOM 2644 C C . TYR B 1 105 ? 12.859 14.805 11.656 1 78.19 105 TYR B C 1
ATOM 2646 O O . TYR B 1 105 ? 12.867 13.672 12.133 1 78.19 105 TYR B O 1
ATOM 2654 N N . SER B 1 106 ? 13.734 15.719 11.867 1 73.94 106 SER B N 1
ATOM 2655 C CA . SER B 1 106 ? 14.82 15.414 12.797 1 73.94 106 SER B CA 1
ATOM 2656 C C . SER B 1 106 ? 14.297 15.195 14.211 1 73.94 106 SER B C 1
ATOM 2658 O O . SER B 1 106 ? 15 14.641 15.055 1 73.94 106 SER B O 1
ATOM 2660 N N . SER B 1 107 ? 13.07 15.734 14.43 1 71.81 107 SER B N 1
ATOM 2661 C CA . SER B 1 107 ? 12.477 15.57 15.75 1 71.81 107 SER B CA 1
ATOM 2662 C C . SER B 1 107 ? 11.906 14.164 15.93 1 71.81 107 SER B C 1
ATOM 2664 O O . SER B 1 107 ? 11.422 13.82 17 1 71.81 107 SER B O 1
ATOM 2666 N N . PHE B 1 108 ? 11.984 13.398 14.789 1 72.12 108 PHE B N 1
ATOM 2667 C CA . PHE B 1 108 ? 11.453 12.039 14.797 1 72.12 108 PHE B CA 1
ATOM 2668 C C . PHE B 1 108 ? 12.586 11.016 14.758 1 72.12 108 PHE B C 1
ATOM 2670 O O . PHE B 1 108 ? 13.672 11.305 14.234 1 72.12 108 PHE B O 1
ATOM 2677 N N . THR B 1 109 ? 12.312 10.016 15.398 1 70.12 109 THR B N 1
ATOM 2678 C CA . THR B 1 109 ? 13.148 8.883 15.016 1 70.12 109 THR B CA 1
ATOM 2679 C C . THR B 1 109 ? 12.758 8.359 13.641 1 70.12 109 THR B C 1
ATOM 2681 O O . THR B 1 109 ? 11.641 8.586 13.172 1 70.12 109 THR B O 1
ATOM 2684 N N . HIS B 1 110 ? 13.688 7.895 12.883 1 69.38 110 HIS B N 1
ATOM 2685 C CA . HIS B 1 110 ? 13.406 7.262 11.602 1 69.38 110 HIS B CA 1
ATOM 2686 C C . HIS B 1 110 ? 12.219 6.312 11.703 1 69.38 110 HIS B C 1
ATOM 2688 O O . HIS B 1 110 ? 11.359 6.285 10.82 1 69.38 110 HIS B O 1
ATOM 2694 N N . ALA B 1 111 ? 12.094 5.746 12.789 1 71.12 111 ALA B N 1
ATOM 2695 C CA . ALA B 1 111 ? 11.039 4.766 13.008 1 71.12 111 ALA B CA 1
ATOM 2696 C C . ALA B 1 111 ? 9.68 5.441 13.125 1 71.12 111 ALA B C 1
ATOM 2698 O O . ALA B 1 111 ? 8.68 4.934 12.602 1 71.12 111 ALA B O 1
ATOM 2699 N N . THR B 1 112 ? 9.703 6.613 13.688 1 74.31 112 THR B N 1
ATOM 2700 C CA . THR B 1 112 ? 8.438 7.32 13.891 1 74.31 112 THR B CA 1
ATOM 2701 C C . THR B 1 112 ? 7.922 7.887 12.57 1 74.31 112 THR B C 1
ATOM 2703 O O . THR B 1 112 ? 6.719 7.852 12.305 1 74.31 112 THR B O 1
ATOM 2706 N N . LEU B 1 113 ? 8.891 8.352 11.828 1 75.44 113 LEU B N 1
ATOM 2707 C CA . LEU B 1 113 ? 8.5 8.891 10.531 1 75.44 113 LEU B CA 1
ATOM 2708 C C . LEU B 1 113 ? 7.973 7.789 9.617 1 75.44 113 LEU B C 1
ATOM 2710 O O . LEU B 1 113 ? 6.965 7.98 8.93 1 75.44 113 LEU B O 1
ATOM 2714 N N . GLU B 1 114 ? 8.648 6.688 9.641 1 80.75 114 GLU B N 1
ATOM 2715 C CA . GLU B 1 114 ? 8.203 5.539 8.852 1 80.75 114 GLU B CA 1
ATOM 2716 C C . GLU B 1 114 ? 6.812 5.082 9.289 1 80.75 114 GLU B C 1
ATOM 2718 O O . GLU B 1 114 ? 5.969 4.762 8.453 1 80.75 114 GLU B O 1
ATOM 2723 N N . GLU B 1 115 ? 6.621 5.141 10.531 1 81.81 115 GLU B N 1
ATOM 2724 C CA . GLU B 1 115 ? 5.328 4.711 11.062 1 81.81 115 GLU B CA 1
ATOM 2725 C C . GLU B 1 115 ? 4.207 5.625 10.578 1 81.81 115 GLU B C 1
ATOM 2727 O O . GLU B 1 115 ? 3.121 5.152 10.234 1 81.81 115 GLU B O 1
ATOM 2732 N N . LYS B 1 116 ? 4.465 6.863 10.594 1 77.12 116 LYS B N 1
ATOM 2733 C CA . LYS B 1 116 ? 3.459 7.82 10.148 1 77.12 116 LYS B CA 1
ATOM 2734 C C . LYS B 1 116 ? 3.078 7.578 8.688 1 77.12 116 LYS B C 1
ATOM 2736 O O . LYS B 1 116 ? 1.896 7.434 8.367 1 77.12 116 LYS B O 1
ATOM 2741 N N . PHE B 1 117 ? 4.102 7.492 7.895 1 85.56 117 PHE B N 1
ATOM 2742 C CA . PHE B 1 117 ? 3.838 7.309 6.473 1 85.56 117 PHE B CA 1
ATOM 2743 C C . PHE B 1 117 ? 3.238 5.934 6.203 1 85.56 117 PHE B C 1
ATOM 2745 O O . PHE B 1 117 ? 2.373 5.785 5.34 1 85.56 117 PHE B O 1
ATOM 2752 N N . LEU B 1 118 ? 3.662 4.992 6.922 1 88.88 118 LEU B N 1
ATOM 2753 C CA . LEU B 1 118 ? 3.193 3.625 6.727 1 88.88 118 LEU B CA 1
ATOM 2754 C C . LEU B 1 118 ? 1.721 3.496 7.102 1 88.88 118 LEU B C 1
ATOM 2756 O O . LEU B 1 118 ? 0.965 2.789 6.434 1 88.88 118 LEU B O 1
ATOM 2760 N N . ARG B 1 119 ? 1.315 4.172 8.102 1 86.31 119 ARG B N 1
ATOM 2761 C CA . ARG B 1 119 ? -0.085 4.105 8.508 1 86.31 119 ARG B CA 1
ATOM 2762 C C . ARG B 1 119 ? -1.006 4.57 7.387 1 86.31 119 ARG B C 1
ATOM 2764 O O . ARG B 1 119 ? -1.984 3.895 7.062 1 86.31 119 ARG B O 1
ATOM 2771 N N . HIS B 1 120 ? -0.663 5.652 6.844 1 85.38 120 HIS B N 1
ATOM 2772 C CA . HIS B 1 120 ? -1.438 6.172 5.727 1 85.38 120 HIS B CA 1
ATOM 2773 C C . HIS B 1 120 ? -1.417 5.207 4.547 1 85.38 120 HIS B C 1
ATOM 2775 O O . HIS B 1 120 ? -2.467 4.883 3.982 1 85.38 120 HIS B O 1
ATOM 2781 N N . GLU B 1 121 ? -0.271 4.73 4.23 1 92.25 121 GLU B N 1
ATOM 2782 C CA . GLU B 1 121 ? -0.132 3.881 3.051 1 92.25 121 GLU B CA 1
ATOM 2783 C C . GLU B 1 121 ? -0.836 2.541 3.248 1 92.25 121 GLU B C 1
ATOM 2785 O O . GLU B 1 121 ? -1.385 1.978 2.301 1 92.25 121 GLU B O 1
ATOM 2790 N N . LEU B 1 122 ? -0.834 2.047 4.438 1 89.62 122 LEU B N 1
ATOM 2791 C CA . LEU B 1 122 ? -1.519 0.79 4.723 1 89.62 122 LEU B CA 1
ATOM 2792 C C . LEU B 1 122 ? -3.025 0.937 4.539 1 89.62 122 LEU B C 1
ATOM 2794 O O . LEU B 1 122 ? -3.686 0.02 4.043 1 89.62 122 LEU B O 1
ATOM 2798 N N . GLN B 1 123 ? -3.51 2.051 4.977 1 90.06 123 GLN B N 1
ATOM 2799 C CA . GLN B 1 123 ? -4.93 2.303 4.77 1 90.06 123 GLN B CA 1
ATOM 2800 C C . GLN B 1 123 ? -5.266 2.365 3.281 1 90.06 123 GLN B C 1
ATOM 2802 O O . GLN B 1 123 ? -6.281 1.818 2.844 1 90.06 123 GLN B O 1
ATOM 2807 N N . VAL B 1 124 ? -4.426 2.969 2.543 1 92.62 124 VAL B N 1
ATOM 2808 C CA . VAL B 1 124 ? -4.594 3.055 1.097 1 92.62 124 VAL B CA 1
ATOM 2809 C C . VAL B 1 124 ? -4.551 1.655 0.487 1 92.62 124 VAL B C 1
ATOM 2811 O O . VAL B 1 124 ? -5.438 1.281 -0.286 1 92.62 124 VAL B O 1
ATOM 2814 N N . ALA B 1 125 ? -3.557 0.9 0.9 1 94.12 125 ALA B N 1
ATOM 2815 C CA . ALA B 1 125 ? -3.398 -0.465 0.406 1 94.12 125 ALA B CA 1
ATOM 2816 C C . ALA B 1 125 ? -4.648 -1.296 0.679 1 94.12 125 ALA B C 1
ATOM 2818 O O . ALA B 1 125 ? -5.133 -2.008 -0.203 1 94.12 125 ALA B O 1
ATOM 2819 N N . ARG B 1 126 ? -5.23 -1.19 1.833 1 92.75 126 ARG B N 1
ATOM 2820 C CA . ARG B 1 126 ? -6.422 -1.947 2.207 1 92.75 126 ARG B CA 1
ATOM 2821 C C . ARG B 1 126 ? -7.609 -1.573 1.324 1 92.75 126 ARG B C 1
ATOM 2823 O O . ARG B 1 126 ? -8.336 -2.447 0.854 1 92.75 126 ARG B O 1
ATOM 2830 N N . SER B 1 127 ? -7.75 -0.319 1.124 1 93.38 127 SER B N 1
ATOM 2831 C CA . SER B 1 127 ? -8.867 0.155 0.32 1 93.38 127 SER B CA 1
ATOM 2832 C C . SER B 1 127 ? -8.734 -0.291 -1.133 1 93.38 127 SER B C 1
ATOM 2834 O O . SER B 1 127 ? -9.711 -0.736 -1.743 1 93.38 127 SER B O 1
ATOM 2836 N N . LEU B 1 128 ? -7.531 -0.183 -1.661 1 95.25 128 LEU B N 1
ATOM 2837 C CA . LEU B 1 128 ? -7.293 -0.594 -3.039 1 95.25 128 LEU B CA 1
ATOM 2838 C C . LEU B 1 128 ? -7.527 -2.092 -3.209 1 95.25 128 LEU B C 1
ATOM 2840 O O . LEU B 1 128 ? -8.172 -2.518 -4.172 1 95.25 128 LEU B O 1
ATOM 2844 N N . VAL B 1 129 ? -7.039 -2.873 -2.281 1 93.56 129 VAL B N 1
ATOM 2845 C CA . VAL B 1 129 ? -7.188 -4.324 -2.34 1 93.56 129 VAL B CA 1
ATOM 2846 C C . VAL B 1 129 ? -8.664 -4.695 -2.215 1 93.56 129 VAL B C 1
ATOM 2848 O O . VAL B 1 129 ? -9.156 -5.555 -2.949 1 93.56 129 VAL B O 1
ATOM 2851 N N . ARG B 1 130 ? -9.406 -4.074 -1.297 1 91.19 130 ARG B N 1
ATOM 2852 C CA . ARG B 1 130 ? -10.836 -4.328 -1.146 1 91.19 130 ARG B CA 1
ATOM 2853 C C . ARG B 1 130 ? -11.578 -4.062 -2.449 1 91.19 130 ARG B C 1
ATOM 2855 O O . ARG B 1 130 ? -12.422 -4.859 -2.865 1 91.19 130 ARG B O 1
ATOM 2862 N N . SER B 1 131 ? -11.281 -2.941 -3.033 1 93.81 131 SER B N 1
ATOM 2863 C CA . SER B 1 131 ? -11.914 -2.578 -4.297 1 93.81 131 SER B CA 1
ATOM 2864 C C . SER B 1 131 ? -11.586 -3.588 -5.391 1 93.81 131 SER B C 1
ATOM 2866 O O . SER B 1 131 ? -12.461 -3.98 -6.164 1 93.81 131 SER B O 1
ATOM 2868 N N . TYR B 1 132 ? -10.375 -4.039 -5.43 1 91.56 132 TYR B N 1
ATOM 2869 C CA . TYR B 1 132 ? -9.93 -4.992 -6.441 1 91.56 132 TYR B CA 1
ATOM 2870 C C . TYR B 1 132 ? -10.609 -6.34 -6.254 1 91.56 132 TYR B C 1
ATOM 2872 O O . TYR B 1 132 ? -11.086 -6.938 -7.223 1 91.56 132 TYR B O 1
ATOM 2880 N N . VAL B 1 133 ? -10.617 -6.809 -5.09 1 86.56 133 VAL B N 1
ATOM 2881 C CA . VAL B 1 133 ? -11.258 -8.086 -4.789 1 86.56 133 VAL B CA 1
ATOM 2882 C C . VAL B 1 133 ? -12.742 -8.023 -5.133 1 86.56 133 VAL B C 1
ATOM 2884 O O . VAL B 1 133 ? -13.297 -8.961 -5.711 1 86.56 133 VAL B O 1
ATOM 2887 N N . ARG B 1 134 ? -13.375 -6.949 -4.715 1 87.19 134 ARG B N 1
ATOM 2888 C CA . ARG B 1 134 ? -14.773 -6.766 -5.078 1 87.19 134 ARG B CA 1
ATOM 2889 C C . ARG B 1 134 ? -14.961 -6.824 -6.59 1 87.19 134 ARG B C 1
ATOM 2891 O O . ARG B 1 134 ? -15.898 -7.461 -7.082 1 87.19 134 ARG B O 1
ATOM 2898 N N . LEU B 1 135 ? -14.117 -6.125 -7.332 1 88.62 135 LEU B N 1
ATOM 2899 C CA . LEU B 1 135 ? -14.18 -6.129 -8.789 1 88.62 135 LEU B CA 1
ATOM 2900 C C . LEU B 1 135 ? -14.094 -7.551 -9.336 1 88.62 135 LEU B C 1
ATOM 2902 O O . LEU B 1 135 ? -14.867 -7.922 -10.219 1 88.62 135 LEU B O 1
ATOM 2906 N N . LEU B 1 136 ? -13.086 -8.312 -8.812 1 83.44 136 LEU B N 1
ATOM 2907 C CA . LEU B 1 136 ? -12.922 -9.695 -9.25 1 83.44 136 LEU B CA 1
ATOM 2908 C C . LEU B 1 136 ? -14.203 -10.492 -9.008 1 83.44 136 LEU B C 1
ATOM 2910 O O . LEU B 1 136 ? -14.641 -11.242 -9.883 1 83.44 136 LEU B O 1
ATOM 2914 N N . HIS B 1 137 ? -14.773 -10.289 -7.879 1 78.75 137 HIS B N 1
ATOM 2915 C CA . HIS B 1 137 ? -15.992 -11 -7.523 1 78.75 137 HIS B CA 1
ATOM 2916 C C . HIS B 1 137 ? -17.156 -10.578 -8.414 1 78.75 137 HIS B C 1
ATOM 2918 O O . HIS B 1 137 ? -17.922 -11.422 -8.875 1 78.75 137 HIS B O 1
ATOM 2924 N N . ASP B 1 138 ? -17.25 -9.344 -8.602 1 81.38 138 ASP B N 1
ATOM 2925 C CA . ASP B 1 138 ? -18.359 -8.828 -9.398 1 81.38 138 ASP B CA 1
ATOM 2926 C C . ASP B 1 138 ? -18.25 -9.289 -10.852 1 81.38 138 ASP B C 1
ATOM 2928 O O . ASP B 1 138 ? -19.266 -9.523 -11.508 1 81.38 138 ASP B O 1
ATOM 2932 N N . THR B 1 139 ? -17.078 -9.328 -11.383 1 78.88 139 THR B N 1
ATOM 2933 C CA . THR B 1 139 ? -16.844 -9.695 -12.773 1 78.88 139 THR B CA 1
ATOM 2934 C C . THR B 1 139 ? -17.031 -11.195 -12.977 1 78.88 139 THR B C 1
ATOM 2936 O O . THR B 1 139 ? -17.516 -11.633 -14.023 1 78.88 139 THR B O 1
ATOM 2939 N N . PHE B 1 140 ? -16.594 -11.977 -12 1 75.81 140 PHE B N 1
ATOM 2940 C CA . PHE B 1 140 ? -16.734 -13.422 -12.102 1 75.81 140 PHE B CA 1
ATOM 2941 C C . PHE B 1 140 ? -17.516 -13.977 -10.914 1 75.81 140 PHE B C 1
ATOM 2943 O O . PHE B 1 140 ? -16.953 -14.641 -10.047 1 75.81 140 PHE B O 1
ATOM 2950 N N . PRO B 1 141 ? -18.844 -13.773 -11 1 66.94 141 PRO B N 1
ATOM 2951 C CA . PRO B 1 141 ? -19.672 -14.172 -9.859 1 66.94 141 PRO B CA 1
ATOM 2952 C C . PRO B 1 141 ? -19.891 -15.688 -9.789 1 66.94 141 PRO B C 1
ATOM 2954 O O . PRO B 1 141 ? -20.203 -16.219 -8.727 1 66.94 141 PRO B O 1
ATOM 2957 N N . GLN B 1 142 ? -19.656 -16.297 -10.945 1 69.62 142 GLN B N 1
ATOM 2958 C CA . GLN B 1 142 ? -19.953 -17.734 -10.938 1 69.62 142 GLN B CA 1
ATOM 2959 C C . GLN B 1 142 ? -18.812 -18.516 -10.305 1 69.62 142 GLN B C 1
ATOM 2961 O O . GLN B 1 142 ? -17.641 -18.25 -10.578 1 69.62 142 GLN B O 1
ATOM 2966 N N . PRO B 1 143 ? -19.25 -19.297 -9.422 1 64 143 PRO B N 1
ATOM 2967 C CA . PRO B 1 143 ? -18.219 -20.141 -8.805 1 64 143 PRO B CA 1
ATOM 2968 C C . PRO B 1 143 ? -17.406 -20.922 -9.836 1 64 143 PRO B C 1
ATOM 2970 O O . PRO B 1 143 ? -17.906 -21.25 -10.914 1 64 143 PRO B O 1
ATOM 2973 N N . GLY B 1 144 ? -16.266 -21.094 -9.625 1 64.94 144 GLY B N 1
ATOM 2974 C CA . GLY B 1 144 ? -15.398 -21.922 -10.438 1 64.94 144 GLY B CA 1
ATOM 2975 C C . GLY B 1 144 ? -14.734 -21.172 -11.578 1 64.94 144 GLY B C 1
ATOM 2976 O O . GLY B 1 144 ? -14.156 -21.781 -12.477 1 64.94 144 GLY B O 1
ATOM 2977 N N . THR B 1 145 ? -15.211 -19.859 -11.367 1 73.69 145 THR B N 1
ATOM 2978 C CA . THR B 1 145 ? -14.594 -19.078 -12.438 1 73.69 145 THR B CA 1
ATOM 2979 C C . THR B 1 145 ? -13.547 -18.125 -11.875 1 73.69 145 THR B C 1
ATOM 2981 O O . THR B 1 145 ? -13.633 -17.719 -10.711 1 73.69 145 THR B O 1
ATOM 2984 N N . LEU B 1 146 ? -12.445 -17.984 -12.477 1 79.25 146 LEU B N 1
ATOM 2985 C CA . LEU B 1 146 ? -11.344 -17.047 -12.305 1 79.25 146 LEU B CA 1
ATOM 2986 C C . LEU B 1 146 ? -10.5 -17.406 -11.086 1 79.25 146 LEU B C 1
ATOM 2988 O O . LEU B 1 146 ? -11.039 -17.703 -10.023 1 79.25 146 LEU B O 1
ATOM 2992 N N . GLY B 1 147 ? -9.445 -17.469 -11.172 1 81.44 147 GLY B N 1
ATOM 2993 C CA . GLY B 1 147 ? -8.531 -17.688 -10.062 1 81.44 147 GLY B CA 1
ATOM 2994 C C . GLY B 1 147 ? -7.094 -17.891 -10.508 1 81.44 147 GLY B C 1
ATOM 2995 O O . GLY B 1 147 ? -6.812 -17.938 -11.703 1 81.44 147 GLY B O 1
ATOM 2996 N N . PRO B 1 148 ? -6.258 -17.844 -9.578 1 82.44 148 PRO B N 1
ATOM 2997 C CA . PRO B 1 148 ? -4.859 -18.109 -9.93 1 82.44 148 PRO B CA 1
ATOM 2998 C C . PRO B 1 148 ? -4.652 -19.531 -10.477 1 82.44 148 PRO B C 1
ATOM 3000 O O . PRO B 1 148 ? -5.32 -20.469 -10.039 1 82.44 148 PRO B O 1
ATOM 3003 N N . TYR B 1 149 ? -3.873 -19.578 -11.398 1 86.12 149 TYR B N 1
ATOM 3004 C CA . TYR B 1 149 ? -3.449 -20.828 -12.023 1 86.12 149 TYR B CA 1
ATOM 3005 C C . TYR B 1 149 ? -1.945 -21.016 -11.875 1 86.12 149 TYR B C 1
ATOM 3007 O O . TYR B 1 149 ? -1.152 -20.234 -12.398 1 86.12 149 TYR B O 1
ATOM 3015 N N . LEU B 1 150 ? -1.564 -21.922 -11.031 1 88.75 150 LEU B N 1
ATOM 3016 C CA . LEU B 1 150 ? -0.168 -22.266 -10.773 1 88.75 150 LEU B CA 1
ATOM 3017 C C . LEU B 1 150 ? 0.3 -23.406 -11.672 1 88.75 150 LEU B C 1
ATOM 3019 O O . LEU B 1 150 ? -0.29 -24.484 -11.664 1 88.75 150 LEU B O 1
ATOM 3023 N N . PHE B 1 151 ? 1.309 -23.141 -12.5 1 88.25 151 PHE B N 1
ATOM 3024 C CA . PHE B 1 151 ? 1.788 -24.156 -13.445 1 88.25 151 PHE B CA 1
ATOM 3025 C C . PHE B 1 151 ? 3.24 -23.891 -13.82 1 88.25 151 PHE B C 1
ATOM 3027 O O . PHE B 1 151 ? 3.789 -22.828 -13.508 1 88.25 151 PHE B O 1
ATOM 3034 N N . ARG B 1 152 ? 3.893 -24.828 -14.289 1 87.25 152 ARG B N 1
ATOM 3035 C CA . ARG B 1 152 ? 5.219 -24.625 -14.867 1 87.25 152 ARG B CA 1
ATOM 3036 C C . ARG B 1 152 ? 5.141 -24.516 -16.391 1 87.25 152 ARG B C 1
ATOM 3038 O O . ARG B 1 152 ? 4.418 -25.266 -17.031 1 87.25 152 ARG B O 1
ATOM 3045 N N . ASP B 1 153 ? 5.852 -23.578 -16.859 1 82.38 153 ASP B N 1
ATOM 3046 C CA . ASP B 1 153 ? 5.852 -23.375 -18.297 1 82.38 153 ASP B CA 1
ATOM 3047 C C . ASP B 1 153 ? 6.777 -24.375 -18.984 1 82.38 153 ASP B C 1
ATOM 3049 O O . ASP B 1 153 ? 7.297 -25.297 -18.344 1 82.38 153 ASP B O 1
ATOM 3053 N N . GLU B 1 154 ? 6.941 -24.203 -20.297 1 81.88 154 GLU B N 1
ATOM 3054 C CA . GLU B 1 154 ? 7.723 -25.141 -21.094 1 81.88 154 GLU B CA 1
ATOM 3055 C C . GLU B 1 154 ? 9.188 -25.141 -20.656 1 81.88 154 GLU B C 1
ATOM 3057 O O . GLU B 1 154 ? 9.867 -26.156 -20.781 1 81.88 154 GLU B O 1
ATOM 3062 N N . ALA B 1 155 ? 9.672 -24 -20.156 1 85.31 155 ALA B N 1
ATOM 3063 C CA . ALA B 1 155 ? 11.062 -23.875 -19.703 1 85.31 155 ALA B CA 1
ATOM 3064 C C . ALA B 1 155 ? 11.227 -24.391 -18.281 1 85.31 155 ALA B C 1
ATOM 3066 O O . ALA B 1 155 ? 12.336 -24.422 -17.75 1 85.31 155 ALA B O 1
ATOM 3067 N N . GLY B 1 156 ? 10.141 -24.781 -17.703 1 83.38 156 GLY B N 1
ATOM 3068 C CA . GLY B 1 156 ? 10.195 -25.328 -16.359 1 83.38 156 GLY B CA 1
ATOM 3069 C C . GLY B 1 156 ? 10.07 -24.281 -15.281 1 83.38 156 GLY B C 1
ATOM 3070 O O . GLY B 1 156 ? 10.203 -24.578 -14.094 1 83.38 156 GLY B O 1
ATOM 3071 N N . HIS B 1 157 ? 9.75 -23.062 -15.68 1 84.75 157 HIS B N 1
ATOM 3072 C CA . HIS B 1 157 ? 9.602 -21.984 -14.703 1 84.75 157 HIS B CA 1
ATOM 3073 C C . HIS B 1 157 ? 8.188 -21.953 -14.141 1 84.75 157 HIS B C 1
ATOM 3075 O O . HIS B 1 157 ? 7.211 -22.062 -14.883 1 84.75 157 HIS B O 1
ATOM 3081 N N . LEU B 1 158 ? 8.172 -21.828 -12.812 1 85.38 158 LEU B N 1
ATOM 3082 C CA . LEU B 1 158 ? 6.883 -21.703 -12.133 1 85.38 158 LEU B CA 1
ATOM 3083 C C . LEU B 1 158 ? 6.211 -20.375 -12.477 1 85.38 158 LEU B C 1
ATOM 3085 O O . LEU B 1 158 ? 6.855 -19.328 -12.445 1 85.38 158 LEU B O 1
ATOM 3089 N N . GLN B 1 159 ? 4.957 -20.5 -12.898 1 81.12 159 GLN B N 1
ATOM 3090 C CA . GLN B 1 159 ? 4.152 -19.328 -13.219 1 81.12 159 GLN B CA 1
ATOM 3091 C C . GLN B 1 159 ? 2.863 -19.297 -12.398 1 81.12 159 GLN B C 1
ATOM 3093 O O . GLN B 1 159 ? 2.334 -20.359 -12.039 1 81.12 159 GLN B O 1
ATOM 3098 N N . GLU B 1 160 ? 2.463 -18.141 -11.953 1 83.19 160 GLU B N 1
ATOM 3099 C CA . GLU B 1 160 ? 1.131 -17.906 -11.406 1 83.19 160 GLU B CA 1
ATOM 3100 C C . GLU B 1 160 ? 0.41 -16.797 -12.164 1 83.19 160 GLU B C 1
ATOM 3102 O O . GLU B 1 160 ? 0.831 -15.633 -12.133 1 83.19 160 GLU B O 1
ATOM 3107 N N . ASP B 1 161 ? -0.61 -17.188 -12.867 1 81.19 161 ASP B N 1
ATOM 3108 C CA . ASP B 1 161 ? -1.393 -16.234 -13.656 1 81.19 161 ASP B CA 1
ATOM 3109 C C . ASP B 1 161 ? -2.881 -16.359 -13.336 1 81.19 161 ASP B C 1
ATOM 3111 O O . ASP B 1 161 ? -3.311 -17.328 -12.703 1 81.19 161 ASP B O 1
ATOM 3115 N N . LEU B 1 162 ? -3.613 -15.484 -13.695 1 82.19 162 LEU B N 1
ATOM 3116 C CA . LEU B 1 162 ? -5.059 -15.562 -13.539 1 82.19 162 LEU B CA 1
ATOM 3117 C C . LEU B 1 162 ? -5.695 -16.328 -14.688 1 82.19 162 LEU B C 1
ATOM 3119 O O . LEU B 1 162 ? -5.301 -16.156 -15.844 1 82.19 162 LEU B O 1
ATOM 3123 N N . ALA B 1 163 ? -6.555 -17.203 -14.352 1 84.06 163 ALA B N 1
ATOM 3124 C CA . ALA B 1 163 ? -7.23 -18.047 -15.344 1 84.06 163 ALA B CA 1
ATOM 3125 C C . ALA B 1 163 ? -8.719 -18.156 -15.039 1 84.06 163 ALA B C 1
ATOM 3127 O O . ALA B 1 163 ? -9.141 -17.984 -13.891 1 84.06 163 ALA B O 1
ATOM 3128 N N . ALA B 1 164 ? -9.508 -18.359 -16.094 1 81.69 164 ALA B N 1
ATOM 3129 C CA . ALA B 1 164 ? -10.938 -18.594 -15.945 1 81.69 164 ALA B CA 1
ATOM 3130 C C . ALA B 1 164 ? -11.234 -20.078 -15.734 1 81.69 164 ALA B C 1
ATOM 3132 O O . ALA B 1 164 ? -12.32 -20.438 -15.266 1 81.69 164 ALA B O 1
ATOM 3133 N N . ALA B 1 165 ? -10.312 -20.875 -16.156 1 81.06 165 ALA B N 1
ATOM 3134 C CA . ALA B 1 165 ? -10.32 -22.328 -16 1 81.06 165 ALA B CA 1
ATOM 3135 C C . ALA B 1 165 ? -8.914 -22.891 -16.156 1 81.06 165 ALA B C 1
ATOM 3137 O O . ALA B 1 165 ? -8.008 -22.219 -16.641 1 81.06 165 ALA B O 1
ATOM 3138 N N . PRO B 1 166 ? -8.781 -24.078 -15.625 1 79.12 166 PRO B N 1
ATOM 3139 C CA . PRO B 1 166 ? -7.457 -24.672 -15.836 1 79.12 166 PRO B CA 1
ATOM 3140 C C . PRO B 1 166 ? -6.977 -24.547 -17.281 1 79.12 166 PRO B C 1
ATOM 3142 O O . PRO B 1 166 ? -7.684 -24.969 -18.203 1 79.12 166 PRO B O 1
ATOM 3145 N N . GLY B 1 167 ? -5.875 -23.922 -17.438 1 78.06 167 GLY B N 1
ATOM 3146 C CA . GLY B 1 167 ? -5.273 -23.812 -18.75 1 78.06 167 GLY B CA 1
ATOM 3147 C C . GLY B 1 167 ? -5.848 -22.688 -19.594 1 78.06 167 GLY B C 1
ATOM 3148 O O . GLY B 1 167 ? -5.406 -22.453 -20.719 1 78.06 167 GLY B O 1
ATOM 3149 N N . LYS B 1 168 ? -6.863 -22.062 -19.047 1 84.31 168 LYS B N 1
ATOM 3150 C CA . LYS B 1 168 ? -7.469 -20.938 -19.766 1 84.31 168 LYS B CA 1
ATOM 3151 C C . LYS B 1 168 ? -7.121 -19.609 -19.109 1 84.31 168 LYS B C 1
ATOM 3153 O O . LYS B 1 168 ? -7.914 -19.062 -18.344 1 84.31 168 LYS B O 1
ATOM 3158 N N . LEU B 1 169 ? -5.977 -19.172 -19.5 1 82.44 169 LEU B N 1
ATOM 3159 C CA . LEU B 1 169 ? -5.484 -17.922 -18.922 1 82.44 169 LEU B CA 1
ATOM 3160 C C . LEU B 1 169 ? -6.359 -16.75 -19.344 1 82.44 169 LEU B C 1
ATOM 3162 O O . LEU B 1 169 ? -6.863 -16.719 -20.469 1 82.44 169 LEU B O 1
ATOM 3166 N N . LEU B 1 170 ? -6.637 -15.922 -18.438 1 78.06 170 LEU B N 1
ATOM 3167 C CA . LEU B 1 170 ? -7.508 -14.773 -18.672 1 78.06 170 LEU B CA 1
ATOM 3168 C C . LEU B 1 170 ? -6.734 -13.633 -19.312 1 78.06 170 LEU B C 1
ATOM 3170 O O . LEU B 1 170 ? -5.59 -13.359 -18.953 1 78.06 170 LEU B O 1
ATOM 3174 N N . ASP B 1 171 ? -7.344 -13.078 -20.312 1 79.25 171 ASP B N 1
ATOM 3175 C CA . ASP B 1 171 ? -6.906 -11.766 -20.781 1 79.25 171 ASP B CA 1
ATOM 3176 C C . ASP B 1 171 ? -7.379 -10.656 -19.844 1 79.25 171 ASP B C 1
ATOM 3178 O O . ASP B 1 171 ? -8.531 -10.234 -19.906 1 79.25 171 ASP B O 1
ATOM 3182 N N . LEU B 1 172 ? -6.457 -10.266 -19.031 1 75.38 172 LEU B N 1
ATOM 3183 C CA . LEU B 1 172 ? -6.805 -9.336 -17.953 1 75.38 172 LEU B CA 1
ATOM 3184 C C . LEU B 1 172 ? -7.316 -8.023 -18.531 1 75.38 172 LEU B C 1
ATOM 3186 O O . LEU B 1 172 ? -8.242 -7.418 -17.969 1 75.38 172 LEU B O 1
ATOM 3190 N N . ALA B 1 173 ? -6.707 -7.629 -19.625 1 79.88 173 ALA B N 1
ATOM 3191 C CA . ALA B 1 173 ? -7.125 -6.367 -20.219 1 79.88 173 ALA B CA 1
ATOM 3192 C C . ALA B 1 173 ? -8.555 -6.457 -20.75 1 79.88 173 ALA B C 1
ATOM 3194 O O . ALA B 1 173 ? -9.32 -5.492 -20.641 1 79.88 173 ALA B O 1
ATOM 3195 N N . ALA B 1 174 ? -8.875 -7.59 -21.266 1 84.31 174 ALA B N 1
ATOM 3196 C CA . ALA B 1 174 ? -10.227 -7.793 -21.797 1 84.31 174 ALA B CA 1
ATOM 3197 C C . ALA B 1 174 ? -11.227 -7.988 -20.656 1 84.31 174 ALA B C 1
ATOM 3199 O O . ALA B 1 174 ? -12.352 -7.484 -20.719 1 84.31 174 ALA B O 1
ATOM 3200 N N . ALA B 1 175 ? -10.812 -8.688 -19.641 1 83.69 175 ALA B N 1
ATOM 3201 C CA . ALA B 1 175 ? -11.711 -9.023 -18.531 1 83.69 175 ALA B CA 1
ATOM 3202 C C . ALA B 1 175 ? -11.922 -7.82 -17.625 1 83.69 175 ALA B C 1
ATOM 3204 O O . ALA B 1 175 ? -12.992 -7.664 -17.031 1 83.69 175 ALA B O 1
ATOM 3205 N N . PHE B 1 176 ? -10.922 -7.016 -17.562 1 89.19 176 PHE B N 1
ATOM 3206 C CA . PHE B 1 176 ? -10.953 -5.863 -16.672 1 89.19 176 PHE B CA 1
ATOM 3207 C C . PHE B 1 176 ? -10.484 -4.605 -17.391 1 89.19 176 PHE B C 1
ATOM 3209 O O . PHE B 1 176 ? -9.398 -4.094 -17.125 1 89.19 176 PHE B O 1
ATOM 3216 N N . PRO B 1 177 ? -11.32 -4.059 -18.141 1 92.38 177 PRO B N 1
ATOM 3217 C CA . PRO B 1 177 ? -10.898 -3.004 -19.062 1 92.38 177 PRO B CA 1
ATOM 3218 C C . PRO B 1 177 ? -10.656 -1.668 -18.359 1 92.38 177 PRO B C 1
ATOM 3220 O O . PRO B 1 177 ? -10.133 -0.733 -18.969 1 92.38 177 PRO B O 1
ATOM 3223 N N . THR B 1 178 ? -11.047 -1.589 -17.078 1 95.19 178 THR B N 1
ATOM 3224 C CA . THR B 1 178 ? -10.945 -0.281 -16.438 1 95.19 178 THR B CA 1
ATOM 3225 C C . THR B 1 178 ? -10.039 -0.349 -15.211 1 95.19 178 THR B C 1
ATOM 3227 O O . THR B 1 178 ? -10.133 0.495 -14.312 1 95.19 178 THR B O 1
ATOM 3230 N N . THR B 1 179 ? -9.273 -1.403 -15.047 1 95.31 179 THR B N 1
ATOM 3231 C CA . THR B 1 179 ? -8.328 -1.526 -13.945 1 95.31 179 THR B CA 1
ATOM 3232 C C . THR B 1 179 ? -6.953 -1.96 -14.453 1 95.31 179 THR B C 1
ATOM 3234 O O . THR B 1 179 ? -6.852 -2.621 -15.492 1 95.31 179 THR B O 1
ATOM 3237 N N . THR B 1 180 ? -5.977 -1.549 -13.859 1 94.69 180 THR B N 1
ATOM 3238 C CA . THR B 1 180 ? -4.621 -2.041 -14.086 1 94.69 180 THR B CA 1
ATOM 3239 C C . THR B 1 180 ? -3.74 -1.769 -12.867 1 94.69 180 THR B C 1
ATOM 3241 O O . THR B 1 180 ? -4.051 -0.897 -12.055 1 94.69 180 THR B O 1
ATOM 3244 N N . GLU B 1 181 ? -2.814 -2.562 -12.656 1 92.94 181 GLU B N 1
ATOM 3245 C CA . GLU B 1 181 ? -1.854 -2.395 -11.57 1 92.94 181 GLU B CA 1
ATOM 3246 C C . GLU B 1 181 ? -0.444 -2.773 -12.016 1 92.94 181 GLU B C 1
ATOM 3248 O O . GLU B 1 181 ? -0.259 -3.76 -12.727 1 92.94 181 GLU B O 1
ATOM 3253 N N . HIS B 1 182 ? 0.532 -1.926 -11.727 1 93 182 HIS B N 1
ATOM 3254 C CA . HIS B 1 182 ? 1.926 -2.176 -12.07 1 93 182 HIS B CA 1
ATOM 3255 C C . HIS B 1 182 ? 2.852 -1.87 -10.898 1 93 182 HIS B C 1
ATOM 3257 O O . HIS B 1 182 ? 2.703 -0.839 -10.242 1 93 182 HIS B O 1
ATOM 3263 N N . LEU B 1 183 ? 3.695 -2.758 -10.594 1 93 183 LEU B N 1
ATOM 3264 C CA . LEU B 1 183 ? 4.855 -2.557 -9.727 1 93 183 LEU B CA 1
ATOM 3265 C C . LEU B 1 183 ? 6.148 -2.789 -10.5 1 93 183 LEU B C 1
ATOM 3267 O O . LEU B 1 183 ? 6.367 -3.875 -11.039 1 93 183 LEU B O 1
ATOM 3271 N N . ARG B 1 184 ? 7.012 -1.728 -10.586 1 93.44 184 ARG B N 1
ATOM 3272 C CA . ARG B 1 184 ? 8.234 -1.839 -11.375 1 93.44 184 ARG B CA 1
ATOM 3273 C C . ARG B 1 184 ? 9.453 -1.441 -10.547 1 93.44 184 ARG B C 1
ATOM 3275 O O . ARG B 1 184 ? 9.453 -0.401 -9.891 1 93.44 184 ARG B O 1
ATOM 3282 N N . SER B 1 185 ? 10.398 -2.363 -10.531 1 94.38 185 SER B N 1
ATOM 3283 C CA . SER B 1 185 ? 11.758 -1.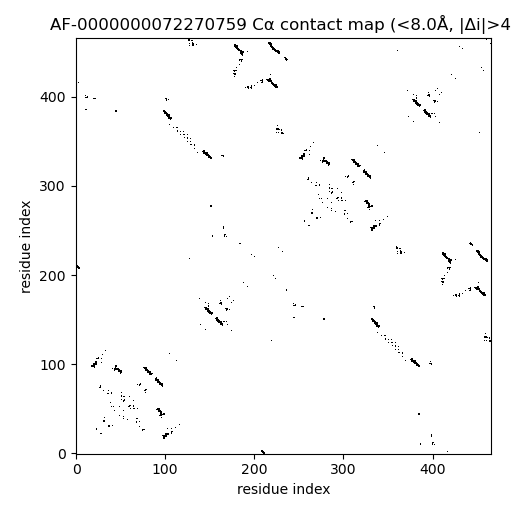986 -10.156 1 94.38 185 SER B CA 1
ATOM 3284 C C . SER B 1 185 ? 12.531 -1.451 -11.359 1 94.38 185 SER B C 1
ATOM 3286 O O . SER B 1 185 ? 12.602 -2.105 -12.406 1 94.38 185 SER B O 1
ATOM 3288 N N . LEU B 1 186 ? 13.117 -0.268 -11.242 1 96.31 186 LEU B N 1
ATOM 3289 C CA . LEU B 1 186 ? 13.656 0.404 -12.414 1 96.31 186 LEU B CA 1
ATOM 3290 C C . LEU B 1 186 ? 15.109 0.81 -12.188 1 96.31 186 LEU B C 1
ATOM 3292 O O . LEU B 1 186 ? 15.516 1.053 -11.055 1 96.31 186 LEU B O 1
ATOM 3296 N N . THR B 1 187 ? 15.805 0.75 -13.266 1 96.69 187 THR B N 1
ATOM 3297 C CA . THR B 1 187 ? 17.094 1.438 -13.367 1 96.69 187 THR B CA 1
ATOM 3298 C C . THR B 1 187 ? 16.984 2.66 -14.273 1 96.69 187 THR B C 1
ATOM 3300 O O . THR B 1 187 ? 16.875 2.523 -15.492 1 96.69 187 THR B O 1
ATOM 3303 N N . LEU B 1 188 ? 17 3.844 -13.664 1 97.06 188 LEU B N 1
ATOM 3304 C CA . LEU B 1 188 ? 16.812 5.094 -14.398 1 97.06 188 LEU B CA 1
ATOM 3305 C C . LEU B 1 188 ? 18 6.023 -14.195 1 97.06 188 LEU B C 1
ATOM 3307 O O . LEU B 1 188 ? 18.594 6.059 -13.117 1 97.06 188 LEU B O 1
ATOM 3311 N N . THR B 1 189 ? 18.344 6.734 -15.297 1 95.19 189 THR B N 1
ATOM 3312 C CA . THR B 1 189 ? 19.188 7.906 -15.117 1 95.19 189 THR B CA 1
ATOM 3313 C C . THR B 1 189 ? 18.422 9.031 -14.43 1 95.19 189 THR B C 1
ATOM 3315 O O . THR B 1 189 ? 17.203 8.977 -14.32 1 95.19 189 THR B O 1
ATOM 3318 N N . ASP B 1 190 ? 19.203 10.031 -13.945 1 95.19 190 ASP B N 1
ATOM 3319 C CA . ASP B 1 190 ? 18.547 11.18 -13.32 1 95.19 190 ASP B CA 1
ATOM 3320 C C . ASP B 1 190 ? 17.578 11.852 -14.289 1 95.19 190 ASP B C 1
ATOM 3322 O O . ASP B 1 190 ? 16.469 12.219 -13.906 1 95.19 190 ASP B O 1
ATOM 3326 N N . ALA B 1 191 ? 17.969 11.977 -15.484 1 96.5 191 ALA B N 1
ATOM 3327 C CA . ALA B 1 191 ? 17.141 12.625 -16.5 1 96.5 191 ALA B CA 1
ATOM 3328 C C . ALA B 1 191 ? 15.859 11.836 -16.75 1 96.5 191 ALA B C 1
ATOM 3330 O O . ALA B 1 191 ? 14.781 12.414 -16.859 1 96.5 191 ALA B O 1
ATOM 3331 N N . GLU B 1 192 ? 15.977 10.508 -16.828 1 96.88 192 GLU B N 1
ATOM 3332 C CA . GLU B 1 192 ? 14.82 9.641 -17.047 1 96.88 192 GLU B CA 1
ATOM 3333 C C . GLU B 1 192 ? 13.859 9.711 -15.859 1 96.88 192 GLU B C 1
ATOM 3335 O O . GLU B 1 192 ? 12.641 9.742 -16.047 1 96.88 192 GLU B O 1
ATOM 3340 N N . ALA B 1 193 ? 14.461 9.75 -14.719 1 97.31 193 ALA B N 1
ATOM 3341 C CA . ALA B 1 193 ? 13.648 9.812 -13.508 1 97.31 193 ALA B CA 1
ATOM 3342 C C . ALA B 1 193 ? 12.867 11.125 -13.43 1 97.31 193 ALA B C 1
ATOM 3344 O O . ALA B 1 193 ? 11.688 11.125 -13.078 1 97.31 193 ALA B O 1
ATOM 3345 N N . ARG B 1 194 ? 13.508 12.203 -13.742 1 96.56 194 ARG B N 1
ATOM 3346 C CA . ARG B 1 194 ? 12.836 13.508 -13.75 1 96.56 194 ARG B CA 1
ATOM 3347 C C . ARG B 1 194 ? 11.727 13.547 -14.797 1 96.56 194 ARG B C 1
ATOM 3349 O O . ARG B 1 194 ? 10.648 14.078 -14.539 1 96.56 194 ARG B O 1
ATOM 3356 N N . HIS B 1 195 ? 12.023 12.961 -15.883 1 97.06 195 HIS B N 1
ATOM 3357 C CA . HIS B 1 195 ? 11.016 12.891 -16.938 1 97.06 195 HIS B CA 1
ATOM 3358 C C . HIS B 1 195 ? 9.797 12.094 -16.5 1 97.06 195 HIS B C 1
ATOM 3360 O O . HIS B 1 195 ? 8.664 12.531 -16.672 1 97.06 195 HIS B O 1
ATOM 3366 N N . LEU B 1 196 ? 10.062 10.914 -15.938 1 97.38 196 LEU B N 1
ATOM 3367 C CA . LEU B 1 196 ? 8.977 10.062 -15.477 1 97.38 196 LEU B CA 1
ATOM 3368 C C . LEU B 1 196 ? 8.156 10.773 -14.398 1 97.38 196 LEU B C 1
ATOM 3370 O O . LEU B 1 196 ? 6.922 10.711 -14.414 1 97.38 196 LEU B O 1
ATOM 3374 N N . ARG B 1 197 ? 8.82 11.414 -13.508 1 97.06 197 ARG B N 1
ATOM 3375 C CA . ARG B 1 197 ? 8.141 12.203 -12.484 1 97.06 197 ARG B CA 1
ATOM 3376 C C . ARG B 1 197 ? 7.215 13.234 -13.117 1 97.06 197 ARG B C 1
ATOM 3378 O O . ARG B 1 197 ? 6.055 13.367 -12.719 1 97.06 197 ARG B O 1
ATOM 3385 N N . ASP B 1 198 ? 7.719 13.938 -14.109 1 96.38 198 ASP B N 1
ATOM 3386 C CA . ASP B 1 198 ? 6.926 14.961 -14.781 1 96.38 198 ASP B CA 1
ATOM 3387 C C . ASP B 1 198 ? 5.711 14.344 -15.477 1 96.38 198 ASP B C 1
ATOM 3389 O O . ASP B 1 198 ? 4.621 14.922 -15.453 1 96.38 198 ASP B O 1
ATOM 3393 N N . VAL B 1 199 ? 5.926 13.258 -16.078 1 97.25 199 VAL B N 1
ATOM 3394 C CA . VAL B 1 199 ? 4.844 12.562 -16.766 1 97.25 199 VAL B CA 1
ATOM 3395 C C . VAL B 1 199 ? 3.76 12.172 -15.766 1 97.25 199 VAL B C 1
ATOM 3397 O O . VAL B 1 199 ? 2.568 12.367 -16.016 1 97.25 199 VAL B O 1
ATOM 3400 N N . LEU B 1 200 ? 4.168 11.625 -14.609 1 96.94 200 LEU B N 1
ATOM 3401 C CA . LEU B 1 200 ? 3.219 11.203 -13.586 1 96.94 200 LEU B CA 1
ATOM 3402 C C . LEU B 1 200 ? 2.467 12.398 -13.008 1 96.94 200 LEU B C 1
ATOM 3404 O O . LEU B 1 200 ? 1.256 12.328 -12.781 1 96.94 200 LEU B O 1
ATOM 3408 N N . ASP B 1 201 ? 3.16 13.469 -12.805 1 94.5 201 ASP B N 1
ATOM 3409 C CA . ASP B 1 201 ? 2.525 14.68 -12.297 1 94.5 201 ASP B CA 1
ATOM 3410 C C . ASP B 1 201 ? 1.5 15.219 -13.297 1 94.5 201 ASP B C 1
ATOM 3412 O O . ASP B 1 201 ? 0.403 15.625 -12.906 1 94.5 201 ASP B O 1
ATOM 3416 N N . ALA B 1 202 ? 1.899 15.227 -14.555 1 95.81 202 ALA B N 1
ATOM 3417 C CA . ALA B 1 202 ? 0.991 15.695 -15.602 1 95.81 202 ALA B CA 1
ATOM 3418 C C . ALA B 1 202 ? -0.238 14.797 -15.703 1 95.81 202 ALA B C 1
ATOM 3420 O O . ALA B 1 202 ? -1.357 15.281 -15.883 1 95.81 202 ALA B O 1
ATOM 3421 N N . LEU B 1 203 ? -0.005 13.523 -15.648 1 96.25 203 LEU B N 1
ATOM 3422 C CA . LEU B 1 203 ? -1.105 12.57 -15.695 1 96.25 203 LEU B CA 1
ATOM 3423 C C . LEU B 1 203 ? -2.076 12.797 -14.539 1 96.25 203 LEU B C 1
ATOM 3425 O O . LEU B 1 203 ? -3.291 12.82 -14.742 1 96.25 203 LEU B O 1
ATOM 3429 N N . ALA B 1 204 ? -1.573 12.945 -13.32 1 94.44 204 ALA B N 1
ATOM 3430 C CA . ALA B 1 204 ? -2.406 13.203 -12.148 1 94.44 204 ALA B CA 1
ATOM 3431 C C . ALA B 1 204 ? -3.195 14.5 -12.32 1 94.44 204 ALA B C 1
ATOM 3433 O O . ALA B 1 204 ? -4.363 14.578 -11.93 1 94.44 204 ALA B O 1
ATOM 3434 N N . ALA B 1 205 ? -2.551 15.477 -12.938 1 93.31 205 ALA B N 1
ATOM 3435 C CA . ALA B 1 205 ? -3.189 16.781 -13.133 1 93.31 205 ALA B CA 1
ATOM 3436 C C . ALA B 1 205 ? -4.328 16.672 -14.141 1 93.31 205 ALA B C 1
ATOM 3438 O O . ALA B 1 205 ? -5.301 17.438 -14.07 1 93.31 205 ALA B O 1
ATOM 3439 N N . GLU B 1 206 ? -4.23 15.82 -15.094 1 94.44 206 GLU B N 1
ATOM 3440 C CA . GLU B 1 206 ? -5.246 15.617 -16.125 1 94.44 206 GLU B CA 1
ATOM 3441 C C . GLU B 1 206 ? -6.512 15 -15.531 1 94.44 206 GLU B C 1
ATOM 3443 O O . GLU B 1 206 ? -7.602 15.148 -16.094 1 94.44 206 GLU B O 1
ATOM 3448 N N . PHE B 1 207 ? -6.402 14.297 -14.492 1 91.19 207 PHE B N 1
ATOM 3449 C CA . PHE B 1 207 ? -7.523 13.648 -13.82 1 91.19 207 PHE B CA 1
ATOM 3450 C C . PHE B 1 207 ? -7.656 14.133 -12.383 1 91.19 207 PHE B C 1
ATOM 3452 O O . PHE B 1 207 ? -7.293 13.422 -11.445 1 91.19 207 PHE B O 1
ATOM 3459 N N . PRO B 1 208 ? -8.234 15.211 -12.281 1 82 208 PRO B N 1
ATOM 3460 C CA . PRO B 1 208 ? -8.312 15.812 -10.945 1 82 208 PRO B CA 1
ATOM 3461 C C . PRO B 1 208 ? -9.227 15.031 -10 1 82 208 PRO B C 1
ATOM 3463 O O . PRO B 1 208 ? -10.117 14.312 -10.453 1 82 208 PRO B O 1
ATOM 3466 N N . ARG B 1 209 ? -9.008 15.156 -8.727 1 87 209 ARG B N 1
ATOM 3467 C CA . ARG B 1 209 ? -9.812 14.531 -7.676 1 87 209 ARG B CA 1
ATOM 3468 C C . ARG B 1 209 ? -11.289 14.883 -7.832 1 87 209 ARG B C 1
ATOM 3470 O O . ARG B 1 209 ? -11.625 15.992 -8.242 1 87 209 ARG B O 1
ATOM 3477 N N . ARG B 1 210 ? -11.961 13.984 -7.398 1 89.12 210 ARG B N 1
ATOM 3478 C CA . ARG B 1 210 ? -13.406 14.203 -7.484 1 89.12 210 ARG B CA 1
ATOM 3479 C C . ARG B 1 210 ? -13.844 15.32 -6.543 1 89.12 210 ARG B C 1
ATOM 3481 O O . ARG B 1 210 ? -13.266 15.5 -5.469 1 89.12 210 ARG B O 1
ATOM 3488 N N . ARG B 1 211 ? -14.82 16.094 -6.988 1 83.88 211 ARG B N 1
ATOM 3489 C CA . ARG B 1 211 ? -15.398 17.156 -6.172 1 83.88 211 ARG B CA 1
ATOM 3490 C C . ARG B 1 211 ? -16.406 16.594 -5.18 1 83.88 211 ARG B C 1
ATOM 3492 O O . ARG B 1 211 ? -16.875 15.461 -5.328 1 83.88 211 ARG B O 1
ATOM 3499 N N . ALA B 1 212 ? -16.625 17.438 -4.223 1 83.31 212 ALA B N 1
ATOM 3500 C CA . ALA B 1 212 ? -17.641 17.062 -3.246 1 83.31 212 ALA B CA 1
ATOM 3501 C C . ALA B 1 212 ? -18.984 16.797 -3.93 1 83.31 212 ALA B C 1
ATOM 3503 O O . ALA B 1 212 ? -19.391 17.547 -4.82 1 83.31 212 ALA B O 1
ATOM 3504 N N . GLY B 1 213 ? -19.562 15.734 -3.605 1 87.69 213 GLY B N 1
ATOM 3505 C CA . GLY B 1 213 ? -20.859 15.406 -4.16 1 87.69 213 GLY B CA 1
ATOM 3506 C C . GLY B 1 213 ? -20.781 14.445 -5.332 1 87.69 213 GLY B C 1
ATOM 3507 O O . GLY B 1 213 ? -21.781 13.812 -5.691 1 87.69 213 GLY B O 1
ATOM 3508 N N . GLN B 1 214 ? -19.688 14.375 -6.051 1 91.5 214 GLN B N 1
ATOM 3509 C CA . GLN B 1 214 ? -19.516 13.445 -7.164 1 91.5 214 GLN B CA 1
ATOM 3510 C C . GLN B 1 214 ? -19.297 12.023 -6.664 1 91.5 214 GLN B C 1
ATOM 3512 O O . GLN B 1 214 ? -18.672 11.812 -5.621 1 91.5 214 GLN B O 1
ATOM 3517 N N . PRO B 1 215 ? -19.828 11.094 -7.402 1 93.44 215 PRO B N 1
ATOM 3518 C CA . PRO B 1 215 ? -19.656 9.703 -6.973 1 93.44 215 PRO B CA 1
ATOM 3519 C C . PRO B 1 215 ? -18.234 9.211 -7.148 1 93.44 215 PRO B C 1
ATOM 3521 O O . PRO B 1 215 ? -17.531 9.656 -8.062 1 93.44 215 PRO B O 1
ATOM 3524 N N . LEU B 1 216 ? -17.828 8.367 -6.266 1 94.94 216 LEU B N 1
ATOM 3525 C CA . LEU B 1 216 ? -16.547 7.672 -6.422 1 94.94 216 LEU B CA 1
ATOM 3526 C C . LEU B 1 216 ? -16.688 6.527 -7.422 1 94.94 216 LEU B C 1
ATOM 3528 O O . LEU B 1 216 ? -17.516 5.641 -7.246 1 94.94 216 LEU B O 1
ATOM 3532 N N . THR B 1 217 ? -15.914 6.59 -8.531 1 96.19 217 THR B N 1
ATOM 3533 C CA . THR B 1 217 ? -15.992 5.504 -9.508 1 96.19 217 THR B CA 1
ATOM 3534 C C . THR B 1 217 ? -14.664 4.762 -9.586 1 96.19 217 THR B C 1
ATOM 3536 O O . THR B 1 217 ? -14.625 3.576 -9.922 1 96.19 217 THR B O 1
ATOM 3539 N N . HIS B 1 218 ? -13.539 5.496 -9.328 1 97.31 218 HIS B N 1
ATOM 3540 C CA . HIS B 1 218 ? -12.227 4.871 -9.438 1 97.31 218 HIS B CA 1
ATOM 3541 C C . HIS B 1 218 ? -11.242 5.48 -8.445 1 97.31 218 HIS B C 1
ATOM 3543 O O . HIS B 1 218 ? -11.406 6.625 -8.016 1 97.31 218 HIS B O 1
ATOM 3549 N N . MET B 1 219 ? -10.281 4.738 -8.062 1 96.31 219 MET B N 1
ATOM 3550 C CA . MET B 1 219 ? -9.117 5.211 -7.316 1 96.31 219 MET B CA 1
ATOM 3551 C C . MET B 1 219 ? -7.848 5.074 -8.148 1 96.31 219 MET B C 1
ATOM 3553 O O . MET B 1 219 ? -7.676 4.086 -8.867 1 96.31 219 MET B O 1
ATOM 3557 N N . LEU B 1 220 ? -7.059 6.027 -8.133 1 97.44 220 LEU B N 1
ATOM 3558 C CA . LEU B 1 220 ? -5.777 6.043 -8.836 1 97.44 220 LEU B CA 1
ATOM 3559 C C . LEU B 1 220 ? -4.629 6.273 -7.855 1 97.44 220 LEU B C 1
ATOM 3561 O O . LEU B 1 220 ? -4.656 7.23 -7.078 1 97.44 220 LEU B O 1
ATOM 3565 N N . ARG B 1 221 ? -3.691 5.414 -7.734 1 97.06 221 ARG B N 1
ATOM 3566 C CA . ARG B 1 221 ? -2.48 5.551 -6.93 1 97.06 221 ARG B CA 1
ATOM 3567 C C . ARG B 1 221 ? -1.235 5.539 -7.812 1 97.06 221 ARG B C 1
ATOM 3569 O O . ARG B 1 221 ? -1.025 4.605 -8.586 1 97.06 221 ARG B O 1
ATOM 3576 N N . LEU B 1 222 ? -0.442 6.613 -7.801 1 97.62 222 LEU B N 1
ATOM 3577 C CA . LEU B 1 222 ? 0.831 6.742 -8.5 1 97.62 222 LEU B CA 1
ATOM 3578 C C . LEU B 1 222 ? 1.968 7.012 -7.523 1 97.62 222 LEU B C 1
ATOM 3580 O O . LEU B 1 222 ? 1.88 7.93 -6.703 1 97.62 222 LEU B O 1
ATOM 3584 N N . TRP B 1 223 ? 2.977 6.289 -7.539 1 97.56 223 TRP B N 1
ATOM 3585 C CA . TRP B 1 223 ? 4.117 6.562 -6.672 1 97.56 223 TRP B CA 1
ATOM 3586 C C . TRP B 1 223 ? 5.43 6.219 -7.371 1 97.56 223 TRP B C 1
ATOM 3588 O O . TRP B 1 223 ? 5.633 5.078 -7.789 1 97.56 223 TRP B O 1
ATOM 3598 N N . LEU B 1 224 ? 6.258 7.176 -7.641 1 98 224 LEU B N 1
ATOM 3599 C CA . LEU B 1 224 ? 7.645 7.031 -8.062 1 98 224 LEU B CA 1
ATOM 3600 C C . LEU B 1 224 ? 8.602 7.43 -6.941 1 98 224 LEU B C 1
ATOM 3602 O O . LEU B 1 224 ? 8.516 8.539 -6.418 1 98 224 LEU B O 1
ATOM 3606 N N . VAL B 1 225 ? 9.492 6.59 -6.531 1 97.19 225 VAL B N 1
ATOM 3607 C CA . VAL B 1 225 ? 10.383 6.918 -5.422 1 97.19 225 VAL B CA 1
ATOM 3608 C C . VAL B 1 225 ? 11.766 6.32 -5.672 1 97.19 225 VAL B C 1
ATOM 3610 O O . VAL B 1 225 ? 11.875 5.18 -6.129 1 97.19 225 VAL B O 1
ATOM 3613 N N . PRO B 1 226 ? 12.781 7.098 -5.516 1 96.5 226 PRO B N 1
ATOM 3614 C CA . PRO B 1 226 ? 14.117 6.484 -5.52 1 96.5 226 PRO B CA 1
ATOM 3615 C C . PRO B 1 226 ? 14.242 5.344 -4.512 1 96.5 226 PRO B C 1
ATOM 3617 O O . PRO B 1 226 ? 13.711 5.434 -3.402 1 96.5 226 PRO B O 1
ATOM 3620 N N . ALA B 1 227 ? 14.867 4.27 -4.891 1 95.44 227 ALA B N 1
ATOM 3621 C CA . ALA B 1 227 ? 14.914 3.086 -4.035 1 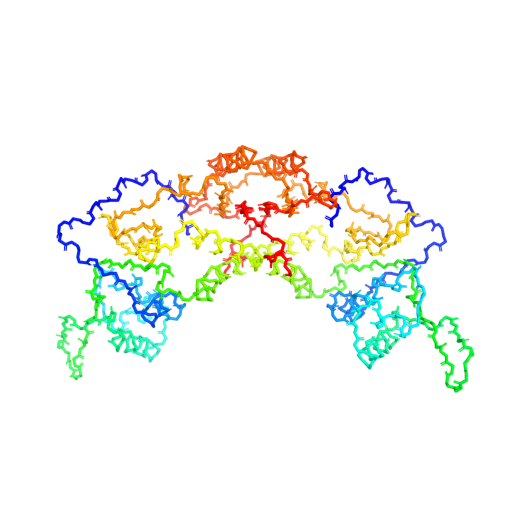95.44 227 ALA B CA 1
ATOM 3622 C C . ALA B 1 227 ? 16.266 2.391 -4.137 1 95.44 227 ALA B C 1
ATOM 3624 O O . ALA B 1 227 ? 16.984 2.551 -5.129 1 95.44 227 ALA B O 1
ATOM 3625 N N . ARG B 1 228 ? 16.609 1.74 -3.037 1 94.19 228 ARG B N 1
ATOM 3626 C CA . ARG B 1 228 ? 17.781 0.875 -2.953 1 94.19 228 ARG B CA 1
ATOM 3627 C C . ARG B 1 228 ? 17.375 -0.566 -2.658 1 94.19 228 ARG B C 1
ATOM 3629 O O . ARG B 1 228 ? 16.266 -0.82 -2.178 1 94.19 228 ARG B O 1
ATOM 3636 N N . GLU B 1 229 ? 18.281 -1.494 -2.959 1 91.12 229 GLU B N 1
ATOM 3637 C CA . GLU B 1 229 ? 18 -2.912 -2.77 1 91.12 229 GLU B CA 1
ATOM 3638 C C . GLU B 1 229 ? 17.594 -3.207 -1.33 1 91.12 229 GLU B C 1
ATOM 3640 O O . GLU B 1 229 ? 16.719 -4.039 -1.088 1 91.12 229 GLU B O 1
ATOM 3645 N N . GLU B 1 230 ? 18.109 -2.436 -0.394 1 87.44 230 GLU B N 1
ATOM 3646 C CA . GLU B 1 230 ? 17.875 -2.67 1.025 1 87.44 230 GLU B CA 1
ATOM 3647 C C . GLU B 1 230 ? 16.438 -2.297 1.403 1 87.44 230 GLU B C 1
ATOM 3649 O O . GLU B 1 230 ? 15.914 -2.773 2.412 1 87.44 230 GLU B O 1
ATOM 3654 N N . ASP B 1 231 ? 15.852 -1.392 0.608 1 84.69 231 ASP B N 1
ATOM 3655 C CA . ASP B 1 231 ? 14.492 -0.935 0.892 1 84.69 231 ASP B CA 1
ATOM 3656 C C . ASP B 1 231 ? 13.461 -1.978 0.465 1 84.69 231 ASP B C 1
ATOM 3658 O O . ASP B 1 231 ? 12.312 -1.937 0.905 1 84.69 231 ASP B O 1
ATOM 3662 N N . TRP B 1 232 ? 14.016 -2.777 -0.489 1 77.38 232 TRP B N 1
ATOM 3663 C CA . TRP B 1 232 ? 13.094 -3.721 -1.113 1 77.38 232 TRP B CA 1
ATOM 3664 C C . TRP B 1 232 ? 13.289 -5.125 -0.554 1 77.38 232 TRP B C 1
ATOM 3666 O O . TRP B 1 232 ? 14.086 -5.906 -1.088 1 77.38 232 TRP B O 1
ATOM 3676 N N . GLN B 1 233 ? 13.141 -5.391 0.689 1 65.31 233 GLN B N 1
ATOM 3677 C CA . GLN B 1 233 ? 13.289 -6.699 1.317 1 65.31 233 GLN B CA 1
ATOM 3678 C C . GLN B 1 233 ? 11.938 -7.27 1.735 1 65.31 233 GLN B C 1
ATOM 3680 O O . GLN B 1 233 ? 11.016 -6.523 2.061 1 65.31 233 GLN B O 1
#